Protein 5EUH (pdb70)

Nearest PDB structures (foldseek):
  5euh-assembly2_B  TM=1.006E+00  e=2.395E-35  Pseudomonas fluorescens Pf0-1
  3i5c-assembly1_A  TM=9.091E-01  e=1.355E-20  Saccharomyces cerevisiae
  3bre-assembly1_B  TM=9.239E-01  e=8.629E-20  Pseudomonas aeruginosa PAO1
  3i5b-assembly2_B  TM=9.167E-01  e=1.979E-19  Pseudomonas aeruginosa PAO1
  3i5a-assembly1_A  TM=9.155E-01  e=6.658E-19  Pseudomonas syringae pv. tomato str. DC3000

Solvent-accessible surface area: 30375 Å² total; per-residue (Å²): 142,51,90,26,112,48,24,51,17,9,27,116,154,72,0,30,89,26,1,121,123,24,23,121,27,7,44,124,20,2,48,14,0,0,0,0,4,0,18,3,6,112,20,144,39,13,20,97,184,86,26,144,151,26,0,64,91,2,4,104,42,1,3,115,5,0,54,75,24,13,183,123,54,18,24,41,12,0,42,56,23,53,69,60,0,0,0,3,0,6,64,18,37,32,100,17,0,74,109,32,0,77,110,0,37,33,36,1,63,87,15,26,88,114,43,110,104,27,15,107,15,32,0,0,0,0,0,4,30,2,51,1,12,25,109,61,50,29,140,101,0,40,137,26,0,70,112,1,16,136,77,0,44,117,48,35,96,38,104,41,30,58,28,154,138,48,89,25,111,47,22,53,17,10,26,120,148,56,0,32,75,28,1,123,123,22,21,122,26,5,46,124,17,4,44,19,0,0,0,0,7,0,17,3,7,113,18,156,54,16,26,103,195,76,29,145,158,32,1,58,88,1,4,93,42,1,4,114,5,0,50,70,28,13,184,125,60,20,26,45,14,0,41,48,24,55,70,64,1,0,0,2,0,7,65,18,50,30,97,18,0,72,103,34,0,74,107,0,36,34,38,1,64,96,14,26,89,124,44,104,110,26,19,103,11,38,0,0,0,0,0,3,30,1,52,2,14,26,116,60,51,32,139,102,0,38,134,26,0,74,109,1,14,133,75,0,41,115,40,41,95,37,115,40,28,54,36,143,63,66,25,77,88,25,36,26,8,21,104,121,41,0,13,27,19,0,21,44,40,45,81,109,6,75,189,55,34,92,35,2,0,0,0,1,0,36,16,39,126,160,81,59,94,157,53,40,50,105,58,50,115,76,28,5,81,46,0,68,66,35,22,50,52,68,58,19,33,18,0,43,39,21,45,136,37,11,0,1,6,0,28,119,18,66,29,105,18,0,72,120,24,0,114,94,1,13,77,44,165,10,2,0,1,5,28,9,48,68,127,41,160,46,28,13,49,100,0,8,120,29,0,60,41,2,22,173,103,0,75,96,59,31,76,99,28,51,38,65,34,155,74,47,12,66,89,22,30,29,10,24,95,120,39,0,12,28,20,0,23,49,43,46,80,111,7,73,186,54,34,92,30,2,0,0,0,0,0,28,12,56,94,121,116,48,132,188,101,31,128,167,34,14,50,85,39,46,123,77,21,7,71,44,22,79,90,100,67,31,18,0,56,44,24,44,131,44,12,0,6,6,13,30,122,22,78,32,113,28,0,76,115,60,0,73,113,8,4,68,64,41,96,4,2,0,0,2,26,10,52,68,126,40,161,48,28,9,51,100,0,8,117,29,0,53,122,0,7,146,73,0,132,146,62,34,52,88,18,56,36,62,38,155

Organism: Pseudomonas fluorescens (strain Pf0-1) (NCBI:txid205922)

Secondary structure (DSSP, 8-state):
--B-TTT-SB-HHHHHHHHHHHHHHHHHH---EEEEEEEETTHHHHHHHH-HHHHHHHHHHHHHHHHHH--STTEEEE--SSSEEEEEEET--HHHHHHHHHHHHHHHHTHHHH-SSSPP--EEEEEEEE-TT----HHHHHHHHHHHHHHHHHT-SS-EEE--/--B-TTT-SB-HHHHHHHHHHHHHHHHHH---EEEEEEEETTHHHHHHHH-HHHHHHHHHHHHHHHHTT--STTEEEEEEETTEEEEEEET--HHHHHHHHHHHHHHHHTHHHHSTTSPP--EEEEEEEE-TT----HHHHHHHHHHHHHHHHHS-SS-EEE--/-B-TTTSSB-HHHHHHHHHHHHHHHHHH---EEEEEE-TT----SSTTHHHHHHHHHHHHHHSS-SS--B---SSS-EEEEEET--HHHHHHHHHHHT----EEEEEE-TTT---HHHHHHHHHHHHHTHHHH-SS-EEE--/---TTTSS--HHHHHHHHHHHHHHHHHH---EEEEEE-TT--THHHHHHHHHHHHHHHHHHHHH----B---SSS-EEEEEES--HHHHHHHHHHHHHHH--EEEEEE-TTT---HHHHHHHHHHHHHTTTTT-SS-EE---

Radius of gyration: 27.98 Å; Cα contacts (8 Å, |Δi|>4): 1217; chains: 4; bounding box: 73×70×68 Å

B-factor: mean 65.71, std 35.77, range [3.84, 195.9]

Foldseek 3Di:
DAADPLQGFGAAVNVVVLLVVLQVVCQVVQAKKKKKKKFWPPLVVVCVVPNPVLSSVLQNVLSVLLCVLFPDPSKGWYDNDPGMIMMIDRNDAPVRVQVSVVSSFVCLQCPCVVDVPRDGIGMAMFMFMDGNPDDDDSVVRVVQGVVQSVVCVVVPHSDYGYGD/DAADPLQGFGEAVNVVVLLVVLVVVCQVVQAKKKKKKKFWPPLVVVCVVPHPVLSSVLVNVLSVQLCVLFPDPSKGWYDNDPGMIMMIDRNAAPVRVVVSVLSSFVCSQCVCPVDVVHDGIGMAMFMEMDGNPDPDDSVVRVVLRVVQSVVCVPVPHSDYGYRD/DADPLARFAEQVVVVVVLVVLVVVCLVVQAKKKKKKDLAQQDDDDVPPSVVVHVLLVQCVVQPDDPVWGWGANDDRITMTIDHSADVVRVVVSLLSSLPGNFIFMFMDGNPPPDDSVVRVVQSVVQRVCSCVVPHSDYGYGD/DADPLQGFAEAVVVVVVLVVLVVVCLVVQAKKKKKKDLAPDVCCVVPHPVVVSVLSNVLSVQLVCVWGWYANDDRITMIIDHNDDVVVVLVSLVSSVVVSVQMFMFMDGNPNPDDSVRRVVQSVVQRVVSVVVDRHGHGYGD

Sequence (612 aa):
AATDALTGVANRRMLDQSLRHEWFRAQRSGKPLSLLMIDADHFKAFNDRHGHQAGDQALRELARVITTNVRRPADLVARYGGEEFSVILAETDSVGAQQIAEHIRAAVEQLSSVNEDQSPMTVSIGISTWTATSEISLEQLLFAADKALYQAKEGGRNRVVVAAAATDALTGVANRRMLDQSLRHEWFRAQRSGKPLSLLMIDADHFKAFNDRHGHQAGDQALRELARVITTNVRRPADLVARYGGEEFSVILAETDSVGAQQIAEHIRAAVEQLSSVNEDQSPMTVSIGISTWTATSEISLEQLLFAADKALYQAKEGGRNRVVVAAATDALTGVANRRMLDQSLRHEWFRAQRSGKPLSLLMIDADHRHGHQAGDQALRELARVITTNVRRPADLVARYGGEEFSVILAETDSVGAQQIAEHIRAAVSIGISTWTATSEISLEQLLFAADKALYQAKEGGRNRVVVAAATDALTGVANRRMLDQSLRHEWFRAQRSGKPLSLLMIDADHAFNDRHGHQAGDQALRELARVITTADLVARYGGEEFSVILAETDSVGAQQIAEHIRAAVESIGISTWTATSEISLEQLLFAADKALYQAKEGGRNRVVVAA

CATH classification: 3.30.70.270

InterPro domains:
  IPR000160 GGDEF domain [PF00990] (339-497)
  IPR000160 GGDEF domain [PS50887] (369-501)
  IPR000160 GGDEF domain [SM00267] (328-501)
  IPR000160 GGDEF domain [TIGR00254] (335-500)
  IPR000160 GGDEF domain [cd01949] (341-499)
  IPR029787 Nucleotide cyclase [SSF55073] (344-500)
  IPR043128 Reverse transcriptase/Diguanylate cyclase domain [G3DSA:3.30.70.270] (340-501)
  IPR050469 Diguanylate cyclase Dgc-like, bacteria [PTHR45138] (326-501)
  IPR054327 Histidine kinase-like, sensor domain [PF22588] (197-286)

Structure (mmCIF, N/CA/C/O backbone):
data_5EUH
#
_entry.id   5EUH
#
_cell.length_a   141.913
_cell.length_b   141.913
_cell.length_c   106.169
_cell.angle_alpha   90.00
_cell.angle_beta   90.00
_cell.angle_gamma   120.00
#
_symmetry.space_group_name_H-M   'P 62'
#
loop_
_entity.id
_entity.type
_entity.pdbx_description
1 polymer 'Putative GGDEF domain membrane protein'
2 non-polymer "9,9'-[(2R,3R,3aS,5S,7aR,9R,10R,10aS,12S,14aR)-3,5,10,12-tetrahydroxy-5,12-dioxidooctahydro-2H,7H-difuro[3,2-d:3',2'-j][1,3,7,9,2,8]tetraoxadiphosphacyclododecine-2,9-diyl]bis(2-amino-1,9-dihydro-6H-purin-6-one)"
3 non-polymer 'SULFATE ION'
4 water water
#
loop_
_atom_site.group_PDB
_atom_site.id
_atom_site.type_symbol
_atom_site.label_atom_id
_atom_site.label_alt_id
_atom_site.label_comp_id
_atom_site.label_asym_id
_atom_site.label_entity_id
_atom_site.label_seq_id
_atom_site.pdbx_PDB_ins_code
_atom_site.Cartn_x
_atom_site.Cartn_y
_atom_site.Cartn_z
_atom_site.occupancy
_atom_site.B_iso_or_equiv
_atom_site.auth_seq_id
_atom_site.auth_comp_id
_atom_site.auth_asym_id
_atom_site.auth_atom_id
_atom_site.pdbx_PDB_model_num
ATOM 1 N N . ALA A 1 1 ? 61.679 -39.887 11.761 1.00 56.29 339 ALA A N 1
ATOM 2 C CA . ALA A 1 1 ? 62.593 -40.955 12.143 1.00 57.14 339 ALA A CA 1
ATOM 3 C C . ALA A 1 1 ? 63.953 -40.394 12.522 1.00 60.88 339 ALA A C 1
ATOM 4 O O . ALA A 1 1 ? 64.773 -41.084 13.123 1.00 62.16 339 ALA A O 1
ATOM 6 N N . ALA A 1 2 ? 64.184 -39.130 12.171 1.00 59.19 340 ALA A N 1
ATOM 7 C CA . ALA A 1 2 ? 65.463 -38.485 12.414 1.00 54.56 340 ALA A CA 1
ATOM 8 C C . ALA A 1 2 ? 65.363 -37.180 13.188 1.00 40.52 340 ALA A C 1
ATOM 9 O O . ALA A 1 2 ? 66.391 -36.691 13.668 1.00 33.29 340 ALA A O 1
ATOM 11 N N . THR A 1 3 ? 64.173 -36.602 13.324 1.00 35.11 341 THR A N 1
ATOM 12 C CA . THR A 1 3 ? 63.997 -35.337 14.018 1.00 35.24 341 THR A CA 1
ATOM 13 C C . THR A 1 3 ? 63.054 -35.509 15.201 1.00 36.29 341 THR A C 1
ATOM 14 O O . THR A 1 3 ? 62.286 -36.471 15.280 1.00 37.11 341 THR A O 1
ATOM 18 N N . ASP A 1 4 ? 63.125 -34.555 16.125 1.00 36.36 342 ASP A N 1
ATOM 19 C CA . ASP A 1 4 ? 62.269 -34.540 17.303 1.00 37.46 342 ASP A CA 1
ATOM 20 C C . ASP A 1 4 ? 60.981 -33.798 16.967 1.00 38.70 342 ASP A C 1
ATOM 21 O O . ASP A 1 4 ? 61.021 -32.647 16.520 1.00 38.61 342 ASP A O 1
ATOM 26 N N . ALA A 1 5 ? 59.843 -34.463 17.183 1.00 39.97 343 ALA A N 1
ATOM 27 C CA . ALA A 1 5 ? 58.557 -33.918 16.758 1.00 41.31 343 ALA A CA 1
ATOM 28 C C . ALA A 1 5 ? 58.246 -32.587 17.427 1.00 41.92 343 ALA A C 1
ATOM 29 O O . ALA A 1 5 ? 57.612 -31.719 16.817 1.00 42.59 343 ALA A O 1
ATOM 31 N N . LEU A 1 6 ? 58.673 -32.406 18.674 1.00 41.82 344 LEU A N 1
ATOM 32 C CA . LEU A 1 6 ? 58.349 -31.181 19.392 1.00 42.58 344 LEU A CA 1
ATOM 33 C C . LEU A 1 6 ? 59.258 -30.032 18.975 1.00 41.57 344 LEU A C 1
ATOM 34 O O . LEU A 1 6 ? 58.780 -28.950 18.618 1.00 42.22 344 LEU A O 1
ATOM 39 N N . THR A 1 7 ? 60.570 -30.251 19.011 1.00 40.09 345 THR A N 1
ATOM 40 C CA . THR A 1 7 ? 61.531 -29.176 18.806 1.00 39.63 345 THR A CA 1
ATOM 41 C C . THR A 1 7 ? 61.940 -29.003 17.350 1.00 42.63 345 THR A C 1
ATOM 42 O O . THR A 1 7 ? 62.178 -27.871 16.915 1.00 41.75 345 THR A O 1
ATOM 46 N N . GLY A 1 8 ? 62.032 -30.090 16.589 1.00 39.61 346 GLY A N 1
ATOM 47 C CA . GLY A 1 8 ? 62.427 -30.026 15.199 1.00 37.20 346 GLY A CA 1
ATOM 48 C C . GLY A 1 8 ? 63.894 -30.292 14.940 1.00 35.71 346 GLY A C 1
ATOM 49 O O . GLY A 1 8 ? 64.290 -30.390 13.772 1.00 42.38 346 GLY A O 1
ATOM 50 N N . VAL A 1 9 ? 64.709 -30.406 15.986 1.00 35.15 347 VAL A N 1
ATOM 51 C CA . VAL A 1 9 ? 66.126 -30.715 15.835 1.00 40.33 347 VAL A CA 1
ATOM 52 C C . VAL A 1 9 ? 66.282 -32.222 15.693 1.00 40.04 347 VAL A C 1
ATOM 53 O O . VAL A 1 9 ? 65.291 -32.946 15.558 1.00 34.32 347 VAL A O 1
ATOM 57 N N . ALA A 1 10 ? 67.521 -32.706 15.718 1.00 32.54 348 ALA A N 1
ATOM 58 C CA . ALA A 1 10 ? 67.758 -34.137 15.622 1.00 34.01 348 ALA A CA 1
ATOM 59 C C . ALA A 1 10 ? 67.274 -34.846 16.885 1.00 32.92 348 ALA A C 1
ATOM 60 O O . ALA A 1 10 ? 66.977 -34.224 17.909 1.00 33.38 348 ALA A O 1
ATOM 62 N N . ASN A 1 11 ? 67.185 -36.168 16.799 1.00 39.03 349 ASN A N 1
ATOM 63 C CA . ASN A 1 11 ? 66.771 -36.976 17.930 1.00 39.57 349 ASN A CA 1
ATOM 64 C C . ASN A 1 11 ? 67.985 -37.718 18.484 1.00 39.55 349 ASN A C 1
ATOM 65 O O . ASN A 1 11 ? 69.126 -37.467 18.090 1.00 37.45 349 ASN A O 1
ATOM 70 N N . ARG A 1 12 ? 67.746 -38.639 19.416 1.00 46.10 350 ARG A N 1
ATOM 71 C CA . ARG A 1 12 ? 68.851 -39.233 20.161 1.00 47.86 350 ARG A CA 1
ATOM 72 C C . ARG A 1 12 ? 69.715 -40.117 19.269 1.00 32.32 350 ARG A C 1
ATOM 73 O O . ARG A 1 12 ? 70.928 -39.909 19.157 1.00 31.45 350 ARG A O 1
ATOM 81 N N . ARG A 1 13 ? 69.107 -41.119 18.632 1.00 34.25 351 ARG A N 1
ATOM 82 C CA . ARG A 1 13 ? 69.879 -42.064 17.836 1.00 37.25 351 ARG A CA 1
ATOM 83 C C . ARG A 1 13 ? 70.552 -41.404 16.641 1.00 31.57 351 ARG A C 1
ATOM 84 O O . ARG A 1 13 ? 71.528 -41.951 16.119 1.00 31.06 351 ARG A O 1
ATOM 92 N N . MET A 1 14 ? 70.062 -40.246 16.198 1.00 36.98 352 MET A N 1
ATOM 93 C CA . MET A 1 14 ? 70.786 -39.496 15.178 1.00 36.57 352 MET A CA 1
ATOM 94 C C . MET A 1 14 ? 72.035 -38.847 15.764 1.00 34.66 352 MET A C 1
ATOM 95 O O . MET A 1 14 ? 73.089 -38.824 15.119 1.00 32.52 352 MET A O 1
ATOM 100 N N . LEU A 1 15 ? 71.936 -38.320 16.987 1.00 34.59 353 LEU A N 1
ATOM 101 C CA . LEU A 1 15 ? 73.104 -37.750 17.653 1.00 32.74 353 LEU A CA 1
ATOM 102 C C . LEU A 1 15 ? 74.178 -38.808 17.870 1.00 34.53 353 LEU A C 1
ATOM 103 O O . LEU A 1 15 ? 75.354 -38.587 17.562 1.00 34.39 353 LEU A O 1
ATOM 108 N N . ASP A 1 16 ? 73.788 -39.968 18.408 1.00 36.86 354 ASP A N 1
ATOM 109 C CA . ASP A 1 16 ? 74.759 -41.024 18.677 1.00 29.50 354 ASP A CA 1
ATOM 110 C C . ASP A 1 16 ? 75.419 -41.510 17.395 1.00 29.12 354 ASP A C 1
ATOM 111 O O . ASP A 1 16 ? 76.621 -41.798 17.378 1.00 28.71 354 ASP A O 1
ATOM 116 N N . GLN A 1 17 ? 74.650 -41.605 16.310 1.00 48.22 355 GLN A N 1
ATOM 117 C CA . GLN A 1 17 ? 75.213 -42.068 15.047 1.00 29.13 355 GLN A CA 1
ATOM 118 C C . GLN A 1 17 ? 76.152 -41.032 14.446 1.00 28.39 355 GLN A C 1
ATOM 119 O O . GLN A 1 17 ? 77.251 -41.371 13.996 1.00 28.08 355 GLN A O 1
ATOM 125 N N . SER A 1 18 ? 75.736 -39.763 14.429 1.00 29.82 356 SER A N 1
ATOM 126 C CA . SER A 1 18 ? 76.585 -38.715 13.878 1.00 28.12 356 SER A CA 1
ATOM 127 C C . SER A 1 18 ? 77.853 -38.533 14.699 1.00 27.20 356 SER A C 1
ATOM 128 O O . SER A 1 18 ? 78.914 -38.232 14.142 1.00 42.56 356 SER A O 1
ATOM 131 N N . LEU A 1 19 ? 77.764 -38.704 16.019 1.00 27.36 357 LEU A N 1
ATOM 132 C CA . LEU A 1 19 ? 78.944 -38.545 16.859 1.00 27.06 357 LEU A CA 1
ATOM 133 C C . LEU A 1 19 ? 79.948 -39.667 16.636 1.00 27.00 357 LEU A C 1
ATOM 134 O O . LEU A 1 19 ? 81.158 -39.438 16.727 1.00 26.69 357 LEU A O 1
ATOM 139 N N . ARG A 1 20 ? 79.473 -40.880 16.346 1.00 28.86 358 ARG A N 1
ATOM 140 C CA . ARG A 1 20 ? 80.392 -41.975 16.060 1.00 27.50 358 ARG A CA 1
ATOM 141 C C . ARG A 1 20 ? 81.178 -41.711 14.784 1.00 30.97 358 ARG A C 1
ATOM 142 O O . ARG A 1 20 ? 82.387 -41.958 14.729 1.00 37.24 358 ARG A O 1
ATOM 150 N N . HIS A 1 21 ? 80.507 -41.208 13.746 1.00 33.18 359 HIS A N 1
ATOM 151 C CA . HIS A 1 21 ? 81.196 -40.897 12.499 1.00 26.96 359 HIS A CA 1
ATOM 152 C C . HIS A 1 21 ? 82.091 -39.675 12.654 1.00 26.48 359 HIS A C 1
ATOM 153 O O . HIS A 1 21 ? 83.227 -39.665 12.168 1.00 26.38 359 HIS A O 1
ATOM 160 N N . GLU A 1 22 ? 81.601 -38.637 13.332 1.00 26.55 360 GLU A N 1
ATOM 161 C CA . GLU A 1 22 ? 82.430 -37.467 13.588 1.00 30.64 360 GLU A CA 1
ATOM 162 C C . GLU A 1 22 ? 83.603 -37.793 14.500 1.00 32.54 360 GLU A C 1
ATOM 163 O O . GLU A 1 22 ? 84.596 -37.058 14.503 1.00 30.68 360 GLU A O 1
ATOM 169 N N . TRP A 1 23 ? 83.508 -38.875 15.272 1.00 35.81 361 TRP A N 1
ATOM 170 C CA . TRP A 1 23 ? 84.618 -39.298 16.118 1.00 26.20 361 TRP A CA 1
ATOM 171 C C . TRP A 1 23 ? 85.783 -39.807 15.280 1.00 26.26 361 TRP A C 1
ATOM 172 O O . TRP A 1 23 ? 86.910 -39.313 15.397 1.00 26.17 361 TRP A O 1
ATOM 183 N N . PHE A 1 24 ? 85.528 -40.805 14.428 1.00 26.53 362 PHE A N 1
ATOM 184 C CA . PHE A 1 24 ? 86.588 -41.367 13.598 1.00 26.75 362 PHE A CA 1
ATOM 185 C C . PHE A 1 24 ? 87.154 -40.336 12.636 1.00 26.53 362 PHE A C 1
ATOM 186 O O . PHE A 1 24 ? 88.314 -40.442 12.224 1.00 26.72 362 PHE A O 1
ATOM 194 N N . ARG A 1 25 ? 86.351 -39.343 12.257 1.00 26.24 363 ARG A N 1
ATOM 195 C CA . ARG A 1 25 ? 86.848 -38.290 11.382 1.00 27.61 363 ARG A CA 1
ATOM 196 C C . ARG A 1 25 ? 87.887 -37.441 12.102 1.00 28.98 363 ARG A C 1
ATOM 197 O O . ARG A 1 25 ? 88.970 -37.178 11.568 1.00 29.41 363 ARG A O 1
ATOM 205 N N . ALA A 1 26 ? 87.580 -37.020 13.332 1.00 26.11 364 ALA A N 1
ATOM 206 C CA . ALA A 1 26 ? 88.526 -36.225 14.107 1.00 25.73 364 ALA A CA 1
ATOM 207 C C . ALA A 1 26 ? 89.776 -37.019 14.459 1.00 26.03 364 ALA A C 1
ATOM 208 O O . ALA A 1 26 ? 90.841 -36.431 14.674 1.00 26.14 364 ALA A O 1
ATOM 210 N N . GLN A 1 27 ? 89.668 -38.348 14.534 1.00 26.26 365 GLN A N 1
ATOM 211 C CA . GLN A 1 27 ? 90.848 -39.169 14.781 1.00 26.67 365 GLN A CA 1
ATOM 212 C C . GLN A 1 27 ? 91.866 -39.013 13.660 1.00 33.91 365 GLN A C 1
ATOM 213 O O . GLN A 1 27 ? 93.077 -39.044 13.902 1.00 27.27 365 GLN A O 1
ATOM 219 N N . ARG A 1 28 ? 91.391 -38.849 12.424 1.00 32.46 366 ARG A N 1
ATOM 220 C CA . ARG A 1 28 ? 92.291 -38.658 11.293 1.00 27.20 366 ARG A CA 1
ATOM 221 C C . ARG A 1 28 ? 92.689 -37.196 11.139 1.00 32.40 366 ARG A C 1
ATOM 222 O O . ARG A 1 28 ? 93.872 -36.882 10.976 1.00 41.25 366 ARG A O 1
ATOM 230 N N . SER A 1 29 ? 91.715 -36.286 11.189 1.00 26.57 367 SER A N 1
ATOM 231 C CA . SER A 1 29 ? 92.024 -34.881 10.949 1.00 27.35 367 SER A CA 1
ATOM 232 C C . SER A 1 29 ? 92.814 -34.271 12.097 1.00 30.12 367 SER A C 1
ATOM 233 O O . SER A 1 29 ? 93.577 -33.323 11.886 1.00 33.17 367 SER A O 1
ATOM 236 N N . GLY A 1 30 ? 92.658 -34.799 13.308 1.00 28.28 368 GLY A N 1
ATOM 237 C CA . GLY A 1 30 ? 93.316 -34.207 14.454 1.00 32.28 368 GLY A CA 1
ATOM 238 C C . GLY A 1 30 ? 92.715 -32.899 14.904 1.00 34.08 368 GLY A C 1
ATOM 239 O O . GLY A 1 30 ? 93.364 -32.147 15.635 1.00 35.36 368 GLY A O 1
ATOM 240 N N . LYS A 1 31 ? 91.496 -32.604 14.487 1.00 31.46 369 LYS A N 1
ATOM 241 C CA . LYS A 1 31 ? 90.808 -31.370 14.841 1.00 28.44 369 LYS A CA 1
ATOM 242 C C . LYS A 1 31 ? 89.994 -31.565 16.116 1.00 33.55 369 LYS A C 1
ATOM 243 O O . LYS A 1 31 ? 89.382 -32.620 16.302 1.00 36.64 369 LYS A O 1
ATOM 249 N N . PRO A 1 32 ? 89.965 -30.564 16.994 1.00 39.13 370 PRO A N 1
ATOM 250 C CA . PRO A 1 32 ? 89.257 -30.725 18.269 1.00 39.02 370 PRO A CA 1
ATOM 251 C C . PRO A 1 32 ? 87.769 -30.972 18.066 1.00 39.59 370 PRO A C 1
ATOM 252 O O . PRO A 1 32 ? 87.131 -30.367 17.205 1.00 35.37 370 PRO A O 1
ATOM 256 N N . LEU A 1 33 ? 87.223 -31.875 18.876 1.00 25.86 371 LEU A N 1
ATOM 257 C CA . LEU A 1 33 ? 85.812 -32.236 18.839 1.00 29.11 371 LEU A CA 1
ATOM 258 C C . LEU A 1 33 ? 85.211 -31.959 20.209 1.00 31.65 371 LEU A C 1
ATOM 259 O O . LEU A 1 33 ? 85.605 -32.585 21.199 1.00 26.35 371 LEU A O 1
ATOM 264 N N . SER A 1 34 ? 84.260 -31.029 20.266 1.00 26.32 372 SER A N 1
ATOM 265 C CA . SER A 1 34 ? 83.652 -30.598 21.515 1.00 28.00 372 SER A CA 1
ATOM 266 C C . SER A 1 34 ? 82.212 -31.084 21.611 1.00 32.96 372 SER A C 1
ATOM 267 O O . SER A 1 34 ? 81.523 -31.251 20.602 1.00 36.14 372 SER A O 1
ATOM 270 N N . LEU A 1 35 ? 81.767 -31.306 22.843 1.00 27.46 373 LEU A N 1
ATOM 271 C CA . LEU A 1 35 ? 80.395 -31.682 23.139 1.00 27.87 373 LEU A CA 1
ATOM 272 C C . LEU A 1 35 ? 79.775 -30.671 24.091 1.00 28.54 373 LEU A C 1
ATOM 273 O O . LEU A 1 35 ? 80.463 -30.076 24.923 1.00 28.77 373 LEU A O 1
ATOM 278 N N . LEU A 1 36 ? 78.464 -30.487 23.962 1.00 33.64 374 LEU A N 1
ATOM 279 C CA . LEU A 1 36 ? 77.691 -29.651 24.868 1.00 30.99 374 LEU A CA 1
ATOM 280 C C . LEU A 1 36 ? 76.505 -30.450 25.379 1.00 31.94 374 LEU A C 1
ATOM 281 O O . LEU A 1 36 ? 75.774 -31.053 24.589 1.00 42.22 374 LEU A O 1
ATOM 286 N N . MET A 1 37 ? 76.319 -30.457 26.695 1.00 31.11 375 MET A N 1
ATOM 287 C CA . MET A 1 37 ? 75.142 -31.039 27.325 1.00 31.94 375 MET A CA 1
ATOM 288 C C . MET A 1 37 ? 74.359 -29.912 27.979 1.00 34.17 375 MET A C 1
ATOM 289 O O . MET A 1 37 ? 74.869 -29.244 28.882 1.00 41.68 375 MET A O 1
ATOM 294 N N . ILE A 1 38 ? 73.133 -29.700 27.519 1.00 33.41 376 ILE A N 1
ATOM 295 C CA . ILE A 1 38 ? 72.334 -28.543 27.902 1.00 34.40 376 ILE A CA 1
ATOM 296 C C . ILE A 1 38 ? 71.044 -29.053 28.524 1.00 35.51 376 ILE A C 1
ATOM 297 O O . ILE A 1 38 ? 70.165 -29.566 27.820 1.00 35.60 376 ILE A O 1
ATOM 302 N N . ASP A 1 39 ? 70.927 -28.908 29.838 1.00 36.47 377 ASP A N 1
ATOM 303 C CA . ASP A 1 39 ? 69.752 -29.329 30.580 1.00 42.88 377 ASP A CA 1
ATOM 304 C C . ASP A 1 39 ? 69.014 -28.102 31.097 1.00 39.01 377 ASP A C 1
ATOM 305 O O . ASP A 1 39 ? 69.638 -27.113 31.491 1.00 39.11 377 ASP A O 1
ATOM 310 N N . ALA A 1 40 ? 67.686 -28.165 31.080 1.00 46.40 378 ALA A N 1
ATOM 311 C CA . ALA A 1 40 ? 66.872 -27.082 31.612 1.00 41.64 378 ALA A CA 1
ATOM 312 C C . ALA A 1 40 ? 66.853 -27.134 33.134 1.00 42.71 378 ALA A C 1
ATOM 313 O O . ALA A 1 40 ? 66.794 -28.212 33.732 1.00 42.91 378 ALA A O 1
ATOM 315 N N . ASP A 1 41 ? 66.901 -25.960 33.758 1.00 44.93 379 ASP A N 1
ATOM 316 C CA . ASP A 1 41 ? 66.974 -25.851 35.209 1.00 49.03 379 ASP A CA 1
ATOM 317 C C . ASP A 1 41 ? 65.586 -25.733 35.820 1.00 46.74 379 ASP A C 1
ATOM 318 O O . ASP A 1 41 ? 64.739 -24.984 35.324 1.00 47.44 379 ASP A O 1
ATOM 323 N N . HIS A 1 42 ? 65.370 -26.467 36.915 1.00 52.34 380 HIS A N 1
ATOM 324 C CA . HIS A 1 42 ? 64.124 -26.423 37.682 1.00 55.23 380 HIS A CA 1
ATOM 325 C C . HIS A 1 42 ? 62.912 -26.607 36.773 1.00 57.44 380 HIS A C 1
ATOM 326 O O . HIS A 1 42 ? 61.922 -25.876 36.849 1.00 59.73 380 HIS A O 1
ATOM 333 N N . PHE A 1 43 ? 63.000 -27.611 35.900 1.00 55.82 381 PHE A N 1
ATOM 334 C CA . PHE A 1 43 ? 61.962 -27.799 34.893 1.00 49.69 381 PHE A CA 1
ATOM 335 C C . PHE A 1 43 ? 60.698 -28.392 35.500 1.00 50.72 381 PHE A C 1
ATOM 336 O O . PHE A 1 43 ? 59.586 -28.048 35.083 1.00 51.78 381 PHE A O 1
ATOM 344 N N . LYS A 1 44 ? 60.842 -29.289 36.477 1.00 51.60 382 LYS A N 1
ATOM 345 C CA . LYS A 1 44 ? 59.666 -29.856 37.128 1.00 56.32 382 LYS A CA 1
ATOM 346 C C . LYS A 1 44 ? 58.842 -28.767 37.800 1.00 63.46 382 LYS A C 1
ATOM 347 O O . LYS A 1 44 ? 57.611 -28.742 37.688 1.00 63.75 382 LYS A O 1
ATOM 353 N N . ALA A 1 45 ? 59.511 -27.847 38.500 1.00 70.59 383 ALA A N 1
ATOM 354 C CA . ALA A 1 45 ? 58.810 -26.713 39.086 1.00 69.56 383 ALA A CA 1
ATOM 355 C C . ALA A 1 45 ? 58.209 -25.818 38.012 1.00 83.83 383 ALA A C 1
ATOM 356 O O . ALA A 1 45 ? 57.168 -25.192 38.237 1.00 92.62 383 ALA A O 1
ATOM 358 N N . PHE A 1 46 ? 58.848 -25.745 36.843 1.00 69.67 384 PHE A N 1
ATOM 359 C CA . PHE A 1 46 ? 58.318 -24.932 35.755 1.00 67.97 384 PHE A CA 1
ATOM 360 C C . PHE A 1 46 ? 56.986 -25.482 35.259 1.00 66.59 384 PHE A C 1
ATOM 361 O O . PHE A 1 46 ? 56.040 -24.720 35.034 1.00 71.88 384 PHE A O 1
ATOM 369 N N . ASN A 1 47 ? 56.892 -26.803 35.087 1.00 71.73 385 ASN A N 1
ATOM 370 C CA . ASN A 1 47 ? 55.636 -27.398 34.644 1.00 70.02 385 ASN A CA 1
ATOM 371 C C . ASN A 1 47 ? 54.567 -27.334 35.724 1.00 74.88 385 ASN A C 1
ATOM 372 O O . ASN A 1 47 ? 53.372 -27.340 35.410 1.00 76.23 385 ASN A O 1
ATOM 377 N N . ASP A 1 48 ? 54.968 -27.283 36.996 1.00 76.92 386 ASP A N 1
ATOM 378 C CA . ASP A 1 48 ? 53.984 -27.162 38.065 1.00 79.13 386 ASP A CA 1
ATOM 379 C C . ASP A 1 48 ? 53.342 -25.782 38.065 1.00 74.52 386 ASP A C 1
ATOM 380 O O . ASP A 1 48 ? 52.124 -25.658 38.230 1.00 76.53 386 ASP A O 1
ATOM 385 N N . ARG A 1 49 ? 54.144 -24.734 37.872 1.00 68.94 387 ARG A N 1
ATOM 386 C CA . ARG A 1 49 ? 53.606 -23.379 37.872 1.00 74.03 387 ARG A CA 1
ATOM 387 C C . ARG A 1 49 ? 52.778 -23.112 36.621 1.00 81.90 387 ARG A C 1
ATOM 388 O O . ARG A 1 49 ? 51.604 -22.734 36.706 1.00 88.33 387 ARG A O 1
ATOM 396 N N . HIS A 1 50 ? 53.373 -23.309 35.444 1.00 77.08 388 HIS A N 1
ATOM 397 C CA . HIS A 1 50 ? 52.796 -22.824 34.199 1.00 72.24 388 HIS A CA 1
ATOM 398 C C . HIS A 1 50 ? 52.123 -23.903 33.361 1.00 67.34 388 HIS A C 1
ATOM 399 O O . HIS A 1 50 ? 51.426 -23.566 32.399 1.00 67.32 388 HIS A O 1
ATOM 406 N N . GLY A 1 51 ? 52.307 -25.176 33.686 1.00 72.21 389 GLY A N 1
ATOM 407 C CA . GLY A 1 51 ? 51.633 -26.246 32.981 1.00 79.49 389 GLY A CA 1
ATOM 408 C C . GLY A 1 51 ? 52.529 -26.931 31.963 1.00 85.33 389 GLY A C 1
ATOM 409 O O . GLY A 1 51 ? 53.647 -26.501 31.667 1.00 84.63 389 GLY A O 1
ATOM 410 N N . HIS A 1 52 ? 52.002 -28.028 31.413 1.00 88.16 390 HIS A N 1
ATOM 411 C CA . HIS A 1 52 ? 52.769 -28.843 30.479 1.00 84.67 390 HIS A CA 1
ATOM 412 C C . HIS A 1 52 ? 52.892 -28.205 29.103 1.00 83.85 390 HIS A C 1
ATOM 413 O O . HIS A 1 52 ? 53.815 -28.549 28.358 1.00 83.42 390 HIS A O 1
ATOM 420 N N . GLN A 1 53 ? 51.990 -27.292 28.742 1.00 81.86 391 GLN A N 1
ATOM 421 C CA . GLN A 1 53 ? 52.111 -26.633 27.447 1.00 81.23 391 GLN A CA 1
ATOM 422 C C . GLN A 1 53 ? 53.203 -25.570 27.464 1.00 74.26 391 GLN A C 1
ATOM 423 O O . GLN A 1 53 ? 53.923 -25.403 26.475 1.00 75.79 391 GLN A O 1
ATOM 429 N N . ALA A 1 54 ? 53.348 -24.849 28.578 1.00 70.06 392 ALA A N 1
ATOM 430 C CA . ALA A 1 54 ? 54.387 -23.830 28.660 1.00 72.83 392 ALA A CA 1
ATOM 431 C C . ALA A 1 54 ? 55.773 -24.453 28.726 1.00 69.81 392 ALA A C 1
ATOM 432 O O . ALA A 1 54 ? 56.738 -23.870 28.219 1.00 70.18 392 ALA A O 1
ATOM 434 N N . GLY A 1 55 ? 55.894 -25.627 29.346 1.00 62.52 393 GLY A N 1
ATOM 435 C CA . GLY A 1 55 ? 57.167 -26.325 29.332 1.00 56.73 393 GLY A CA 1
ATOM 436 C C . GLY A 1 55 ? 57.565 -26.768 27.938 1.00 60.47 393 GLY A C 1
ATOM 437 O O . GLY A 1 55 ? 58.734 -26.673 27.556 1.00 65.14 393 GLY A O 1
ATOM 438 N N . ASP A 1 56 ? 56.599 -27.258 27.159 1.00 49.59 394 ASP A N 1
ATOM 439 C CA . ASP A 1 56 ? 56.879 -27.599 25.769 1.00 48.25 394 ASP A CA 1
ATOM 440 C C . ASP A 1 56 ? 57.269 -26.365 24.971 1.00 47.69 394 ASP A C 1
ATOM 441 O O . ASP A 1 56 ? 58.184 -26.415 24.141 1.00 46.08 394 ASP A O 1
ATOM 446 N N . GLN A 1 57 ? 56.585 -25.245 25.209 1.00 49.13 395 GLN A N 1
ATOM 447 C CA . GLN A 1 57 ? 56.950 -24.005 24.537 1.00 48.78 395 GLN A CA 1
ATOM 448 C C . GLN A 1 57 ? 58.309 -23.500 25.001 1.00 47.58 395 GLN A C 1
ATOM 449 O O . GLN A 1 57 ? 59.038 -22.880 24.220 1.00 46.54 395 GLN A O 1
ATOM 455 N N . ALA A 1 58 ? 58.667 -23.752 26.261 1.00 47.79 396 ALA A N 1
ATOM 456 C CA . ALA A 1 58 ? 59.986 -23.360 26.742 1.00 46.71 396 ALA A CA 1
ATOM 457 C C . ALA A 1 58 ? 61.081 -24.238 26.153 1.00 44.70 396 ALA A C 1
ATOM 458 O O . ALA A 1 58 ? 62.221 -23.786 25.999 1.00 43.56 396 ALA A O 1
ATOM 460 N N . LEU A 1 59 ? 60.760 -25.491 25.823 1.00 44.35 397 LEU A N 1
ATOM 461 C CA . LEU A 1 59 ? 61.742 -26.354 25.177 1.00 42.59 397 LEU A CA 1
ATOM 462 C C . LEU A 1 59 ? 61.989 -25.923 23.739 1.00 46.52 397 LEU A C 1
ATOM 463 O O . LEU A 1 59 ? 63.133 -25.927 23.271 1.00 44.74 397 LEU A O 1
ATOM 468 N N . ARG A 1 60 ? 60.926 -25.552 23.023 1.00 43.69 398 ARG A N 1
ATOM 469 C CA . ARG A 1 60 ? 61.080 -25.084 21.651 1.00 41.98 398 ARG A CA 1
ATOM 470 C C . ARG A 1 60 ? 61.880 -23.789 21.597 1.00 52.45 398 ARG A C 1
ATOM 471 O O . ARG A 1 60 ? 62.697 -23.596 20.689 1.00 56.40 398 ARG A O 1
ATOM 479 N N . GLU A 1 61 ? 61.663 -22.891 22.560 1.00 48.91 399 GLU A N 1
ATOM 480 C CA . GLU A 1 61 ? 62.455 -21.668 22.616 1.00 51.10 399 GLU A CA 1
ATOM 481 C C . GLU A 1 61 ? 63.914 -21.975 22.922 1.00 41.01 399 GLU A C 1
ATOM 482 O O . GLU A 1 61 ? 64.820 -21.370 22.338 1.00 40.16 399 GLU A O 1
ATOM 488 N N . LEU A 1 62 ? 64.160 -22.912 23.838 1.00 47.95 400 LEU A N 1
ATOM 489 C CA . LEU A 1 62 ? 65.530 -23.334 24.104 1.00 45.14 400 LEU A CA 1
ATOM 490 C C . LEU A 1 62 ? 66.163 -23.942 22.860 1.00 37.98 400 LEU A C 1
ATOM 491 O O . LEU A 1 62 ? 67.334 -23.684 22.562 1.00 36.95 400 LEU A O 1
ATOM 496 N N . ALA A 1 63 ? 65.398 -24.742 22.113 1.00 38.01 401 ALA A N 1
ATOM 497 C CA . ALA A 1 63 ? 65.916 -25.315 20.876 1.00 36.82 401 ALA A CA 1
ATOM 498 C C . ALA A 1 63 ? 66.234 -24.227 19.859 1.00 36.56 401 ALA A C 1
ATOM 499 O O . ALA A 1 63 ? 67.260 -24.290 19.171 1.00 35.75 401 ALA A O 1
ATOM 501 N N . ARG A 1 64 ? 65.368 -23.218 19.753 1.00 37.70 402 ARG A N 1
ATOM 502 C CA . ARG A 1 64 ? 65.621 -22.123 18.826 1.00 40.27 402 ARG A CA 1
ATOM 503 C C . ARG A 1 64 ? 66.855 -21.323 19.222 1.00 38.92 402 ARG A C 1
ATOM 504 O O . ARG A 1 64 ? 67.573 -20.825 18.348 1.00 37.39 402 ARG A O 1
ATOM 512 N N . VAL A 1 65 ? 67.119 -21.189 20.522 1.00 37.43 403 VAL A N 1
ATOM 513 C CA . VAL A 1 65 ? 68.291 -20.441 20.970 1.00 37.04 403 VAL A CA 1
ATOM 514 C C . VAL A 1 65 ? 69.568 -21.184 20.601 1.00 35.53 403 VAL A C 1
ATOM 515 O O . VAL A 1 65 ? 70.542 -20.584 20.127 1.00 36.45 403 VAL A O 1
ATOM 519 N N . ILE A 1 66 ? 69.587 -22.501 20.814 1.00 34.97 404 ILE A N 1
ATOM 520 C CA . ILE A 1 66 ? 70.781 -23.289 20.519 1.00 33.67 404 ILE A CA 1
ATOM 521 C C . ILE A 1 66 ? 71.076 -23.262 19.025 1.00 32.98 404 ILE A C 1
ATOM 522 O O . ILE A 1 66 ? 72.199 -22.968 18.600 1.00 32.26 404 ILE A O 1
ATOM 527 N N . THR A 1 67 ? 70.067 -23.564 18.206 1.00 33.86 405 THR A N 1
ATOM 528 C CA . THR A 1 67 ? 70.261 -23.568 16.761 1.00 32.79 405 THR A CA 1
ATOM 529 C C . THR A 1 67 ? 70.604 -22.187 16.221 1.00 33.01 405 THR A C 1
ATOM 530 O O . THR A 1 67 ? 71.202 -22.086 15.146 1.00 53.11 405 THR A O 1
ATOM 534 N N . THR A 1 68 ? 70.234 -21.123 16.934 1.00 42.15 406 THR A N 1
ATOM 535 C CA . THR A 1 68 ? 70.649 -19.780 16.545 1.00 39.80 406 THR A CA 1
ATOM 536 C C . THR A 1 68 ? 72.123 -19.537 16.841 1.00 41.35 406 THR A C 1
ATOM 537 O O . THR A 1 68 ? 72.748 -18.689 16.195 1.00 39.82 406 THR A O 1
ATOM 541 N N . ASN A 1 69 ? 72.701 -20.284 17.776 1.00 41.76 407 ASN A N 1
ATOM 542 C CA . ASN A 1 69 ? 74.102 -20.140 18.128 1.00 37.44 407 ASN A CA 1
ATOM 543 C C . ASN A 1 69 ? 74.961 -21.272 17.603 1.00 31.23 407 ASN A C 1
ATOM 544 O O . ASN A 1 69 ? 76.177 -21.248 17.802 1.00 30.72 407 ASN A O 1
ATOM 549 N N . VAL A 1 70 ? 74.367 -22.253 16.933 1.00 30.92 408 VAL A N 1
ATOM 550 C CA . VAL A 1 70 ? 75.079 -23.401 16.384 1.00 33.10 408 VAL A CA 1
ATOM 551 C C . VAL A 1 70 ? 74.666 -23.518 14.924 1.00 36.11 408 VAL A C 1
ATOM 552 O O . VAL A 1 70 ? 73.539 -23.934 14.628 1.00 34.88 408 VAL A O 1
ATOM 556 N N . ARG A 1 71 ? 75.573 -23.163 14.007 1.00 43.11 409 ARG A N 1
ATOM 557 C CA . ARG A 1 71 ? 75.174 -22.890 12.635 1.00 37.05 409 ARG A CA 1
ATOM 558 C C . ARG A 1 71 ? 76.066 -23.492 11.559 1.00 33.84 409 ARG A C 1
ATOM 559 O O . ARG A 1 71 ? 75.741 -23.347 10.379 1.00 37.10 409 ARG A O 1
ATOM 567 N N . ARG A 1 72 ? 77.153 -24.155 11.904 1.00 28.33 410 ARG A N 1
ATOM 568 C CA . ARG A 1 72 ? 78.091 -24.599 10.884 1.00 27.86 410 ARG A CA 1
ATOM 569 C C . ARG A 1 72 ? 77.736 -25.995 10.382 1.00 27.60 410 ARG A C 1
ATOM 570 O O . ARG A 1 72 ? 76.993 -26.732 11.037 1.00 27.65 410 ARG A O 1
ATOM 578 N N . PRO A 1 73 ? 78.241 -26.383 9.202 1.00 27.41 411 PRO A N 1
ATOM 579 C CA . PRO A 1 73 ? 77.826 -27.676 8.623 1.00 27.32 411 PRO A CA 1
ATOM 580 C C . PRO A 1 73 ? 78.159 -28.882 9.482 1.00 29.77 411 PRO A C 1
ATOM 581 O O . PRO A 1 73 ? 77.363 -29.827 9.550 1.00 33.31 411 PRO A O 1
ATOM 585 N N . ALA A 1 74 ? 79.319 -28.888 10.129 1.00 26.56 412 ALA A N 1
ATOM 586 C CA . ALA A 1 74 ? 79.766 -30.026 10.918 1.00 26.41 412 ALA A CA 1
ATOM 587 C C . ALA A 1 74 ? 79.196 -30.026 12.331 1.00 26.37 412 ALA A C 1
ATOM 588 O O . ALA A 1 74 ? 79.662 -30.794 13.177 1.00 26.19 412 ALA A O 1
ATOM 590 N N . ASP A 1 75 ? 78.203 -29.188 12.601 1.00 26.78 413 ASP A N 1
ATOM 591 C CA . ASP A 1 75 ? 77.549 -29.134 13.896 1.00 27.06 413 ASP A CA 1
ATOM 592 C C . ASP A 1 75 ? 76.201 -29.837 13.833 1.00 27.46 413 ASP A C 1
ATOM 593 O O . ASP A 1 75 ? 75.525 -29.833 12.802 1.00 27.69 413 ASP A O 1
ATOM 598 N N . LEU A 1 76 ? 75.813 -30.442 14.951 1.00 27.65 414 LEU A N 1
ATOM 599 C CA . LEU A 1 76 ? 74.514 -31.084 15.065 1.00 28.19 414 LEU A CA 1
ATOM 600 C C . LEU A 1 76 ? 73.900 -30.731 16.410 1.00 29.36 414 LEU A C 1
ATOM 601 O O . LEU A 1 76 ? 74.606 -30.656 17.415 1.00 30.91 414 LEU A O 1
ATOM 606 N N . VAL A 1 77 ? 72.591 -30.501 16.418 1.00 34.31 415 VAL A N 1
ATOM 607 C CA . VAL A 1 77 ? 71.833 -30.218 17.632 1.00 30.19 415 VAL A CA 1
ATOM 608 C C . VAL A 1 77 ? 70.724 -31.253 17.731 1.00 30.85 415 VAL A C 1
ATOM 609 O O . VAL A 1 77 ? 69.935 -31.414 16.792 1.00 34.25 415 VAL A O 1
ATOM 613 N N . ALA A 1 78 ? 70.655 -31.950 18.862 1.00 31.04 416 ALA A N 1
ATOM 614 C CA . ALA A 1 78 ? 69.700 -33.032 19.034 1.00 32.04 416 ALA A CA 1
ATOM 615 C C . ALA A 1 78 ? 69.002 -32.931 20.381 1.00 37.15 416 ALA A C 1
ATOM 616 O O . ALA A 1 78 ? 69.535 -32.367 21.340 1.00 34.71 416 ALA A O 1
ATOM 618 N N . ARG A 1 79 ? 67.793 -33.486 20.432 1.00 39.08 417 ARG A N 1
ATOM 619 C CA . ARG A 1 79 ? 67.043 -33.654 21.675 1.00 36.68 417 ARG A CA 1
ATOM 620 C C . ARG A 1 79 ? 67.495 -34.967 22.298 1.00 39.36 417 ARG A C 1
ATOM 621 O O . ARG A 1 79 ? 67.039 -36.043 21.907 1.00 41.01 417 ARG A O 1
ATOM 629 N N . TYR A 1 80 ? 68.403 -34.880 23.265 1.00 34.03 418 TYR A N 1
ATOM 630 C CA . TYR A 1 80 ? 69.012 -36.061 23.860 1.00 40.52 418 TYR A CA 1
ATOM 631 C C . TYR A 1 80 ? 68.222 -36.616 25.036 1.00 35.02 418 TYR A C 1
ATOM 632 O O . TYR A 1 80 ? 68.562 -37.692 25.538 1.00 47.18 418 TYR A O 1
ATOM 641 N N . GLY A 1 81 ? 67.188 -35.916 25.483 1.00 36.04 419 GLY A N 1
ATOM 642 C CA . GLY A 1 81 ? 66.363 -36.404 26.573 1.00 37.33 419 GLY A CA 1
ATOM 643 C C . GLY A 1 81 ? 65.118 -35.556 26.696 1.00 38.49 419 GLY A C 1
ATOM 644 O O . GLY A 1 81 ? 64.956 -34.547 26.005 1.00 38.28 419 GLY A O 1
ATOM 645 N N . GLY A 1 82 ? 64.238 -35.976 27.601 1.00 39.84 420 GLY A N 1
ATOM 646 C CA . GLY A 1 82 ? 62.987 -35.273 27.810 1.00 41.21 420 GLY A CA 1
ATOM 647 C C . GLY A 1 82 ? 63.175 -33.819 28.178 1.00 41.31 420 GLY A C 1
ATOM 648 O O . GLY A 1 82 ? 62.269 -33.004 27.986 1.00 42.20 420 GLY A O 1
ATOM 649 N N . GLU A 1 83 ? 64.349 -33.485 28.715 1.00 40.51 421 GLU A N 1
ATOM 650 C CA . GLU A 1 83 ? 64.663 -32.115 29.090 1.00 40.60 421 GLU A CA 1
ATOM 651 C C . GLU A 1 83 ? 66.086 -31.707 28.739 1.00 39.11 421 GLU A C 1
ATOM 652 O O . GLU A 1 83 ? 66.482 -30.586 29.073 1.00 39.16 421 GLU A O 1
ATOM 658 N N . GLU A 1 84 ? 66.859 -32.563 28.082 1.00 38.25 422 GLU A N 1
ATOM 659 C CA . GLU A 1 84 ? 68.236 -32.267 27.725 1.00 37.00 422 GLU A CA 1
ATOM 660 C C . GLU A 1 84 ? 68.356 -31.909 26.249 1.00 36.39 422 GLU A C 1
ATOM 661 O O . GLU A 1 84 ? 67.462 -32.170 25.440 1.00 36.81 422 GLU A O 1
ATOM 667 N N . PHE A 1 85 ? 69.492 -31.306 25.911 1.00 35.51 423 PHE A N 1
ATOM 668 C CA . PHE A 1 85 ? 69.894 -31.069 24.533 1.00 35.00 423 PHE A CA 1
ATOM 669 C C . PHE A 1 85 ? 71.387 -31.321 24.427 1.00 35.84 423 PHE A C 1
ATOM 670 O O . PHE A 1 85 ? 72.165 -30.792 25.226 1.00 33.62 423 PHE A O 1
ATOM 678 N N . SER A 1 86 ? 71.782 -32.126 23.449 1.00 33.14 424 SER A N 1
ATOM 679 C CA . SER A 1 86 ? 73.183 -32.386 23.164 1.00 32.26 424 SER A CA 1
ATOM 680 C C . SER A 1 86 ? 73.523 -31.845 21.784 1.00 36.76 424 SER A C 1
ATOM 681 O O . SER A 1 86 ? 72.755 -32.020 20.834 1.00 37.10 424 SER A O 1
ATOM 684 N N . VAL A 1 87 ? 74.665 -31.168 21.677 1.00 31.43 425 VAL A N 1
ATOM 685 C CA . VAL A 1 87 ? 75.117 -30.601 20.414 1.00 31.18 425 VAL A CA 1
ATOM 686 C C . VAL A 1 87 ? 76.539 -31.070 20.141 1.00 30.51 425 VAL A C 1
ATOM 687 O O . VAL A 1 87 ? 77.350 -31.213 21.064 1.00 31.10 425 VAL A O 1
ATOM 691 N N . ILE A 1 88 ? 76.828 -31.348 18.872 1.00 30.30 426 ILE A N 1
ATOM 692 C CA . ILE A 1 88 ? 78.169 -31.696 18.420 1.00 34.45 426 ILE A CA 1
ATOM 693 C C . ILE A 1 88 ? 78.795 -30.453 17.811 1.00 34.70 426 ILE A C 1
ATOM 694 O O . ILE A 1 88 ? 78.168 -29.769 16.993 1.00 30.23 426 ILE A O 1
ATOM 699 N N . LEU A 1 89 ? 80.023 -30.154 18.213 1.00 29.70 427 LEU A N 1
ATOM 700 C CA . LEU A 1 89 ? 80.777 -29.018 17.695 1.00 29.86 427 LEU A CA 1
ATOM 701 C C . LEU A 1 89 ? 82.060 -29.575 17.100 1.00 29.62 427 LEU A C 1
ATOM 702 O O . LEU A 1 89 ? 83.118 -29.538 17.727 1.00 31.27 427 LEU A O 1
ATOM 707 N N . ALA A 1 90 ? 81.958 -30.105 15.887 1.00 30.69 428 ALA A N 1
ATOM 708 C CA . ALA A 1 90 ? 83.132 -30.643 15.219 1.00 29.56 428 ALA A CA 1
ATOM 709 C C . ALA A 1 90 ? 84.081 -29.519 14.836 1.00 29.85 428 ALA A C 1
ATOM 710 O O . ALA A 1 90 ? 83.656 -28.407 14.510 1.00 30.16 428 ALA A O 1
ATOM 712 N N . GLU A 1 91 ? 85.378 -29.819 14.891 1.00 29.91 429 GLU A N 1
ATOM 713 C CA . GLU A 1 91 ? 86.433 -28.871 14.534 1.00 37.23 429 GLU A CA 1
ATOM 714 C C . GLU A 1 91 ? 86.309 -27.577 15.334 1.00 33.10 429 GLU A C 1
ATOM 715 O O . GLU A 1 91 ? 86.547 -26.482 14.823 1.00 32.24 429 GLU A O 1
ATOM 721 N N . THR A 1 92 ? 85.926 -27.711 16.602 1.00 31.81 430 THR A N 1
ATOM 722 C CA . THR A 1 92 ? 85.798 -26.592 17.525 1.00 30.66 430 THR A CA 1
ATOM 723 C C . THR A 1 92 ? 86.569 -26.921 18.793 1.00 30.69 430 THR A C 1
ATOM 724 O O . THR A 1 92 ? 86.360 -27.982 19.387 1.00 32.17 430 THR A O 1
ATOM 728 N N . ASP A 1 93 ? 87.461 -26.022 19.201 1.00 31.24 431 ASP A N 1
ATOM 729 C CA . ASP A 1 93 ? 88.264 -26.252 20.392 1.00 36.91 431 ASP A CA 1
ATOM 730 C C . ASP A 1 93 ? 87.470 -25.876 21.642 1.00 31.61 431 ASP A C 1
ATOM 731 O O . ASP A 1 93 ? 86.337 -25.392 21.570 1.00 31.65 431 ASP A O 1
ATOM 736 N N . SER A 1 94 ? 88.078 -26.101 22.809 1.00 31.95 432 SER A N 1
ATOM 737 C CA . SER A 1 94 ? 87.370 -25.882 24.066 1.00 34.51 432 SER A CA 1
ATOM 738 C C . SER A 1 94 ? 87.048 -24.408 24.275 1.00 32.80 432 SER A C 1
ATOM 739 O O . SER A 1 94 ? 85.980 -24.069 24.796 1.00 32.92 432 SER A O 1
ATOM 742 N N . VAL A 1 95 ? 87.956 -23.519 23.868 1.00 41.78 433 VAL A N 1
ATOM 743 C CA . VAL A 1 95 ? 87.748 -22.087 24.072 1.00 38.26 433 VAL A CA 1
ATOM 744 C C . VAL A 1 95 ? 86.525 -21.611 23.299 1.00 33.94 433 VAL A C 1
ATOM 745 O O . VAL A 1 95 ? 85.666 -20.902 23.836 1.00 34.42 433 VAL A O 1
ATOM 749 N N . GLY A 1 96 ? 86.431 -21.991 22.024 1.00 33.40 434 GLY A N 1
ATOM 750 C CA . GLY A 1 96 ? 85.287 -21.595 21.224 1.00 33.36 434 GLY A CA 1
ATOM 751 C C . GLY A 1 96 ? 83.995 -22.243 21.671 1.00 32.94 434 GLY A C 1
ATOM 752 O O . GLY A 1 96 ? 82.923 -21.643 21.551 1.00 33.30 434 GLY A O 1
ATOM 753 N N . ALA A 1 97 ? 84.074 -23.469 22.196 1.00 32.34 435 ALA A N 1
ATOM 754 C CA . ALA A 1 97 ? 82.878 -24.137 22.693 1.00 32.08 435 ALA A CA 1
ATOM 755 C C . ALA A 1 97 ? 82.300 -23.419 23.904 1.00 32.78 435 ALA A C 1
ATOM 756 O O . ALA A 1 97 ? 81.078 -23.400 24.087 1.00 32.95 435 ALA A O 1
ATOM 758 N N . GLN A 1 98 ? 83.156 -22.825 24.738 1.00 33.34 436 GLN A N 1
ATOM 759 C CA . GLN A 1 98 ? 82.667 -22.082 25.895 1.00 34.19 436 GLN A CA 1
ATOM 760 C C . GLN A 1 98 ? 81.933 -20.819 25.470 1.00 43.47 436 GLN A C 1
ATOM 761 O O . GLN A 1 98 ? 80.917 -20.452 26.073 1.00 43.46 436 GLN A O 1
ATOM 767 N N . GLN A 1 99 ? 82.439 -20.136 24.440 1.00 45.82 437 GLN A N 1
ATOM 768 C CA . GLN A 1 99 ? 81.784 -18.926 23.956 1.00 43.53 437 GLN A CA 1
ATOM 769 C C . GLN A 1 99 ? 80.391 -19.231 23.424 1.00 43.13 437 GLN A C 1
ATOM 770 O O . GLN A 1 99 ? 79.455 -18.452 23.634 1.00 44.67 437 GLN A O 1
ATOM 776 N N . ILE A 1 100 ? 80.239 -20.354 22.720 1.00 34.72 438 ILE A N 1
ATOM 777 C CA . ILE A 1 100 ? 78.917 -20.772 22.263 1.00 34.63 438 ILE A CA 1
ATOM 778 C C . ILE A 1 100 ? 78.008 -21.027 23.453 1.00 34.96 438 ILE A C 1
ATOM 779 O O . ILE A 1 100 ? 76.830 -20.651 23.450 1.00 35.94 438 ILE A O 1
ATOM 784 N N . ALA A 1 101 ? 78.545 -21.675 24.489 1.00 37.58 439 ALA A N 1
ATOM 785 C CA . ALA A 1 101 ? 77.746 -22.010 25.660 1.00 35.01 439 ALA A CA 1
ATOM 786 C C . ALA A 1 101 ? 77.308 -20.759 26.406 1.00 36.29 439 ALA A C 1
ATOM 787 O O . ALA A 1 101 ? 76.155 -20.663 26.840 1.00 36.96 439 ALA A O 1
ATOM 789 N N . GLU A 1 102 ? 78.211 -19.789 26.561 1.00 36.78 440 GLU A N 1
ATOM 790 C CA . GLU A 1 102 ? 77.847 -18.553 27.243 1.00 38.17 440 GLU A CA 1
ATOM 791 C C . GLU A 1 102 ? 76.770 -17.796 26.477 1.00 38.91 440 GLU A C 1
ATOM 792 O O . GLU A 1 102 ? 75.852 -17.233 27.081 1.00 46.45 440 GLU A O 1
ATOM 798 N N . HIS A 1 103 ? 76.865 -17.773 25.145 1.00 39.08 441 HIS A N 1
ATOM 799 C CA . HIS A 1 103 ? 75.823 -17.146 24.338 1.00 40.31 441 HIS A CA 1
ATOM 800 C C . HIS A 1 103 ? 74.481 -17.835 24.549 1.00 41.55 441 HIS A C 1
ATOM 801 O O . HIS A 1 103 ? 73.444 -17.175 24.685 1.00 40.56 441 HIS A O 1
ATOM 808 N N . ILE A 1 104 ? 74.481 -19.170 24.563 1.00 38.16 442 ILE A N 1
ATOM 809 C CA . ILE A 1 104 ? 73.240 -19.918 24.750 1.00 38.30 442 ILE A CA 1
ATOM 810 C C . ILE A 1 104 ? 72.691 -19.687 26.151 1.00 39.26 442 ILE A C 1
ATOM 811 O O . ILE A 1 104 ? 71.493 -19.443 26.337 1.00 44.15 442 ILE A O 1
ATOM 816 N N . ARG A 1 105 ? 73.561 -19.766 27.160 1.00 42.63 443 ARG A N 1
ATOM 817 C CA . ARG A 1 105 ? 73.115 -19.578 28.536 1.00 42.74 443 ARG A CA 1
ATOM 818 C C . ARG A 1 105 ? 72.545 -18.182 28.741 1.00 41.68 443 ARG A C 1
ATOM 819 O O . ARG A 1 105 ? 71.455 -18.019 29.302 1.00 46.63 443 ARG A O 1
ATOM 827 N N . ALA A 1 106 ? 73.270 -17.158 28.287 1.00 41.97 444 ALA A N 1
ATOM 828 C CA . ALA A 1 106 ? 72.818 -15.786 28.485 1.00 43.69 444 ALA A CA 1
ATOM 829 C C . ALA A 1 106 ? 71.508 -15.521 27.755 1.00 44.53 444 ALA A C 1
ATOM 830 O O . ALA A 1 106 ? 70.637 -14.812 28.269 1.00 46.14 444 ALA A O 1
ATOM 832 N N . ALA A 1 107 ? 71.348 -16.088 26.558 1.00 43.60 445 ALA A N 1
ATOM 833 C CA . ALA A 1 107 ? 70.141 -15.836 25.779 1.00 44.51 445 ALA A CA 1
ATOM 834 C C . ALA A 1 107 ? 68.914 -16.456 26.435 1.00 45.09 445 ALA A C 1
ATOM 835 O O . ALA A 1 107 ? 67.831 -15.859 26.426 1.00 47.99 445 ALA A O 1
ATOM 837 N N . VAL A 1 108 ? 69.061 -17.654 27.001 1.00 43.99 446 VAL A N 1
ATOM 838 C CA . VAL A 1 108 ? 67.941 -18.299 27.678 1.00 44.63 446 VAL A CA 1
ATOM 839 C C . VAL A 1 108 ? 67.548 -17.514 28.922 1.00 46.25 446 VAL A C 1
ATOM 840 O O . VAL A 1 108 ? 66.361 -17.372 29.237 1.00 47.67 446 VAL A O 1
ATOM 844 N N . GLU A 1 109 ? 68.539 -16.984 29.642 1.00 46.23 447 GLU A N 1
ATOM 845 C CA . GLU A 1 109 ? 68.256 -16.210 30.844 1.00 47.88 447 GLU A CA 1
ATOM 846 C C . GLU A 1 109 ? 67.464 -14.950 30.518 1.00 49.76 447 GLU A C 1
ATOM 847 O O . GLU A 1 109 ? 66.592 -14.538 31.292 1.00 51.48 447 GLU A O 1
ATOM 853 N N . GLN A 1 110 ? 67.745 -14.331 29.374 1.00 49.62 448 GLN A N 1
ATOM 854 C CA . GLN A 1 110 ? 67.080 -13.100 28.970 1.00 51.51 448 GLN A CA 1
ATOM 855 C C . GLN A 1 110 ? 65.804 -13.340 28.175 1.00 52.16 448 GLN A C 1
ATOM 856 O O . GLN A 1 110 ? 65.189 -12.372 27.717 1.00 55.89 448 GLN A O 1
ATOM 862 N N . LEU A 1 111 ? 65.392 -14.597 27.993 1.00 53.74 449 LEU A N 1
ATOM 863 C CA . LEU A 1 111 ? 64.186 -14.869 27.218 1.00 51.77 449 LEU A CA 1
ATOM 864 C C . LEU A 1 111 ? 62.939 -14.312 27.890 1.00 62.03 449 LEU A C 1
ATOM 865 O O . LEU A 1 111 ? 61.955 -14.006 27.210 1.00 55.45 449 LEU A O 1
ATOM 870 N N . SER A 1 112 ? 62.957 -14.174 29.216 1.00 73.78 450 SER A N 1
ATOM 871 C CA . SER A 1 112 ? 61.797 -13.632 29.914 1.00 83.57 450 SER A CA 1
ATOM 872 C C . SER A 1 112 ? 61.733 -12.115 29.798 1.00 91.90 450 SER A C 1
ATOM 873 O O . SER A 1 112 ? 60.641 -11.540 29.732 1.00 99.58 450 SER A O 1
ATOM 876 N N . SER A 1 113 ? 62.888 -11.452 29.782 1.00 88.64 451 SER A N 1
ATOM 877 C CA . SER A 1 113 ? 62.891 -9.999 29.711 1.00 89.84 451 SER A CA 1
ATOM 878 C C . SER A 1 113 ? 62.476 -9.518 28.327 1.00 94.48 451 SER A C 1
ATOM 879 O O . SER A 1 113 ? 61.698 -8.565 28.206 1.00 100.30 451 SER A O 1
ATOM 882 N N . VAL A 1 114 ? 62.955 -10.187 27.274 1.00 92.96 452 VAL A N 1
ATOM 883 C CA . VAL A 1 114 ? 62.712 -9.709 25.914 1.00 93.25 452 VAL A CA 1
ATOM 884 C C . VAL A 1 114 ? 61.283 -10.002 25.460 1.00 95.73 452 VAL A C 1
ATOM 885 O O . VAL A 1 114 ? 60.720 -9.250 24.658 1.00 99.46 452 VAL A O 1
ATOM 889 N N . ASN A 1 115 ? 60.675 -11.084 25.937 1.00 93.68 453 ASN A N 1
ATOM 890 C CA . ASN A 1 115 ? 59.320 -11.451 25.553 1.00 99.10 453 ASN A CA 1
ATOM 891 C C . ASN A 1 115 ? 58.471 -11.580 26.806 1.00 109.60 453 ASN A C 1
ATOM 892 O O . ASN A 1 115 ? 58.842 -12.303 27.735 1.00 118.42 453 ASN A O 1
ATOM 894 N N . GLU A 1 116 ? 57.336 -10.882 26.832 1.00 110.27 454 GLU A N 1
ATOM 895 C CA . GLU A 1 116 ? 56.534 -10.834 28.050 1.00 109.48 454 GLU A CA 1
ATOM 896 C C . GLU A 1 116 ? 55.972 -12.206 28.399 1.00 111.75 454 GLU A C 1
ATOM 897 O O . GLU A 1 116 ? 55.888 -12.568 29.578 1.00 112.01 454 GLU A O 1
ATOM 899 N N . ASP A 1 117 ? 55.603 -12.990 27.382 1.00 117.39 455 ASP A N 1
ATOM 900 C CA . ASP A 1 117 ? 54.923 -14.260 27.620 1.00 118.71 455 ASP A CA 1
ATOM 901 C C . ASP A 1 117 ? 55.831 -15.285 28.287 1.00 115.35 455 ASP A C 1
ATOM 902 O O . ASP A 1 117 ? 55.358 -16.094 29.094 1.00 115.24 455 ASP A O 1
ATOM 904 N N . GLN A 1 118 ? 57.119 -15.286 27.954 1.00 109.96 456 GLN A N 1
ATOM 905 C CA . GLN A 1 118 ? 58.035 -16.273 28.510 1.00 100.62 456 GLN A CA 1
ATOM 906 C C . GLN A 1 118 ? 58.211 -16.067 30.008 1.00 101.11 456 GLN A C 1
ATOM 907 O O . GLN A 1 118 ? 58.260 -14.935 30.494 1.00 105.24 456 GLN A O 1
ATOM 913 N N . SER A 1 119 ? 58.312 -17.169 30.737 1.00 96.76 457 SER A N 1
ATOM 914 C CA . SER A 1 119 ? 58.608 -17.133 32.158 1.00 91.40 457 SER A CA 1
ATOM 915 C C . SER A 1 119 ? 60.111 -17.261 32.384 1.00 91.32 457 SER A C 1
ATOM 916 O O . SER A 1 119 ? 60.819 -17.836 31.551 1.00 93.62 457 SER A O 1
ATOM 919 N N . PRO A 1 120 ? 60.618 -16.713 33.491 1.00 80.91 458 PRO A N 1
ATOM 920 C CA . PRO A 1 120 ? 62.063 -16.779 33.754 1.00 72.84 458 PRO A CA 1
ATOM 921 C C . PRO A 1 120 ? 62.571 -18.212 33.733 1.00 68.10 458 PRO A C 1
ATOM 922 O O . PRO A 1 120 ? 61.915 -19.131 34.227 1.00 67.60 458 PRO A O 1
ATOM 926 N N . MET A 1 121 ? 63.753 -18.394 33.149 1.00 63.72 459 MET A N 1
ATOM 927 C CA . MET A 1 121 ? 64.279 -19.731 32.925 1.00 59.89 459 MET A CA 1
ATOM 928 C C . MET A 1 121 ? 65.781 -19.653 32.707 1.00 55.06 459 MET A C 1
ATOM 929 O O . MET A 1 121 ? 66.295 -18.658 32.190 1.00 63.03 459 MET A O 1
ATOM 934 N N . THR A 1 122 ? 66.478 -20.712 33.112 1.00 46.79 460 THR A N 1
ATOM 935 C CA . THR A 1 122 ? 67.917 -20.818 32.924 1.00 45.29 460 THR A CA 1
ATOM 936 C C . THR A 1 122 ? 68.255 -22.228 32.464 1.00 43.67 460 THR A C 1
ATOM 937 O O . THR A 1 122 ? 67.415 -23.131 32.483 1.00 43.80 460 THR A O 1
ATOM 941 N N . VAL A 1 123 ? 69.504 -22.410 32.043 1.00 42.28 461 VAL A N 1
ATOM 942 C CA . VAL A 1 123 ? 70.009 -23.706 31.611 1.00 40.81 461 VAL A CA 1
ATOM 943 C C . VAL A 1 123 ? 71.391 -23.918 32.209 1.00 40.10 461 VAL A C 1
ATOM 944 O O . VAL A 1 123 ? 72.122 -22.965 32.494 1.00 40.40 461 VAL A O 1
ATOM 948 N N . SER A 1 124 ? 71.743 -25.184 32.401 1.00 39.32 462 SER A N 1
ATOM 949 C CA . SER A 1 124 ? 73.074 -25.581 32.831 1.00 38.64 462 SER A CA 1
ATOM 950 C C . SER A 1 124 ? 73.750 -26.329 31.691 1.00 37.21 462 SER A C 1
ATOM 951 O O . SER A 1 124 ? 73.105 -27.105 30.981 1.00 36.79 462 SER A O 1
ATOM 954 N N . ILE A 1 125 ? 75.045 -26.087 31.509 1.00 36.60 463 ILE A N 1
ATOM 955 C CA . ILE A 1 125 ? 75.773 -26.571 30.343 1.00 35.41 463 ILE A CA 1
ATOM 956 C C . ILE A 1 125 ? 77.064 -27.233 30.801 1.00 34.97 463 ILE A C 1
ATOM 957 O O . ILE A 1 125 ? 77.808 -26.665 31.607 1.00 35.47 463 ILE A O 1
ATOM 962 N N . GLY A 1 126 ? 77.326 -28.424 30.287 1.00 34.20 464 GLY A N 1
ATOM 963 C CA . GLY A 1 126 ? 78.599 -29.105 30.494 1.00 33.82 464 GLY A CA 1
ATOM 964 C C . GLY A 1 126 ? 79.307 -29.300 29.186 1.00 32.91 464 GLY A C 1
ATOM 965 O O . GLY A 1 126 ? 78.685 -29.623 28.167 1.00 32.44 464 GLY A O 1
ATOM 966 N N . ILE A 1 127 ? 80.629 -29.110 29.189 1.00 33.75 465 ILE A N 1
ATOM 967 C CA . ILE A 1 127 ? 81.445 -29.147 27.986 1.00 33.03 465 ILE A CA 1
ATOM 968 C C . ILE A 1 127 ? 82.567 -30.159 28.167 1.00 42.83 465 ILE A C 1
ATOM 969 O O . ILE A 1 127 ? 83.225 -30.190 29.213 1.00 32.53 465 ILE A O 1
ATOM 974 N N . SER A 1 128 ? 82.785 -30.981 27.144 1.00 35.29 466 SER A N 1
ATOM 975 C CA . SER A 1 128 ? 83.974 -31.811 27.028 1.00 34.98 466 SER A CA 1
ATOM 976 C C . SER A 1 128 ? 84.575 -31.595 25.646 1.00 30.84 466 SER A C 1
ATOM 977 O O . SER A 1 128 ? 83.897 -31.153 24.718 1.00 30.48 466 SER A O 1
ATOM 980 N N . THR A 1 129 ? 85.862 -31.907 25.513 1.00 30.99 467 THR A N 1
ATOM 981 C CA . THR A 1 129 ? 86.582 -31.614 24.279 1.00 30.75 467 THR A CA 1
ATOM 982 C C . THR A 1 129 ? 87.694 -32.627 24.070 1.00 34.18 467 THR A C 1
ATOM 983 O O . THR A 1 129 ? 88.533 -32.823 24.954 1.00 39.09 467 THR A O 1
ATOM 987 N N . TRP A 1 130 ? 87.704 -33.253 22.897 1.00 30.62 468 TRP A N 1
ATOM 988 C CA . TRP A 1 130 ? 88.789 -34.137 22.496 1.00 31.00 468 TRP A CA 1
ATOM 989 C C . TRP A 1 130 ? 89.794 -33.348 21.669 1.00 31.12 468 TRP A C 1
ATOM 990 O O . TRP A 1 130 ? 89.406 -32.565 20.799 1.00 34.10 468 TRP A O 1
ATOM 1001 N N . THR A 1 131 ? 91.079 -33.541 21.946 1.00 32.63 469 THR A N 1
ATOM 1002 C CA . THR A 1 131 ? 92.131 -32.904 21.174 1.00 32.16 469 THR A CA 1
ATOM 1003 C C . THR A 1 131 ? 93.061 -33.970 20.611 1.00 32.67 469 THR A C 1
ATOM 1004 O O . THR A 1 131 ? 93.025 -35.133 21.018 1.00 32.87 469 THR A O 1
ATOM 1008 N N . ALA A 1 132 ? 93.902 -33.554 19.662 1.00 33.03 470 ALA A N 1
ATOM 1009 C CA . ALA A 1 132 ? 94.659 -34.516 18.865 1.00 33.56 470 ALA A CA 1
ATOM 1010 C C . ALA A 1 132 ? 95.627 -35.343 19.703 1.00 34.50 470 ALA A C 1
ATOM 1011 O O . ALA A 1 132 ? 95.957 -36.474 19.329 1.00 34.96 470 ALA A O 1
ATOM 1013 N N . THR A 1 133 ? 96.081 -34.816 20.834 1.00 34.95 471 THR A N 1
ATOM 1014 C CA . THR A 1 133 ? 97.001 -35.532 21.706 1.00 36.03 471 THR A CA 1
ATOM 1015 C C . THR A 1 133 ? 96.298 -36.255 22.848 1.00 35.90 471 THR A C 1
ATOM 1016 O O . THR A 1 133 ? 96.958 -36.964 23.610 1.00 41.84 471 THR A O 1
ATOM 1020 N N . SER A 1 134 ? 94.982 -36.108 22.975 1.00 34.87 472 SER A N 1
ATOM 1021 C CA . SER A 1 134 ? 94.251 -36.796 24.028 1.00 34.84 472 SER A CA 1
ATOM 1022 C C . SER A 1 134 ? 94.156 -38.287 23.730 1.00 35.12 472 SER A C 1
ATOM 1023 O O . SER A 1 134 ? 94.153 -38.716 22.573 1.00 34.92 472 SER A O 1
ATOM 1026 N N . GLU A 1 135 ? 94.081 -39.082 24.795 1.00 41.54 473 GLU A N 1
ATOM 1027 C CA . GLU A 1 135 ? 94.001 -40.530 24.686 1.00 40.63 473 GLU A CA 1
ATOM 1028 C C . GLU A 1 135 ? 92.638 -41.078 25.071 1.00 42.71 473 GLU A C 1
ATOM 1029 O O . GLU A 1 135 ? 92.456 -42.299 25.079 1.00 54.06 473 GLU A O 1
ATOM 1035 N N . ILE A 1 136 ? 91.674 -40.216 25.384 1.00 34.85 474 ILE A N 1
ATOM 1036 C CA . ILE A 1 136 ? 90.364 -40.669 25.834 1.00 34.50 474 ILE A CA 1
ATOM 1037 C C . ILE A 1 136 ? 89.626 -41.321 24.674 1.00 33.99 474 ILE A C 1
ATOM 1038 O O . ILE A 1 136 ? 90.057 -41.234 23.519 1.00 33.77 474 ILE A O 1
ATOM 1043 N N . SER A 1 137 ? 88.516 -41.979 24.975 1.00 33.93 475 SER A N 1
ATOM 1044 C CA . SER A 1 137 ? 87.673 -42.617 23.980 1.00 33.58 475 SER A CA 1
ATOM 1045 C C . SER A 1 137 ? 86.390 -41.813 23.813 1.00 32.69 475 SER A C 1
ATOM 1046 O O . SER A 1 137 ? 86.196 -40.765 24.433 1.00 32.35 475 SER A O 1
ATOM 1049 N N . LEU A 1 138 ? 85.501 -42.318 22.958 1.00 32.46 476 LEU A N 1
ATOM 1050 C CA . LEU A 1 138 ? 84.244 -41.621 22.723 1.00 31.80 476 LEU A CA 1
ATOM 1051 C C . LEU A 1 138 ? 83.329 -41.718 23.935 1.00 32.05 476 LEU A C 1
ATOM 1052 O O . LEU A 1 138 ? 82.622 -40.759 24.265 1.00 31.66 476 LEU A O 1
ATOM 1057 N N . GLU A 1 139 ? 83.332 -42.866 24.614 1.00 32.84 477 GLU A N 1
ATOM 1058 C CA . GLU A 1 139 ? 82.519 -43.011 25.815 1.00 33.27 477 GLU A CA 1
ATOM 1059 C C . GLU A 1 139 ? 83.022 -42.102 26.927 1.00 33.32 477 GLU A C 1
ATOM 1060 O O . GLU A 1 139 ? 82.226 -41.540 27.687 1.00 33.34 477 GLU A O 1
ATOM 1066 N N . GLN A 1 140 ? 84.342 -41.943 27.034 1.00 33.49 478 GLN A N 1
ATOM 1067 C CA . GLN A 1 140 ? 84.898 -41.032 28.024 1.00 33.66 478 GLN A CA 1
ATOM 1068 C C . GLN A 1 140 ? 84.609 -39.579 27.670 1.00 39.80 478 GLN A C 1
ATOM 1069 O O . GLN A 1 140 ? 84.459 -38.743 28.567 1.00 37.67 478 GLN A O 1
ATOM 1075 N N . LEU A 1 141 ? 84.522 -39.264 26.376 1.00 37.11 479 LEU A N 1
ATOM 1076 C CA . LEU A 1 141 ? 84.184 -37.909 25.956 1.00 31.48 479 LEU A CA 1
ATOM 1077 C C . LEU A 1 141 ? 82.748 -37.562 26.330 1.00 31.39 479 LEU A C 1
ATOM 1078 O O . LEU A 1 141 ? 82.474 -36.468 26.836 1.00 31.36 479 LEU A O 1
ATOM 1083 N N . LEU A 1 142 ? 81.816 -38.482 26.077 1.00 31.49 480 LEU A N 1
ATOM 1084 C CA . LEU A 1 142 ? 80.431 -38.263 26.477 1.00 31.62 480 LEU A CA 1
ATOM 1085 C C . LE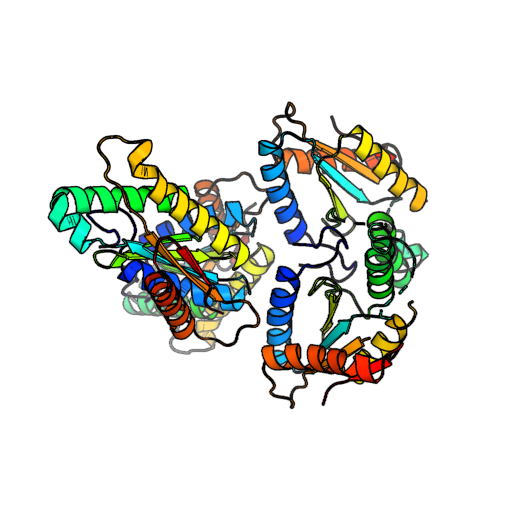U A 1 142 ? 80.292 -38.238 27.992 1.00 37.13 480 LEU A C 1
ATOM 1086 O O . LEU A 1 142 ? 79.478 -37.482 28.535 1.00 39.78 480 LEU A O 1
ATOM 1091 N N . PHE A 1 143 ? 81.079 -39.060 28.689 1.00 40.11 481 PHE A N 1
ATOM 1092 C CA . PHE A 1 143 ? 81.003 -39.103 30.145 1.00 33.68 481 PHE A CA 1
ATOM 1093 C C . PHE A 1 143 ? 81.448 -37.784 30.761 1.00 33.68 481 PHE A C 1
ATOM 1094 O O . PHE A 1 143 ? 80.845 -37.308 31.729 1.00 44.83 481 PHE A O 1
ATOM 1102 N N . ALA A 1 144 ? 82.503 -37.177 30.214 1.00 36.67 482 ALA A N 1
ATOM 1103 C CA . ALA A 1 144 ? 83.012 -35.934 30.780 1.00 39.15 482 ALA A CA 1
ATOM 1104 C C . ALA A 1 144 ? 82.034 -34.781 30.596 1.00 40.00 482 ALA A C 1
ATOM 1105 O O . ALA A 1 144 ? 82.052 -33.827 31.380 1.00 33.53 482 ALA A O 1
ATOM 1107 N N . ALA A 1 145 ? 81.180 -34.845 29.575 1.00 32.50 483 ALA A N 1
ATOM 1108 C CA . ALA A 1 145 ? 80.243 -33.753 29.339 1.00 32.37 483 ALA A CA 1
ATOM 1109 C C . ALA A 1 145 ? 79.030 -33.843 30.255 1.00 33.04 483 ALA A C 1
ATOM 1110 O O . ALA A 1 145 ? 78.556 -32.820 30.758 1.00 33.43 483 ALA A O 1
ATOM 1112 N N . ASP A 1 146 ? 78.518 -35.053 30.486 1.00 33.88 484 ASP A N 1
ATOM 1113 C CA . ASP A 1 146 ? 77.422 -35.219 31.435 1.00 34.48 484 ASP A CA 1
ATOM 1114 C C . ASP A 1 146 ? 77.884 -34.962 32.862 1.00 37.65 484 ASP A C 1
ATOM 1115 O O . ASP A 1 146 ? 77.132 -34.412 33.675 1.00 35.70 484 ASP A O 1
ATOM 1120 N N . LYS A 1 147 ? 79.114 -35.362 33.189 1.00 35.03 485 LYS A N 1
ATOM 1121 C CA . LYS A 1 147 ? 79.641 -35.086 34.521 1.00 35.96 485 LYS A CA 1
ATOM 1122 C C . LYS A 1 147 ? 79.795 -33.589 34.749 1.00 40.77 485 LYS A C 1
ATOM 1123 O O . LYS A 1 147 ? 79.439 -33.077 35.814 1.00 43.77 485 LYS A O 1
ATOM 1129 N N . ALA A 1 148 ? 80.322 -32.869 33.757 1.00 35.24 486 ALA A N 1
ATOM 1130 C CA . ALA A 1 148 ? 80.421 -31.418 33.874 1.00 35.42 486 ALA A CA 1
ATOM 1131 C C . ALA A 1 148 ? 79.042 -30.778 33.941 1.00 35.71 486 ALA A C 1
ATOM 1132 O O . ALA A 1 148 ? 78.856 -29.752 34.605 1.00 36.44 486 ALA A O 1
ATOM 1134 N N . LEU A 1 149 ? 78.060 -31.368 33.256 1.00 43.40 487 LEU A N 1
ATOM 1135 C CA . LEU A 1 149 ? 76.687 -30.894 33.384 1.00 37.23 487 LEU A CA 1
ATOM 1136 C C . LEU A 1 149 ? 76.158 -31.148 34.786 1.00 37.00 487 LEU A C 1
ATOM 1137 O O . LEU A 1 149 ? 75.423 -30.324 35.342 1.00 42.15 487 LEU A O 1
ATOM 1142 N N . TYR A 1 150 ? 76.525 -32.289 35.371 1.00 42.11 488 TYR A N 1
ATOM 1143 C CA . TYR A 1 150 ? 76.163 -32.569 36.756 1.00 38.50 488 TYR A CA 1
ATOM 1144 C C . TYR A 1 150 ? 76.813 -31.574 37.709 1.00 39.26 488 TYR A C 1
ATOM 1145 O O . TYR A 1 150 ? 76.168 -31.082 38.641 1.00 40.40 488 TYR A O 1
ATOM 1154 N N . GLN A 1 151 ? 78.090 -31.259 37.490 1.00 38.80 489 GLN A N 1
ATOM 1155 C CA . GLN A 1 151 ? 78.756 -30.267 38.326 1.00 39.61 489 GLN A CA 1
ATOM 1156 C C . GLN A 1 151 ? 78.155 -28.879 38.151 1.00 39.86 489 GLN A C 1
ATOM 1157 O O . GLN A 1 151 ? 78.258 -28.044 39.055 1.00 40.95 489 GLN A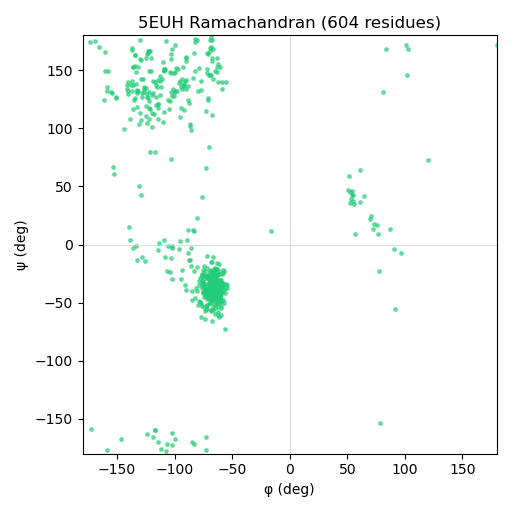 O 1
ATOM 1163 N N . ALA A 1 152 ? 77.531 -28.611 37.004 1.00 39.01 490 ALA A N 1
ATOM 1164 C CA . ALA A 1 152 ? 76.854 -27.333 36.823 1.00 39.44 490 ALA A CA 1
ATOM 1165 C C . ALA A 1 152 ? 75.570 -27.277 37.638 1.00 40.62 490 ALA A C 1
ATOM 1166 O O . ALA A 1 152 ? 75.230 -26.231 38.201 1.00 41.68 490 ALA A O 1
ATOM 1168 N N . LYS A 1 153 ? 74.845 -28.394 37.717 1.00 40.60 491 LYS A N 1
ATOM 1169 C CA . LYS A 1 153 ? 73.648 -28.442 38.549 1.00 41.88 491 LYS A CA 1
ATOM 1170 C C . LYS A 1 153 ? 73.991 -28.387 40.032 1.00 48.29 491 LYS A C 1
ATOM 1171 O O . LYS A 1 153 ? 73.218 -27.841 40.828 1.00 49.04 491 LYS A O 1
ATOM 1177 N N . GLU A 1 154 ? 75.136 -28.948 40.422 1.00 50.70 492 GLU A N 1
ATOM 1178 C CA . GLU A 1 154 ? 75.487 -29.006 41.836 1.00 44.38 492 GLU A CA 1
ATOM 1179 C C . GLU A 1 154 ? 75.882 -27.635 42.366 1.00 45.26 492 GLU A C 1
ATOM 1180 O O . GLU A 1 154 ? 75.301 -27.146 43.340 1.00 52.98 492 GLU A O 1
ATOM 1186 N N . GLY A 1 155 ? 76.860 -26.995 41.734 1.00 44.47 493 GLY A N 1
ATOM 1187 C CA . GLY A 1 155 ? 77.337 -25.711 42.209 1.00 49.92 493 GLY A CA 1
ATOM 1188 C C . GLY A 1 155 ? 76.415 -24.553 41.889 1.00 45.83 493 GLY A C 1
ATOM 1189 O O . GLY A 1 155 ? 76.881 -23.470 41.534 1.00 45.86 493 GLY A O 1
ATOM 1190 N N . GLY A 1 156 ? 75.110 -24.756 42.026 1.00 47.34 494 GLY A N 1
ATOM 1191 C CA . GLY A 1 156 ? 74.155 -23.738 41.642 1.00 53.23 494 GLY A CA 1
ATOM 1192 C C . GLY A 1 156 ? 73.925 -23.758 40.148 1.00 64.56 494 GLY A C 1
ATOM 1193 O O . GLY A 1 156 ? 74.880 -23.771 39.369 1.00 91.70 494 GLY A O 1
ATOM 1194 N N . ARG A 1 157 ? 72.667 -23.765 39.732 1.00 59.70 495 ARG A N 1
ATOM 1195 C CA . ARG A 1 157 ? 72.335 -23.910 38.322 1.00 59.63 495 ARG A CA 1
ATOM 1196 C C . ARG A 1 157 ? 72.679 -22.621 37.573 1.00 63.95 495 ARG A C 1
ATOM 1197 O O . ARG A 1 157 ? 73.237 -21.671 38.129 1.00 70.94 495 ARG A O 1
ATOM 1205 N N . ASN A 1 158 ? 72.355 -22.593 36.279 1.00 43.31 496 ASN A N 1
ATOM 1206 C CA . ASN A 1 158 ? 72.580 -21.437 35.409 1.00 43.25 496 ASN A CA 1
ATOM 1207 C C . ASN A 1 158 ? 74.068 -21.091 35.312 1.00 42.61 496 ASN A C 1
ATOM 1208 O O 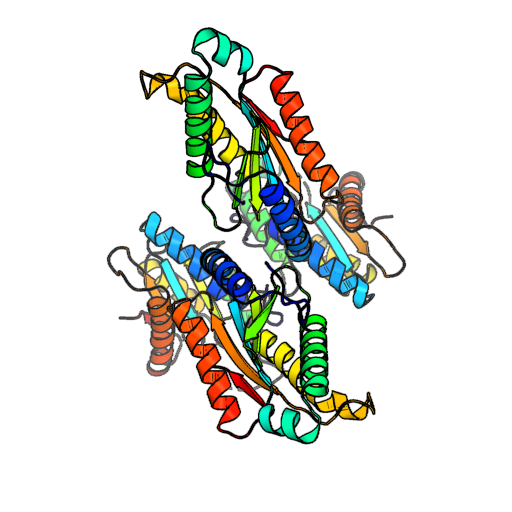. ASN A 1 158 ? 74.513 -20.016 35.717 1.00 43.52 496 ASN A O 1
ATOM 1213 N N . ARG A 1 159 ? 74.836 -22.021 34.752 1.00 41.17 497 ARG A N 1
ATOM 1214 C CA . ARG A 1 159 ? 76.254 -21.784 34.520 1.00 45.98 497 ARG A CA 1
ATOM 1215 C C . ARG A 1 159 ? 76.791 -22.837 33.564 1.00 39.63 497 ARG A C 1
ATOM 1216 O O . ARG A 1 159 ? 76.125 -23.826 33.251 1.00 38.44 497 ARG A O 1
ATOM 1224 N N . VAL A 1 160 ? 78.021 -22.609 33.112 1.00 38.44 498 VAL A N 1
ATOM 1225 C CA . VAL A 1 160 ? 78.714 -23.491 32.183 1.00 37.12 498 VAL A CA 1
ATOM 1226 C C . VAL A 1 160 ? 79.936 -24.055 32.891 1.00 37.06 498 VAL A C 1
ATOM 1227 O O . VAL A 1 160 ? 80.748 -23.297 33.435 1.00 37.75 498 VAL A O 1
ATOM 1231 N N . VAL A 1 161 ? 80.068 -25.377 32.883 1.00 36.40 499 VAL A N 1
ATOM 1232 C CA . VAL A 1 161 ? 81.185 -26.064 33.520 1.00 36.45 499 VAL A CA 1
ATOM 1233 C C . VAL A 1 161 ? 81.934 -26.850 32.455 1.00 35.36 499 VAL A C 1
ATOM 1234 O O . VAL A 1 161 ? 81.325 -27.608 31.691 1.00 39.91 499 VAL A O 1
ATOM 1238 N N . VAL A 1 162 ? 83.248 -26.664 32.404 1.00 35.41 500 VAL A N 1
ATOM 1239 C CA . VAL A 1 162 ? 84.116 -27.363 31.465 1.00 34.62 500 VAL A CA 1
ATOM 1240 C C . VAL A 1 162 ? 84.745 -28.546 32.185 1.00 34.85 500 VAL A C 1
ATOM 1241 O O . VAL A 1 162 ? 85.265 -28.399 33.298 1.00 43.05 500 VAL A O 1
ATOM 1245 N N . ALA A 1 163 ? 84.698 -29.716 31.557 1.00 34.17 501 ALA A N 1
ATOM 1246 C CA . ALA A 1 163 ? 85.296 -30.902 32.142 1.00 34.50 501 ALA A CA 1
ATOM 1247 C C . ALA A 1 163 ? 86.815 -30.761 32.197 1.00 42.65 501 ALA A C 1
ATOM 1248 O O . ALA A 1 163 ? 87.410 -29.865 31.594 1.00 41.53 501 ALA A O 1
ATOM 1250 N N . ALA A 1 164 ? 87.445 -31.668 32.934 1.00 45.07 502 ALA A N 1
ATOM 1251 C CA . ALA A 1 164 ? 88.892 -31.643 33.107 1.00 48.76 502 ALA A CA 1
ATOM 1252 C C . ALA A 1 164 ? 89.519 -32.981 32.732 1.00 58.38 502 ALA A C 1
ATOM 1253 O O . ALA A 1 164 ? 90.742 -33.111 32.675 1.00 59.55 502 ALA A O 1
ATOM 1255 N N . ALA B 1 1 ? 67.107 -49.518 4.157 1.00 65.18 339 ALA B N 1
ATOM 1256 C CA . ALA B 1 1 ? 66.658 -48.224 3.662 1.00 65.89 339 ALA B CA 1
ATOM 1257 C C . ALA B 1 1 ? 67.839 -47.295 3.429 1.00 65.73 339 ALA B C 1
ATOM 1258 O O . ALA B 1 1 ? 67.678 -46.183 2.928 1.00 70.66 339 ALA B O 1
ATOM 1260 N N . ALA B 1 2 ? 69.033 -47.761 3.794 1.00 59.01 340 ALA B N 1
ATOM 1261 C CA . ALA B 1 2 ? 70.244 -46.973 3.640 1.00 57.15 340 ALA B CA 1
ATOM 1262 C C . ALA B 1 2 ? 71.366 -47.700 2.917 1.00 33.90 340 ALA B C 1
ATOM 1263 O O . ALA B 1 2 ? 72.357 -47.054 2.559 1.00 33.03 340 ALA B O 1
ATOM 1265 N N . THR B 1 3 ? 71.251 -49.006 2.691 1.00 34.80 341 THR B N 1
ATOM 1266 C CA . THR B 1 3 ? 72.282 -49.781 2.022 1.00 34.85 341 THR B CA 1
ATOM 1267 C C . THR B 1 3 ? 71.700 -50.505 0.816 1.00 35.90 341 THR B C 1
ATOM 1268 O O . THR B 1 3 ? 70.487 -50.702 0.703 1.00 36.76 341 THR B O 1
ATOM 1272 N N . ASP B 1 4 ? 72.591 -50.906 -0.086 1.00 35.93 342 ASP B N 1
ATOM 1273 C CA . ASP B 1 4 ? 72.218 -51.662 -1.273 1.00 37.03 342 ASP B CA 1
ATOM 1274 C C . ASP B 1 4 ? 72.224 -53.148 -0.933 1.00 38.17 342 ASP B C 1
ATOM 1275 O O . ASP B 1 4 ? 73.253 -53.687 -0.511 1.00 38.00 342 ASP B O 1
ATOM 1280 N N . ALA B 1 5 ? 71.076 -53.804 -1.123 1.00 39.44 343 ALA B N 1
ATOM 1281 C CA . ALA B 1 5 ? 70.919 -55.190 -0.694 1.00 40.68 343 ALA B CA 1
ATOM 1282 C C . ALA B 1 5 ? 71.914 -56.120 -1.373 1.00 41.25 343 ALA B C 1
ATOM 1283 O O . ALA B 1 5 ? 72.363 -57.098 -0.765 1.00 51.76 343 ALA B O 1
ATOM 1285 N N . LEU B 1 6 ? 72.267 -55.841 -2.626 1.00 41.24 344 LEU B N 1
ATOM 1286 C CA . LEU B 1 6 ? 73.154 -56.736 -3.358 1.00 42.00 344 LEU B CA 1
ATOM 1287 C C . LEU B 1 6 ? 74.609 -56.529 -2.957 1.00 40.96 344 LEU B C 1
ATOM 1288 O O . LEU B 1 6 ? 75.324 -57.494 -2.667 1.00 41.57 344 LEU B O 1
ATOM 1293 N N . THR B 1 7 ? 75.060 -55.278 -2.930 1.00 39.49 345 THR B N 1
ATOM 1294 C CA . THR B 1 7 ? 76.472 -54.980 -2.730 1.00 38.58 345 THR B CA 1
ATOM 1295 C C . THR B 1 7 ? 76.827 -54.697 -1.278 1.00 40.53 345 THR B C 1
ATOM 1296 O O . THR B 1 7 ? 77.960 -54.967 -0.864 1.00 45.26 345 THR B O 1
ATOM 1300 N N . GLY B 1 8 ? 75.895 -54.161 -0.496 1.00 39.10 346 GLY B N 1
ATOM 1301 C CA . GLY B 1 8 ? 76.158 -53.839 0.889 1.00 36.54 346 GLY B CA 1
ATOM 1302 C C . GLY B 1 8 ? 76.677 -52.441 1.138 1.00 35.11 346 GLY B C 1
ATOM 1303 O O . GLY B 1 8 ? 76.855 -52.065 2.304 1.00 46.44 346 GLY B O 1
ATOM 1304 N N . VAL B 1 9 ? 76.929 -51.662 0.089 1.00 41.35 347 VAL B N 1
ATOM 1305 C CA . VAL B 1 9 ? 77.377 -50.282 0.235 1.00 39.67 347 VAL B CA 1
ATOM 1306 C C . VAL B 1 9 ? 76.155 -49.391 0.404 1.00 40.73 347 VAL B C 1
ATOM 1307 O O . VAL B 1 9 ? 75.038 -49.886 0.587 1.00 41.16 347 VAL B O 1
ATOM 1311 N N . ALA B 1 10 ? 76.354 -48.078 0.349 1.00 32.22 348 ALA B N 1
ATOM 1312 C CA . ALA B 1 10 ? 75.237 -47.152 0.454 1.00 34.93 348 ALA B CA 1
ATOM 1313 C C . ALA B 1 10 ? 74.375 -47.209 -0.804 1.00 32.74 348 ALA B C 1
ATOM 1314 O O . ALA B 1 10 ? 74.780 -47.731 -1.847 1.00 33.15 348 ALA B O 1
ATOM 1316 N N . ASN B 1 11 ? 73.168 -46.666 -0.697 1.00 32.96 349 ASN B N 1
ATOM 1317 C CA . ASN B 1 11 ? 72.252 -46.620 -1.822 1.00 33.69 349 ASN B CA 1
ATOM 1318 C C . ASN B 1 11 ? 72.248 -45.211 -2.411 1.00 33.08 349 ASN B C 1
ATOM 1319 O O . ASN B 1 11 ? 73.045 -44.351 -2.028 1.00 38.39 349 ASN B O 1
ATOM 1324 N N . ARG B 1 12 ? 71.345 -44.968 -3.360 1.00 33.74 350 ARG B N 1
ATOM 1325 C CA . ARG B 1 12 ? 71.405 -43.732 -4.132 1.00 33.34 350 ARG B CA 1
ATOM 1326 C C . ARG B 1 12 ? 71.059 -42.518 -3.279 1.00 32.75 350 ARG B C 1
ATOM 1327 O O . ARG B 1 12 ? 71.789 -41.520 -3.278 1.00 31.94 350 ARG B O 1
ATOM 1335 N N . ARG B 1 13 ? 69.941 -42.577 -2.553 1.00 46.42 351 ARG B N 1
ATOM 1336 C CA . ARG B 1 13 ? 69.512 -41.423 -1.773 1.00 59.29 351 ARG B CA 1
ATOM 1337 C C . ARG B 1 13 ? 70.430 -41.145 -0.590 1.00 31.99 351 ARG B C 1
ATOM 1338 O O . ARG B 1 13 ? 70.475 -40.006 -0.116 1.00 31.55 351 ARG B O 1
ATOM 1346 N N . MET B 1 14 ? 71.160 -42.150 -0.104 1.00 38.15 352 MET B N 1
ATOM 1347 C CA . MET B 1 14 ? 72.186 -41.892 0.900 1.00 38.68 352 MET B CA 1
ATOM 1348 C C . MET B 1 14 ? 73.334 -41.090 0.300 1.00 36.52 352 MET B C 1
ATOM 1349 O O . MET B 1 14 ? 73.833 -40.143 0.917 1.00 34.10 352 MET B O 1
ATOM 1354 N N . LEU B 1 15 ? 73.759 -41.456 -0.914 1.00 38.00 353 LEU B N 1
ATOM 1355 C CA . LEU B 1 15 ? 74.814 -40.718 -1.602 1.00 34.08 353 LEU B CA 1
ATOM 1356 C C . LEU B 1 15 ? 74.433 -39.258 -1.795 1.00 35.24 353 LEU B C 1
ATOM 1357 O O . LEU B 1 15 ? 75.264 -38.362 -1.611 1.00 37.76 353 LEU B O 1
ATOM 1362 N N . ASP B 1 16 ? 73.178 -39.000 -2.165 1.00 35.57 354 ASP B N 1
ATOM 1363 C CA . ASP B 1 16 ? 72.771 -37.644 -2.515 1.00 30.17 354 ASP B CA 1
ATOM 1364 C C . ASP B 1 16 ? 72.809 -36.719 -1.307 1.00 29.78 354 ASP B C 1
ATOM 1365 O O . ASP B 1 16 ? 73.353 -35.613 -1.383 1.00 31.41 354 ASP B O 1
ATOM 1370 N N . GLN B 1 17 ? 72.245 -37.152 -0.177 1.00 37.55 355 GLN B N 1
ATOM 1371 C CA . GLN B 1 17 ? 72.221 -36.275 0.988 1.00 29.77 355 GLN B CA 1
ATOM 1372 C C . GLN B 1 17 ? 73.567 -36.228 1.697 1.00 29.03 355 GLN B C 1
ATOM 1373 O O . GLN B 1 17 ? 73.894 -35.213 2.319 1.00 39.93 355 GLN B O 1
ATOM 1379 N N . SER B 1 18 ? 74.358 -37.301 1.620 1.00 28.99 356 SER B N 1
ATOM 1380 C CA . SER B 1 18 ? 75.725 -37.226 2.118 1.00 28.21 356 SER B CA 1
ATOM 1381 C C . SER B 1 18 ? 76.546 -36.232 1.313 1.00 27.79 356 SER B C 1
ATOM 1382 O O . SER B 1 18 ? 77.448 -35.585 1.855 1.00 29.21 356 SER B O 1
ATOM 1385 N N . LEU B 1 19 ? 76.251 -36.101 0.020 1.00 27.99 357 LEU B N 1
ATOM 1386 C CA . LEU B 1 19 ? 76.985 -35.162 -0.817 1.00 27.75 357 LEU B CA 1
ATOM 1387 C C . LEU B 1 19 ? 76.539 -33.727 -0.568 1.00 27.85 357 LEU B C 1
ATOM 1388 O O . LEU B 1 19 ? 77.357 -32.804 -0.640 1.00 27.59 357 LEU B O 1
ATOM 1393 N N . ARG B 1 20 ? 75.254 -33.517 -0.273 1.00 28.33 358 ARG B N 1
ATOM 1394 C CA . ARG B 1 20 ? 74.785 -32.177 0.066 1.00 30.80 358 ARG B CA 1
ATOM 1395 C C . ARG B 1 20 ? 75.490 -31.656 1.310 1.00 35.29 358 ARG B C 1
ATOM 1396 O O . ARG B 1 20 ? 75.953 -30.511 1.343 1.00 28.26 358 ARG B O 1
ATOM 1404 N N . HIS B 1 21 ? 75.572 -32.490 2.351 1.00 28.15 359 HIS B N 1
ATOM 1405 C CA . HIS B 1 21 ? 76.241 -32.084 3.581 1.00 27.98 359 HIS B CA 1
ATOM 1406 C C . HIS B 1 21 ? 77.741 -31.936 3.376 1.00 27.46 359 HIS B C 1
ATOM 1407 O O . HIS B 1 21 ? 78.349 -30.981 3.871 1.00 27.46 359 HIS B O 1
ATOM 1414 N N . GLU B 1 22 ? 78.358 -32.871 2.654 1.00 27.15 360 GLU B N 1
ATOM 1415 C CA . GLU B 1 22 ? 79.786 -32.755 2.381 1.00 26.78 360 GLU B CA 1
ATOM 1416 C C . GLU B 1 22 ? 80.087 -31.566 1.482 1.00 26.83 360 GLU B C 1
ATOM 1417 O O . GLU B 1 22 ? 81.203 -31.036 1.507 1.00 26.68 360 GLU B O 1
ATOM 1423 N N . TRP B 1 23 ? 79.107 -31.131 0.690 1.00 34.77 361 TRP B N 1
ATOM 1424 C CA . TRP B 1 23 ? 79.275 -29.934 -0.128 1.00 27.32 361 TRP B CA 1
ATOM 1425 C C . TRP B 1 23 ? 79.395 -28.685 0.739 1.00 27.53 361 TRP B C 1
ATOM 1426 O O . TRP B 1 23 ? 80.372 -27.936 0.636 1.00 27.50 361 TRP B O 1
ATOM 1437 N N . PHE B 1 24 ? 78.404 -28.443 1.601 1.00 27.87 362 PHE B N 1
ATOM 1438 C CA . PHE B 1 24 ? 78.435 -27.253 2.445 1.00 28.25 362 PHE B CA 1
ATOM 1439 C C . PHE B 1 24 ? 79.592 -27.290 3.430 1.00 28.02 362 PHE B C 1
ATOM 1440 O O . PHE B 1 24 ? 80.092 -26.236 3.837 1.00 28.33 362 PHE B O 1
ATOM 1448 N N . ARG B 1 25 ? 80.027 -28.486 3.831 1.00 27.59 363 ARG B N 1
ATOM 1449 C CA . ARG B 1 25 ? 81.193 -28.577 4.698 1.00 33.26 363 ARG B CA 1
ATOM 1450 C C . ARG B 1 25 ? 82.450 -28.134 3.964 1.00 31.80 363 ARG B C 1
ATOM 1451 O O . ARG B 1 25 ? 83.263 -27.390 4.519 1.00 30.77 363 ARG B O 1
ATOM 1459 N N . ALA B 1 26 ? 82.617 -28.565 2.711 1.00 27.43 364 ALA B N 1
ATOM 1460 C CA . ALA B 1 26 ? 83.779 -28.150 1.931 1.00 26.98 364 ALA B CA 1
ATOM 1461 C C . ALA B 1 26 ? 83.747 -26.662 1.604 1.00 27.43 364 ALA B C 1
ATOM 1462 O O . ALA B 1 26 ? 84.804 -26.046 1.429 1.00 27.58 364 ALA B O 1
ATOM 1464 N N . GLN B 1 27 ? 82.554 -26.071 1.508 1.00 39.39 365 GLN B N 1
ATOM 1465 C CA . GLN B 1 27 ? 82.466 -24.640 1.236 1.00 28.32 365 GLN B CA 1
ATOM 1466 C C . GLN B 1 27 ? 83.096 -23.831 2.360 1.00 28.70 365 GLN B C 1
ATOM 1467 O O . GLN B 1 27 ? 83.697 -22.779 2.116 1.00 29.14 365 GLN B O 1
ATOM 1473 N N . ARG B 1 28 ? 82.963 -24.302 3.600 1.00 40.16 366 ARG B N 1
ATOM 1474 C CA . ARG B 1 28 ? 83.583 -23.617 4.726 1.00 29.10 366 ARG B CA 1
ATOM 1475 C C . ARG B 1 28 ? 85.048 -24.004 4.873 1.00 34.38 366 ARG B C 1
ATOM 1476 O O . ARG B 1 28 ? 85.908 -23.138 5.058 1.00 39.15 366 ARG B O 1
ATOM 1484 N N . SER B 1 29 ? 85.353 -25.300 4.790 1.00 28.25 367 SER B N 1
ATOM 1485 C CA . SER B 1 29 ? 86.719 -25.740 5.050 1.00 30.80 367 SER B CA 1
ATOM 1486 C C . SER B 1 29 ? 87.669 -25.342 3.930 1.00 31.16 367 SER B C 1
ATOM 1487 O O . SER B 1 29 ? 88.866 -25.161 4.173 1.00 28.43 367 SER B O 1
ATOM 1490 N N . GLY B 1 30 ? 87.162 -25.191 2.710 1.00 28.05 368 GLY B N 1
ATOM 1491 C CA . GLY B 1 30 ? 88.037 -24.980 1.578 1.00 28.11 368 GLY B CA 1
ATOM 1492 C C . GLY B 1 30 ? 88.816 -26.202 1.160 1.00 27.71 368 GLY B C 1
ATOM 1493 O O . GLY B 1 30 ? 89.769 -26.080 0.387 1.00 27.87 368 GLY B O 1
ATOM 1494 N N . LYS B 1 31 ? 88.446 -27.374 1.655 1.00 27.30 369 LYS B N 1
ATOM 1495 C CA . LYS B 1 31 ? 89.130 -28.609 1.297 1.00 27.03 369 LYS B CA 1
ATOM 1496 C C . LYS B 1 31 ? 88.580 -29.153 -0.021 1.00 26.83 369 LYS B C 1
ATOM 1497 O O . LYS B 1 31 ? 87.385 -29.032 -0.290 1.00 41.23 369 LYS B O 1
ATOM 1503 N N . PRO B 1 32 ? 89.433 -29.742 -0.861 1.00 30.81 370 PRO B N 1
ATOM 1504 C CA . PRO B 1 32 ? 88.949 -30.250 -2.151 1.00 28.88 370 PRO B CA 1
ATOM 1505 C C . PRO B 1 32 ? 87.933 -31.364 -1.968 1.00 31.58 370 PRO B C 1
ATOM 1506 O O . PRO B 1 32 ? 87.987 -32.136 -1.010 1.00 32.17 370 PRO B O 1
ATOM 1510 N N . LEU B 1 33 ? 86.991 -31.435 -2.905 1.00 26.62 371 LEU B N 1
ATOM 1511 C CA . LEU B 1 33 ? 85.921 -32.428 -2.887 1.00 26.52 371 LEU B CA 1
ATOM 1512 C C . LEU B 1 33 ? 85.870 -33.098 -4.253 1.00 26.78 371 LEU B C 1
ATOM 1513 O O . LEU B 1 33 ? 85.525 -32.454 -5.248 1.00 27.02 371 LEU B O 1
ATOM 1518 N N . SER B 1 34 ? 86.207 -34.384 -4.300 1.00 31.66 372 SER B N 1
ATOM 1519 C CA . SER B 1 34 ? 86.271 -35.139 -5.542 1.00 29.00 372 SER B CA 1
ATOM 1520 C C . SER B 1 34 ? 85.138 -36.154 -5.623 1.00 27.38 372 SER B C 1
ATOM 1521 O O . SER B 1 34 ? 84.683 -36.689 -4.610 1.00 30.26 372 SER B O 1
ATOM 1524 N N . LEU B 1 35 ? 84.698 -36.420 -6.848 1.00 28.33 373 LEU B N 1
ATOM 1525 C CA . LEU B 1 35 ? 83.680 -37.419 -7.129 1.00 28.20 373 LEU B CA 1
ATOM 1526 C C . LEU B 1 35 ? 84.240 -38.479 -8.066 1.00 28.79 373 LEU B C 1
ATOM 1527 O O . LEU B 1 35 ? 85.103 -38.198 -8.901 1.00 33.83 373 LEU B O 1
ATOM 1532 N N . LEU B 1 36 ? 83.737 -39.701 -7.918 1.00 38.14 374 LEU B N 1
ATOM 1533 C CA . LEU B 1 36 ? 84.053 -40.799 -8.820 1.00 33.19 374 LEU B CA 1
ATOM 1534 C C . LEU B 1 36 ? 82.757 -41.399 -9.335 1.00 37.04 374 LEU B C 1
ATOM 1535 O O . LEU B 1 36 ? 81.848 -41.686 -8.551 1.00 30.39 374 LEU B O 1
ATOM 1540 N N . MET B 1 37 ? 82.675 -41.586 -10.648 1.00 31.28 375 MET B N 1
ATOM 1541 C CA . MET B 1 37 ? 81.590 -42.329 -11.275 1.00 32.13 375 MET B CA 1
ATOM 1542 C C . MET B 1 37 ? 82.197 -43.556 -11.931 1.00 33.04 375 MET B C 1
ATOM 1543 O O . MET B 1 37 ? 83.069 -43.431 -12.796 1.00 37.28 375 MET B O 1
ATOM 1548 N N . ILE B 1 38 ? 81.753 -44.732 -11.509 1.00 33.52 376 ILE B N 1
ATOM 1549 C CA . ILE B 1 38 ? 82.366 -45.994 -11.900 1.00 34.45 376 ILE B CA 1
ATOM 1550 C C . ILE B 1 38 ? 81.275 -46.867 -12.497 1.00 35.60 376 ILE B C 1
ATOM 1551 O O . ILE B 1 38 ? 80.383 -47.336 -11.779 1.00 36.01 376 ILE B O 1
ATOM 1556 N N . ASP B 1 39 ? 81.344 -47.087 -13.803 1.00 37.13 377 ASP B N 1
ATOM 1557 C CA . ASP B 1 39 ? 80.379 -47.901 -14.521 1.00 39.81 377 ASP B CA 1
ATOM 1558 C C . ASP B 1 39 ? 81.058 -49.165 -15.027 1.00 39.18 377 ASP B C 1
ATOM 1559 O O . ASP B 1 39 ? 82.237 -49.142 -15.393 1.00 39.25 377 ASP B O 1
ATOM 1564 N N . ALA B 1 40 ? 80.316 -50.269 -15.033 1.00 40.27 378 ALA B N 1
ATOM 1565 C CA . ALA B 1 40 ? 80.828 -51.526 -15.563 1.00 41.72 378 ALA B CA 1
ATOM 1566 C C . ALA B 1 40 ? 80.737 -51.525 -17.083 1.00 43.02 378 ALA B C 1
ATOM 1567 O O . ALA B 1 40 ? 79.695 -51.182 -17.650 1.00 47.48 378 ALA B O 1
ATOM 1569 N N . ASP B 1 41 ? 81.828 -51.912 -17.741 1.00 47.45 379 ASP B N 1
ATOM 1570 C CA . ASP B 1 41 ? 81.923 -51.863 -19.193 1.00 51.29 379 ASP B CA 1
ATOM 1571 C C . ASP B 1 41 ? 81.404 -53.146 -19.825 1.00 52.20 379 ASP B C 1
ATOM 1572 O O . ASP B 1 41 ? 81.715 -54.248 -19.364 1.00 48.35 379 ASP B O 1
ATOM 1577 N N . HIS B 1 42 ? 80.625 -52.989 -20.898 1.00 53.40 380 HIS B N 1
ATOM 1578 C CA . HIS B 1 42 ? 80.065 -54.108 -21.658 1.00 58.50 380 HIS B CA 1
ATOM 1579 C C . HIS B 1 42 ? 79.328 -55.077 -20.738 1.00 59.48 380 HIS B C 1
ATOM 1580 O O . HIS B 1 42 ? 79.477 -56.298 -20.823 1.00 52.00 380 HIS B O 1
ATOM 1587 N N . PHE B 1 43 ? 78.517 -54.512 -19.843 1.00 58.06 381 PHE B N 1
ATOM 1588 C CA . PHE B 1 43 ? 77.852 -55.331 -18.838 1.00 54.78 381 PHE B CA 1
ATOM 1589 C C . PHE B 1 43 ? 76.724 -56.154 -19.447 1.00 51.27 381 PHE B C 1
ATOM 1590 O O . PHE B 1 43 ? 76.525 -57.314 -19.070 1.00 52.35 381 PHE B O 1
ATOM 1598 N N . LYS B 1 44 ? 75.969 -55.570 -20.380 1.00 51.83 382 LYS B N 1
ATOM 1599 C CA . LYS B 1 44 ? 74.926 -56.330 -21.062 1.00 53.88 382 LYS B CA 1
ATOM 1600 C C . LYS B 1 44 ? 75.517 -57.546 -21.762 1.00 55.87 382 LYS B C 1
ATOM 1601 O O . LYS B 1 44 ? 75.005 -58.663 -21.634 1.00 57.37 382 LYS B O 1
ATOM 1607 N N . ALA B 1 45 ? 76.611 -57.343 -22.500 1.00 56.01 383 ALA B N 1
ATOM 1608 C CA . ALA B 1 45 ? 77.303 -58.464 -23.126 1.00 57.91 383 ALA B CA 1
ATOM 1609 C C . ALA B 1 45 ? 77.832 -59.434 -22.080 1.00 64.98 383 ALA B C 1
ATOM 1610 O O . ALA B 1 45 ? 77.853 -60.650 -22.303 1.00 70.95 383 ALA B O 1
ATOM 1612 N N . PHE B 1 46 ? 78.266 -58.914 -20.930 1.00 60.45 384 PHE B N 1
ATOM 1613 C CA . PHE B 1 46 ? 78.736 -59.784 -19.857 1.00 55.60 384 PHE B CA 1
ATOM 1614 C C . PHE B 1 46 ? 77.602 -60.643 -19.313 1.00 56.54 384 PHE B C 1
ATOM 1615 O O . PHE B 1 46 ? 77.786 -61.838 -19.056 1.00 57.89 384 PHE B O 1
ATOM 1623 N N . ASN B 1 47 ? 76.419 -60.051 -19.132 1.00 57.08 385 ASN B N 1
ATOM 1624 C CA . ASN B 1 47 ? 75.289 -60.806 -18.603 1.00 60.22 385 ASN B CA 1
ATOM 1625 C C . ASN B 1 47 ? 74.811 -61.861 -19.591 1.00 67.03 385 ASN B C 1
ATOM 1626 O O . ASN B 1 47 ? 74.374 -62.943 -19.185 1.00 66.58 385 ASN B O 1
ATOM 1631 N N . ASP B 1 48 ? 74.878 -61.566 -20.891 1.00 71.17 386 ASP B N 1
ATOM 1632 C CA . ASP B 1 48 ? 74.424 -62.533 -21.886 1.00 76.34 386 ASP B CA 1
ATOM 1633 C C . ASP B 1 48 ? 75.329 -63.757 -21.921 1.00 72.81 386 ASP B C 1
ATOM 1634 O O . ASP B 1 48 ? 74.846 -64.891 -22.012 1.00 76.49 386 ASP B O 1
ATOM 1639 N N . ARG B 1 49 ? 76.644 -63.549 -21.842 1.00 68.15 387 ARG B N 1
ATOM 1640 C CA . ARG B 1 49 ? 77.575 -64.670 -21.907 1.00 70.09 387 ARG B CA 1
ATOM 1641 C C . ARG B 1 49 ? 77.489 -65.538 -20.658 1.00 74.38 387 ARG B C 1
ATOM 1642 O O . ARG B 1 49 ? 77.401 -66.767 -20.750 1.00 79.26 387 ARG B O 1
ATOM 1650 N N . HIS B 1 50 ? 77.505 -64.916 -19.478 1.00 70.94 388 HIS B N 1
ATOM 1651 C CA . HIS B 1 50 ? 77.695 -65.643 -18.233 1.00 69.89 388 HIS B CA 1
ATOM 1652 C C . HIS B 1 50 ? 76.446 -65.750 -17.368 1.00 65.34 388 HIS B C 1
ATOM 1653 O O . HIS B 1 50 ? 76.456 -66.514 -16.397 1.00 70.68 388 HIS B O 1
ATOM 1660 N N . GLY B 1 51 ? 75.382 -65.020 -17.679 1.00 64.57 389 GLY B N 1
ATOM 1661 C CA . GLY B 1 51 ? 74.135 -65.143 -16.954 1.00 70.23 389 GLY B CA 1
ATOM 1662 C C . GLY B 1 51 ? 73.915 -64.005 -15.970 1.00 79.36 389 GLY B C 1
ATOM 1663 O O . GLY B 1 51 ? 74.807 -63.208 -15.667 1.00 83.64 389 GLY B O 1
ATOM 1664 N N . HIS B 1 52 ? 72.682 -63.947 -15.459 1.00 83.92 390 HIS B N 1
ATOM 1665 C CA . HIS B 1 52 ? 72.313 -62.892 -14.520 1.00 86.43 390 HIS B CA 1
ATOM 1666 C C . HIS B 1 52 ? 73.009 -63.057 -13.176 1.00 84.36 390 HIS B C 1
ATOM 1667 O O . HIS B 1 52 ? 73.265 -62.061 -12.489 1.00 86.56 390 HIS B O 1
ATOM 1674 N N . GLN B 1 53 ? 73.314 -64.293 -12.778 1.00 80.41 391 GLN B N 1
ATOM 1675 C CA . GLN B 1 53 ? 73.985 -64.511 -11.501 1.00 78.55 391 GLN B CA 1
ATOM 1676 C C . GLN B 1 53 ? 75.410 -63.976 -11.531 1.00 73.08 391 GLN B C 1
ATOM 1677 O O . GLN B 1 53 ? 75.841 -63.281 -10.604 1.00 74.06 391 GLN B O 1
ATOM 1683 N N . ALA B 1 54 ? 76.158 -64.295 -12.590 1.00 70.92 392 ALA B N 1
ATOM 1684 C CA . ALA B 1 54 ? 77.540 -63.836 -12.682 1.00 74.15 392 ALA B CA 1
ATOM 1685 C C . ALA B 1 54 ? 77.627 -62.317 -12.682 1.00 69.76 392 ALA B C 1
ATOM 1686 O O . ALA B 1 54 ? 78.592 -61.753 -12.155 1.00 68.76 392 ALA B O 1
ATOM 1688 N N . GLY B 1 55 ? 76.634 -61.641 -13.259 1.00 61.03 393 GLY B N 1
ATOM 1689 C CA . GLY B 1 55 ? 76.618 -60.189 -13.206 1.00 54.64 393 GLY B CA 1
ATOM 1690 C C . GLY B 1 55 ? 76.488 -59.660 -11.791 1.00 52.41 393 GLY B C 1
ATOM 1691 O O . GLY B 1 55 ? 77.170 -58.707 -11.410 1.00 50.89 393 GLY B O 1
ATOM 1692 N N . ASP B 1 56 ? 75.609 -60.271 -10.994 1.00 52.17 394 ASP B N 1
ATOM 1693 C CA . ASP B 1 56 ? 75.490 -59.878 -9.594 1.00 57.45 394 ASP B CA 1
ATOM 1694 C C . ASP B 1 56 ? 76.786 -60.141 -8.843 1.00 55.99 394 ASP B C 1
ATOM 1695 O O . ASP B 1 56 ? 77.249 -59.294 -8.071 1.00 60.28 394 ASP B O 1
ATOM 1700 N N . GLN B 1 57 ? 77.387 -61.313 -9.059 1.00 51.16 395 GLN B N 1
ATOM 1701 C CA . GLN B 1 57 ? 78.665 -61.610 -8.428 1.00 58.00 395 GLN B CA 1
ATOM 1702 C C . GLN B 1 57 ? 79.772 -60.712 -8.962 1.00 59.05 395 GLN B C 1
ATOM 1703 O O . GLN B 1 57 ? 80.725 -60.409 -8.238 1.00 65.37 395 GLN B O 1
ATOM 1709 N N . ALA B 1 58 ? 79.667 -60.279 -10.220 1.00 57.01 396 ALA B N 1
ATOM 1710 C CA . ALA B 1 58 ? 80.657 -59.356 -10.762 1.00 48.06 396 ALA B CA 1
ATOM 1711 C C . ALA B 1 58 ? 80.470 -57.949 -10.212 1.00 47.77 396 ALA B C 1
ATOM 1712 O O . ALA B 1 58 ? 81.431 -57.174 -10.160 1.00 54.95 396 ALA B O 1
ATOM 1714 N N . LEU B 1 59 ? 79.249 -57.599 -9.805 1.00 44.17 397 LEU B N 1
ATOM 1715 C CA . LEU B 1 59 ? 79.031 -56.299 -9.181 1.00 42.37 397 LEU B CA 1
ATOM 1716 C C . LEU B 1 59 ? 79.560 -56.279 -7.754 1.00 41.37 397 LEU B C 1
ATOM 1717 O O . LEU B 1 59 ? 80.158 -55.286 -7.322 1.00 39.96 397 LEU B O 1
ATOM 1722 N N . ARG B 1 60 ? 79.347 -57.365 -7.007 1.00 43.03 398 ARG B N 1
ATOM 1723 C CA . ARG B 1 60 ? 79.861 -57.435 -5.644 1.00 41.44 398 ARG B CA 1
ATOM 1724 C C . ARG B 1 60 ? 81.382 -57.378 -5.624 1.00 41.09 398 ARG B C 1
ATOM 1725 O O . ARG B 1 60 ? 81.973 -56.726 -4.755 1.00 56.20 398 ARG B O 1
ATOM 1733 N N . GLU B 1 61 ? 82.035 -58.056 -6.570 1.00 43.61 399 GLU B N 1
ATOM 1734 C CA . GLU B 1 61 ? 83.487 -57.961 -6.668 1.00 46.37 399 GLU B CA 1
ATOM 1735 C C . GLU B 1 61 ? 83.920 -56.534 -6.971 1.00 43.66 399 GLU B C 1
ATOM 1736 O O . GLU B 1 61 ? 84.891 -56.035 -6.391 1.00 39.73 399 GLU B O 1
ATOM 1742 N N . LEU B 1 62 ? 83.210 -55.860 -7.876 1.00 52.37 400 LEU B N 1
ATOM 1743 C CA . LEU B 1 62 ? 83.491 -54.452 -8.129 1.00 50.95 400 LEU B CA 1
ATOM 1744 C C . LEU B 1 62 ? 83.254 -53.619 -6.877 1.00 43.42 400 LEU B C 1
ATOM 1745 O O . LEU B 1 62 ? 84.029 -52.705 -6.575 1.00 38.98 400 LEU B O 1
ATOM 1750 N N . ALA B 1 63 ? 82.191 -53.927 -6.130 1.00 37.66 401 ALA B N 1
ATOM 1751 C CA . ALA B 1 63 ? 81.945 -53.227 -4.874 1.00 36.46 401 ALA B CA 1
ATOM 1752 C C . ALA B 1 63 ? 83.063 -53.487 -3.874 1.00 36.17 401 ALA B C 1
ATOM 1753 O O . ALA B 1 63 ? 83.508 -52.568 -3.177 1.00 35.05 401 ALA B O 1
ATOM 1755 N N . ARG B 1 64 ? 83.536 -54.732 -3.795 1.00 37.28 402 ARG B N 1
ATOM 1756 C CA . ARG B 1 64 ? 84.611 -55.055 -2.864 1.00 37.19 402 ARG B CA 1
ATOM 1757 C C . ARG B 1 64 ? 85.910 -54.359 -3.252 1.00 36.67 402 ARG B C 1
ATOM 1758 O O . ARG B 1 64 ? 86.667 -53.920 -2.380 1.00 35.99 402 ARG B O 1
ATOM 1766 N N . VAL B 1 65 ? 86.186 -54.248 -4.553 1.00 37.09 403 VAL B N 1
ATOM 1767 C CA . VAL B 1 65 ? 87.419 -53.601 -4.996 1.00 36.75 403 VAL B CA 1
ATOM 1768 C C . VAL B 1 65 ? 87.411 -52.123 -4.627 1.00 35.26 403 VAL B C 1
ATOM 1769 O O . VAL B 1 65 ? 88.429 -51.570 -4.193 1.00 34.73 403 VAL B O 1
ATOM 1773 N N . ILE B 1 66 ? 86.265 -51.462 -4.790 1.00 34.69 404 ILE B N 1
ATOM 1774 C CA . ILE B 1 66 ? 86.181 -50.035 -4.492 1.00 34.34 404 ILE B CA 1
ATOM 1775 C C . ILE B 1 66 ? 86.342 -49.792 -2.997 1.00 36.57 404 ILE B C 1
ATOM 1776 O O . ILE B 1 66 ? 87.101 -48.914 -2.571 1.00 33.56 404 ILE B O 1
ATOM 1781 N N . THR B 1 67 ? 85.637 -50.574 -2.178 1.00 33.03 405 THR B N 1
ATOM 1782 C CA . THR B 1 67 ? 85.651 -50.347 -0.739 1.00 32.46 405 THR B CA 1
ATOM 1783 C C . THR B 1 67 ? 86.997 -50.671 -0.104 1.00 32.63 405 THR B C 1
ATOM 1784 O O . THR B 1 67 ? 87.288 -50.160 0.982 1.00 63.07 405 THR B O 1
ATOM 1788 N N . THR B 1 68 ? 87.820 -51.506 -0.736 1.00 33.51 406 THR B N 1
ATOM 1789 C CA . THR B 1 68 ? 89.175 -51.734 -0.249 1.00 40.41 406 THR B CA 1
ATOM 1790 C C . THR B 1 68 ? 90.160 -50.697 -0.765 1.00 40.03 406 THR B C 1
ATOM 1791 O O . THR B 1 68 ? 91.336 -50.736 -0.391 1.00 43.08 406 THR B O 1
ATOM 1795 N N . ASN B 1 69 ? 89.708 -49.779 -1.612 1.00 39.70 407 ASN B N 1
ATOM 1796 C CA . ASN B 1 69 ? 90.518 -48.666 -2.068 1.00 38.18 407 ASN B CA 1
ATOM 1797 C C . ASN B 1 69 ? 89.993 -47.331 -1.588 1.00 39.88 407 ASN B C 1
ATOM 1798 O O . ASN B 1 69 ? 90.632 -46.307 -1.839 1.00 37.48 407 ASN B O 1
ATOM 1803 N N . VAL B 1 70 ? 88.851 -47.320 -0.910 1.00 33.84 408 VAL B N 1
ATOM 1804 C CA . VAL B 1 70 ? 88.222 -46.112 -0.396 1.00 31.57 408 VAL B CA 1
ATOM 1805 C C . VAL B 1 70 ? 87.900 -46.412 1.063 1.00 34.17 408 VAL B C 1
ATOM 1806 O O . VAL B 1 70 ? 86.937 -47.126 1.357 1.00 39.62 408 VAL B O 1
ATOM 1810 N N . ARG B 1 71 ? 88.696 -45.866 1.983 1.00 29.38 409 ARG B N 1
ATOM 1811 C CA . ARG B 1 71 ? 88.720 -46.357 3.352 1.00 37.12 409 ARG B CA 1
ATOM 1812 C C . ARG B 1 71 ? 88.671 -45.284 4.432 1.00 31.45 409 ARG B C 1
ATOM 1813 O O . ARG B 1 71 ? 88.655 -45.635 5.613 1.00 32.95 409 ARG B O 1
ATOM 1821 N N . ARG B 1 72 ? 88.640 -44.013 4.082 1.00 28.38 410 ARG B N 1
ATOM 1822 C CA . ARG B 1 72 ? 88.750 -42.971 5.091 1.00 28.00 410 ARG B CA 1
ATOM 1823 C C . ARG B 1 72 ? 87.377 -42.572 5.621 1.00 29.63 410 ARG B C 1
ATOM 1824 O O . ARG B 1 72 ? 86.352 -42.846 4.991 1.00 27.70 410 ARG B O 1
ATOM 1832 N N . PRO B 1 73 ? 87.325 -41.934 6.800 1.00 28.25 411 PRO B N 1
ATOM 1833 C CA . PRO B 1 73 ? 86.017 -41.645 7.419 1.00 27.50 411 PRO B CA 1
ATOM 1834 C C . PRO B 1 73 ? 85.094 -40.784 6.574 1.00 27.72 411 PRO B C 1
ATOM 1835 O O . PRO B 1 73 ? 83.886 -41.046 6.526 1.00 27.24 411 PRO B O 1
ATOM 1839 N N . ALA B 1 74 ? 85.621 -39.751 5.924 1.00 28.33 412 ALA B N 1
ATOM 1840 C CA . ALA B 1 74 ? 84.809 -38.820 5.154 1.00 26.60 412 ALA B CA 1
ATOM 1841 C C . ALA B 1 74 ? 84.510 -39.320 3.747 1.00 26.64 412 ALA B C 1
ATOM 1842 O O . ALA B 1 74 ? 84.023 -38.548 2.915 1.00 26.50 412 ALA B O 1
ATOM 1844 N N . ASP B 1 75 ? 84.786 -40.587 3.464 1.00 26.94 413 ASP B N 1
ATOM 1845 C CA . ASP B 1 75 ? 84.507 -41.183 2.170 1.00 27.59 413 ASP B CA 1
ATOM 1846 C C . ASP B 1 75 ? 83.205 -41.968 2.220 1.00 29.53 413 ASP B C 1
ATOM 1847 O O . ASP B 1 75 ? 82.802 -42.475 3.269 1.00 27.65 413 ASP B O 1
ATOM 1852 N N . LEU B 1 76 ? 82.548 -42.063 1.069 1.00 27.68 414 LEU B N 1
ATOM 1853 C CA . LEU B 1 76 ? 81.323 -42.836 0.942 1.00 28.73 414 LEU B CA 1
ATOM 1854 C C . LEU B 1 76 ? 81.338 -43.567 -0.389 1.00 29.25 414 LEU B C 1
ATOM 1855 O O . LEU B 1 76 ? 81.775 -43.014 -1.397 1.00 32.51 414 LEU B O 1
ATOM 1860 N N . VAL B 1 77 ? 80.875 -44.813 -0.382 1.00 30.37 415 VAL B N 1
ATOM 1861 C CA . VAL B 1 77 ? 80.737 -45.623 -1.587 1.00 31.46 415 VAL B CA 1
ATOM 1862 C C . VAL B 1 77 ? 79.279 -46.041 -1.687 1.00 32.16 415 VAL B C 1
ATOM 1863 O O . VAL B 1 77 ? 78.741 -46.652 -0.756 1.00 32.81 415 VAL B O 1
ATOM 1867 N N . ALA B 1 78 ? 78.641 -45.721 -2.808 1.00 32.38 416 ALA B N 1
ATOM 1868 C CA . ALA B 1 78 ? 77.220 -45.977 -2.977 1.00 31.50 416 ALA B CA 1
ATOM 1869 C C . ALA B 1 78 ? 76.948 -46.651 -4.312 1.00 32.43 416 ALA B C 1
ATOM 1870 O O . ALA B 1 78 ? 77.700 -46.493 -5.277 1.00 32.45 416 ALA B O 1
ATOM 1872 N N . ARG B 1 79 ? 75.857 -47.413 -4.347 1.00 37.91 417 ARG B N 1
ATOM 1873 C CA . ARG B 1 79 ? 75.336 -48.007 -5.575 1.00 36.56 417 ARG B CA 1
ATOM 1874 C C . ARG B 1 79 ? 74.430 -46.972 -6.226 1.00 38.32 417 ARG B C 1
ATOM 1875 O O . ARG B 1 79 ? 73.288 -46.773 -5.804 1.00 39.70 417 ARG B O 1
ATOM 1883 N N . TYR B 1 80 ? 74.942 -46.303 -7.255 1.00 39.84 418 TYR B N 1
ATOM 1884 C CA . TYR B 1 80 ? 74.256 -45.183 -7.880 1.00 41.48 418 TYR B CA 1
ATOM 1885 C C . TYR B 1 80 ? 73.439 -45.582 -9.100 1.00 44.74 418 TYR B C 1
ATOM 1886 O O . TYR B 1 80 ? 72.856 -44.710 -9.749 1.00 48.52 418 TYR B O 1
ATOM 1895 N N . GLY B 1 81 ? 73.383 -46.865 -9.425 1.00 36.40 419 GLY B N 1
ATOM 1896 C CA . GLY B 1 81 ? 72.611 -47.318 -10.565 1.00 37.76 419 GLY B CA 1
ATOM 1897 C C . GLY B 1 81 ? 72.742 -48.817 -10.694 1.00 38.86 419 GLY B C 1
ATOM 1898 O O . GLY B 1 81 ? 73.542 -49.458 -10.005 1.00 38.52 419 GLY B O 1
ATOM 1899 N N . GLY B 1 82 ? 71.937 -49.371 -11.601 1.00 40.30 420 GLY B N 1
ATOM 1900 C CA . GLY B 1 82 ? 71.930 -50.808 -11.806 1.00 41.63 420 GLY B CA 1
ATOM 1901 C C . GLY B 1 82 ? 73.277 -51.383 -12.182 1.00 41.67 420 GLY B C 1
ATOM 1902 O O . GLY B 1 82 ? 73.508 -52.579 -11.982 1.00 42.51 420 GLY B O 1
ATOM 1903 N N . GLU B 1 83 ? 74.176 -50.556 -12.722 1.00 41.40 421 GLU B N 1
ATOM 1904 C CA . GLU B 1 83 ? 75.495 -51.021 -13.135 1.00 41.25 421 GLU B CA 1
ATOM 1905 C C . GLU B 1 83 ? 76.589 -50.014 -12.792 1.00 41.71 421 GLU B C 1
ATOM 1906 O O . GLU B 1 83 ? 77.703 -50.125 -13.316 1.00 39.56 421 GLU B O 1
ATOM 1912 N N . GLU B 1 84 ? 76.303 -49.043 -11.930 1.00 34.71 422 GLU B N 1
ATOM 1913 C CA . GLU B 1 84 ? 77.213 -47.947 -11.641 1.00 33.89 422 GLU B CA 1
ATOM 1914 C C . GLU B 1 84 ? 77.512 -47.874 -10.149 1.00 33.10 422 GLU B C 1
ATOM 1915 O O . GLU B 1 84 ? 76.809 -48.454 -9.317 1.00 33.03 422 GLU B O 1
ATOM 1921 N N . PHE B 1 85 ? 78.573 -47.140 -9.825 1.00 35.62 423 PHE B N 1
ATOM 1922 C CA . PHE B 1 85 ? 78.939 -46.835 -8.450 1.00 36.60 423 PHE B CA 1
ATOM 1923 C C . PHE B 1 85 ? 79.450 -45.407 -8.391 1.00 36.08 423 PHE B C 1
ATOM 1924 O O . PHE B 1 85 ? 80.263 -45.003 -9.227 1.00 31.52 423 PHE B O 1
ATOM 1932 N N . SER B 1 86 ? 78.974 -44.649 -7.410 1.00 30.39 424 SER B N 1
ATOM 1933 C CA . SER B 1 86 ? 79.463 -43.307 -7.140 1.00 29.81 424 SER B CA 1
ATOM 1934 C C . SER B 1 86 ? 80.102 -43.282 -5.760 1.00 32.70 424 SER B C 1
ATOM 1935 O O . SER B 1 86 ? 79.575 -43.876 -4.815 1.00 31.49 424 SER B O 1
ATOM 1938 N N . VAL B 1 87 ? 81.250 -42.617 -5.647 1.00 29.43 425 VAL B N 1
ATOM 1939 C CA . VAL B 1 87 ? 81.961 -42.506 -4.380 1.00 30.36 425 VAL B CA 1
ATOM 1940 C C . VAL B 1 87 ? 82.288 -41.042 -4.116 1.00 32.13 425 VAL B C 1
ATOM 1941 O O . VAL B 1 87 ? 82.579 -40.279 -5.045 1.00 28.96 425 VAL B O 1
ATOM 1945 N N . ILE B 1 88 ? 82.201 -40.644 -2.850 1.00 34.90 426 ILE B N 1
ATOM 1946 C CA . ILE B 1 88 ? 82.583 -39.309 -2.407 1.00 31.42 426 ILE B CA 1
ATOM 1947 C C . ILE B 1 88 ? 83.964 -39.399 -1.778 1.00 34.81 426 ILE B C 1
ATOM 1948 O O . ILE B 1 88 ? 84.198 -40.230 -0.893 1.00 28.74 426 ILE B O 1
ATOM 1953 N N . LEU B 1 89 ? 84.878 -38.552 -2.235 1.00 30.91 427 LEU B N 1
ATOM 1954 C CA . LEU B 1 89 ? 86.234 -38.482 -1.702 1.00 29.37 427 LEU B CA 1
ATOM 1955 C C . LEU B 1 89 ? 86.403 -37.095 -1.103 1.00 29.23 427 LEU B C 1
ATOM 1956 O O . LEU B 1 89 ? 86.984 -36.202 -1.720 1.00 35.14 427 LEU B O 1
ATOM 1961 N N . ALA B 1 90 ? 85.879 -36.912 0.104 1.00 30.99 428 ALA B N 1
ATOM 1962 C CA . ALA B 1 90 ? 85.998 -35.628 0.772 1.00 28.86 428 ALA B CA 1
ATOM 1963 C C . ALA B 1 90 ? 87.445 -35.364 1.169 1.00 29.56 428 ALA B C 1
ATOM 1964 O O . ALA B 1 90 ? 88.199 -36.281 1.505 1.00 31.15 428 ALA B O 1
ATOM 1966 N N . GLU B 1 91 ? 87.826 -34.089 1.117 1.00 29.83 429 GLU B N 1
ATOM 1967 C CA . GLU B 1 91 ? 89.176 -33.648 1.467 1.00 34.14 429 GLU B CA 1
ATOM 1968 C C . GLU B 1 91 ? 90.232 -34.405 0.666 1.00 32.55 429 GLU B C 1
ATOM 1969 O O . GLU B 1 91 ? 91.264 -34.820 1.195 1.00 31.95 429 GLU B O 1
ATOM 1975 N N . THR B 1 92 ? 89.966 -34.583 -0.626 1.00 31.18 430 THR B N 1
ATOM 1976 C CA . THR B 1 92 ? 90.864 -35.278 -1.541 1.00 31.87 430 THR B CA 1
ATOM 1977 C C . THR B 1 92 ? 90.959 -34.469 -2.823 1.00 32.19 430 THR B C 1
ATOM 1978 O O . THR B 1 92 ? 89.935 -34.172 -3.445 1.00 32.37 430 THR B O 1
ATOM 1982 N N . ASP B 1 93 ? 92.177 -34.114 -3.218 1.00 33.67 431 ASP B N 1
ATOM 1983 C CA . ASP B 1 93 ? 92.355 -33.330 -4.428 1.00 35.03 431 ASP B CA 1
ATOM 1984 C C . ASP B 1 93 ? 92.288 -34.229 -5.660 1.00 35.21 431 ASP B C 1
ATOM 1985 O O . ASP B 1 93 ? 92.177 -35.455 -5.567 1.00 35.00 431 ASP B O 1
ATOM 1990 N N . SER B 1 94 ? 92.358 -33.596 -6.834 1.00 34.48 432 SER B N 1
ATOM 1991 C CA . SER B 1 94 ? 92.190 -34.329 -8.084 1.00 34.79 432 SER B CA 1
ATOM 1992 C C . SER B 1 94 ? 93.282 -35.374 -8.272 1.00 35.66 432 SER B C 1
ATOM 1993 O O . SER B 1 94 ? 93.006 -36.493 -8.717 1.00 35.64 432 SER B O 1
ATOM 1996 N N . VAL B 1 95 ? 94.527 -35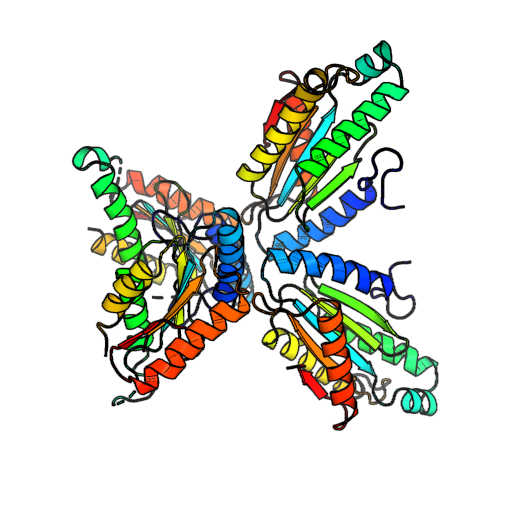.029 -7.936 1.00 39.58 433 VAL B N 1
ATOM 1997 C CA . VAL B 1 95 ? 95.639 -35.960 -8.125 1.00 38.64 433 VAL B CA 1
ATOM 1998 C C . VAL B 1 95 ? 95.417 -37.226 -7.308 1.00 39.84 433 VAL B C 1
ATOM 1999 O O . VAL B 1 95 ? 95.572 -38.346 -7.810 1.00 39.98 433 VAL B O 1
ATOM 2003 N N . GLY B 1 96 ? 95.054 -37.067 -6.035 1.00 36.33 434 GLY B N 1
ATOM 2004 C CA . GLY B 1 96 ? 94.813 -38.226 -5.194 1.00 35.98 434 GLY B CA 1
ATOM 2005 C C . GLY B 1 96 ? 93.626 -39.051 -5.646 1.00 35.22 434 GLY B C 1
ATOM 2006 O O . GLY B 1 96 ? 93.623 -40.275 -5.495 1.00 35.43 434 GLY B O 1
ATOM 2007 N N . ALA B 1 97 ? 92.608 -38.399 -6.211 1.00 34.47 435 ALA B N 1
ATOM 2008 C CA . ALA B 1 97 ? 91.443 -39.127 -6.699 1.00 33.87 435 ALA B CA 1
ATOM 2009 C C . ALA B 1 97 ? 91.799 -40.000 -7.894 1.00 34.77 435 ALA B C 1
ATOM 2010 O O . ALA B 1 97 ? 91.233 -41.085 -8.070 1.00 34.69 435 ALA B O 1
ATOM 2012 N N . GLN B 1 98 ? 92.739 -39.544 -8.726 1.00 35.76 436 GLN B N 1
ATOM 2013 C CA . GLN B 1 98 ? 93.137 -40.325 -9.893 1.00 36.80 436 GLN B CA 1
ATOM 2014 C C . GLN B 1 98 ? 93.854 -41.605 -9.486 1.00 37.55 436 GLN B C 1
ATOM 2015 O O . GLN B 1 98 ? 93.647 -42.660 -10.097 1.00 38.63 436 GLN B O 1
ATOM 2021 N N . GLN B 1 99 ? 94.708 -41.529 -8.463 1.00 37.81 437 GLN B N 1
ATOM 2022 C CA . GLN B 1 99 ? 95.428 -42.713 -8.008 1.00 38.70 437 GLN B CA 1
ATOM 2023 C C . GLN B 1 99 ? 94.475 -43.752 -7.434 1.00 44.88 437 GLN B C 1
ATOM 2024 O O . GLN B 1 99 ? 94.684 -44.957 -7.609 1.00 38.85 437 GLN B O 1
ATOM 2030 N N . ILE B 1 100 ? 93.433 -43.304 -6.732 1.00 36.68 438 ILE B N 1
ATOM 2031 C CA . ILE B 1 100 ? 92.400 -44.225 -6.269 1.00 36.09 438 ILE B CA 1
ATOM 2032 C C . ILE B 1 100 ? 91.723 -44.890 -7.455 1.00 36.29 438 ILE B C 1
ATOM 2033 O O . ILE B 1 100 ? 91.473 -46.101 -7.453 1.00 36.74 438 ILE B O 1
ATOM 2038 N N . ALA B 1 101 ? 91.415 -44.103 -8.487 1.00 41.57 439 ALA B N 1
ATOM 2039 C CA . ALA B 1 101 ? 90.724 -44.634 -9.654 1.00 36.35 439 ALA B CA 1
ATOM 2040 C C . ALA B 1 101 ? 91.597 -45.625 -10.408 1.00 37.86 439 ALA B C 1
ATOM 2041 O O . ALA B 1 101 ? 91.114 -46.673 -10.850 1.00 38.30 439 ALA B O 1
ATOM 2043 N N . GLU B 1 102 ? 92.886 -45.315 -10.562 1.00 38.79 440 GLU B N 1
ATOM 2044 C CA . GLU B 1 102 ? 93.782 -46.246 -11.237 1.00 41.33 440 GLU B CA 1
ATOM 2045 C C . GLU B 1 102 ? 93.918 -47.545 -10.455 1.00 40.90 440 GLU B C 1
ATOM 2046 O O . GLU B 1 102 ? 94.005 -48.625 -11.048 1.00 46.61 440 GLU B O 1
ATOM 2052 N N . HIS B 1 103 ? 93.937 -47.464 -9.123 1.00 40.24 441 HIS B N 1
ATOM 2053 C CA . HIS B 1 103 ? 93.962 -48.679 -8.315 1.00 42.78 441 HIS B CA 1
ATOM 2054 C C . HIS B 1 103 ? 92.705 -49.509 -8.531 1.00 40.37 441 HIS B C 1
ATOM 2055 O O . HIS B 1 103 ? 92.775 -50.738 -8.640 1.00 41.44 441 HIS B O 1
ATOM 2062 N N . ILE B 1 104 ? 91.544 -48.855 -8.592 1.00 38.99 442 ILE B N 1
ATOM 2063 C CA . ILE B 1 104 ? 90.289 -49.575 -8.791 1.00 38.68 442 ILE B CA 1
ATOM 2064 C C . ILE B 1 104 ? 90.226 -50.152 -10.200 1.00 40.83 442 ILE B C 1
ATOM 2065 O O . ILE B 1 104 ? 89.839 -51.309 -10.399 1.00 44.86 442 ILE B O 1
ATOM 2070 N N . ARG B 1 105 ? 90.601 -49.350 -11.197 1.00 44.90 443 ARG B N 1
ATOM 2071 C CA . ARG B 1 105 ? 90.540 -49.809 -12.580 1.00 47.76 443 ARG B CA 1
ATOM 2072 C C . ARG B 1 105 ? 91.466 -50.996 -12.804 1.00 42.66 443 ARG B C 1
ATOM 2073 O O . ARG B 1 105 ? 91.073 -52.003 -13.405 1.00 43.57 443 ARG B O 1
ATOM 2081 N N . ALA B 1 106 ? 92.705 -50.898 -12.318 1.00 43.29 444 ALA B N 1
ATOM 2082 C CA . ALA B 1 106 ? 93.665 -51.975 -12.523 1.00 45.14 444 ALA B CA 1
ATOM 2083 C C . ALA B 1 106 ? 93.260 -53.233 -11.766 1.00 45.52 444 ALA B C 1
ATOM 2084 O O . ALA B 1 106 ? 93.434 -54.348 -12.270 1.00 47.03 444 ALA B O 1
ATOM 2086 N N . ALA B 1 107 ? 92.717 -53.077 -10.557 1.00 44.30 445 ALA B N 1
ATOM 2087 C CA . ALA B 1 107 ? 92.344 -54.243 -9.764 1.00 44.77 445 ALA B CA 1
ATOM 2088 C C . ALA B 1 107 ? 91.178 -54.992 -10.393 1.00 44.90 445 ALA B C 1
ATOM 2089 O O . ALA B 1 107 ? 91.182 -56.228 -10.440 1.00 52.13 445 ALA B O 1
ATOM 2091 N N . VAL B 1 108 ? 90.169 -54.263 -10.873 1.00 43.63 446 VAL B N 1
ATOM 2092 C CA . VAL B 1 108 ? 89.036 -54.902 -11.538 1.00 43.84 446 VAL B CA 1
ATOM 2093 C C . VAL B 1 108 ? 89.498 -55.616 -12.802 1.00 45.58 446 VAL B C 1
ATOM 2094 O O . VAL B 1 108 ? 89.014 -56.705 -13.133 1.00 46.64 446 VAL B O 1
ATOM 2098 N N . GLU B 1 109 ? 90.451 -55.018 -13.518 1.00 46.05 447 GLU B N 1
ATOM 2099 C CA . GLU B 1 109 ? 90.965 -55.635 -14.735 1.00 47.85 447 GLU B CA 1
ATOM 2100 C C . GLU B 1 109 ? 91.646 -56.965 -14.440 1.00 49.65 447 GLU B C 1
ATOM 2101 O O . GLU B 1 109 ? 91.491 -57.932 -15.194 1.00 51.15 447 GLU B O 1
ATOM 2107 N N . GLN B 1 110 ? 92.396 -57.038 -13.343 1.00 59.28 448 GLN B N 1
ATOM 2108 C CA . GLN B 1 110 ? 93.140 -58.237 -12.984 1.00 59.57 448 GLN B CA 1
ATOM 2109 C C . GLN B 1 110 ? 92.326 -59.217 -12.147 1.00 59.97 448 GLN B C 1
ATOM 2110 O O . GLN B 1 110 ? 92.898 -60.159 -11.592 1.00 69.44 448 GLN B O 1
ATOM 2116 N N . LEU B 1 111 ? 91.009 -59.024 -12.044 1.00 51.02 449 LEU B N 1
ATOM 2117 C CA . LEU B 1 111 ? 90.199 -59.915 -11.219 1.00 50.38 449 LEU B CA 1
ATOM 2118 C C . LEU B 1 111 ? 90.037 -61.291 -11.851 1.00 52.44 449 LEU B C 1
ATOM 2119 O O . LEU B 1 111 ? 89.859 -62.281 -11.133 1.00 53.37 449 LEU B O 1
ATOM 2124 N N . SER B 1 112 ? 90.087 -61.376 -13.181 1.00 76.58 450 SER B N 1
ATOM 2125 C CA . SER B 1 112 ? 89.852 -62.653 -13.846 1.00 76.97 450 SER B CA 1
ATOM 2126 C C . SER B 1 112 ? 91.036 -63.598 -13.695 1.00 89.91 450 SER B C 1
ATOM 2127 O O . SER B 1 112 ? 90.853 -64.821 -13.685 1.00 98.80 450 SER B O 1
ATOM 2130 N N . SER B 1 113 ? 92.250 -63.059 -13.580 1.00 87.37 451 SER B N 1
ATOM 2131 C CA . SER B 1 113 ? 93.436 -63.902 -13.486 1.00 86.36 451 SER B CA 1
ATOM 2132 C C . SER B 1 113 ? 93.580 -64.508 -12.096 1.00 86.24 451 SER B C 1
ATOM 2133 O O . SER B 1 113 ? 93.766 -65.721 -11.956 1.00 86.38 451 SER B O 1
ATOM 2136 N N . VAL B 1 114 ? 93.492 -63.675 -11.056 1.00 87.26 452 VAL B N 1
ATOM 2137 C CA . VAL B 1 114 ? 93.763 -64.148 -9.701 1.00 91.16 452 VAL B CA 1
ATOM 2138 C C . VAL B 1 114 ? 92.654 -65.070 -9.207 1.00 103.07 452 VAL B C 1
ATOM 2139 O O . VAL B 1 114 ? 92.900 -65.957 -8.380 1.00 109.90 452 VAL B O 1
ATOM 2143 N N . ASN B 1 115 ? 91.430 -64.888 -9.695 1.00 107.15 453 ASN B N 1
ATOM 2144 C CA . ASN B 1 115 ? 90.297 -65.735 -9.340 1.00 104.30 453 ASN B CA 1
ATOM 2145 C C . ASN B 1 115 ? 89.814 -66.418 -10.611 1.00 109.09 453 ASN B C 1
ATOM 2146 O O . ASN B 1 115 ? 89.293 -65.756 -11.516 1.00 112.07 453 ASN B O 1
ATOM 2148 N N . GLU B 1 116 ? 89.987 -67.740 -10.678 1.00 109.42 454 GLU B N 1
ATOM 2149 C CA . GLU B 1 116 ? 89.691 -68.467 -11.909 1.00 108.94 454 GLU B CA 1
ATOM 2150 C C . GLU B 1 116 ? 88.209 -68.404 -12.258 1.00 107.16 454 GLU B C 1
ATOM 2151 O O . GLU B 1 116 ? 87.846 -68.280 -13.434 1.00 107.72 454 GLU B O 1
ATOM 2153 N N . ASP B 1 117 ? 87.336 -68.483 -11.252 1.00 109.13 455 ASP B N 1
ATOM 2154 C CA . ASP B 1 117 ? 85.900 -68.504 -11.506 1.00 104.63 455 ASP B CA 1
ATOM 2155 C C . ASP B 1 117 ? 85.357 -67.159 -11.972 1.00 103.59 455 ASP B C 1
ATOM 2156 O O . ASP B 1 117 ? 84.200 -67.095 -12.402 1.00 101.46 455 ASP B O 1
ATOM 2158 N N . GLN B 1 118 ? 86.154 -66.095 -11.902 1.00 102.20 456 GLN B N 1
ATOM 2159 C CA . GLN B 1 118 ? 85.737 -64.774 -12.349 1.00 97.77 456 GLN B CA 1
ATOM 2160 C C . GLN B 1 118 ? 86.118 -64.567 -13.809 1.00 96.91 456 GLN B C 1
ATOM 2161 O O . GLN B 1 118 ? 87.218 -64.930 -14.236 1.00 100.69 456 GLN B O 1
ATOM 2167 N N . SER B 1 119 ? 85.205 -63.977 -14.566 1.00 93.23 457 SER B N 1
ATOM 2168 C CA . SER B 1 119 ? 85.379 -63.719 -15.985 1.00 89.19 457 SER B CA 1
ATOM 2169 C C . SER B 1 119 ? 86.016 -62.354 -16.209 1.00 92.02 457 SER B C 1
ATOM 2170 O O . SER B 1 119 ? 85.960 -61.482 -15.337 1.00 98.63 457 SER B O 1
ATOM 2173 N N . PRO B 1 120 ? 86.646 -62.140 -17.368 1.00 73.65 458 PRO B N 1
ATOM 2174 C CA . PRO B 1 120 ? 87.291 -60.844 -17.628 1.00 67.56 458 PRO B CA 1
ATOM 2175 C C . PRO B 1 120 ? 86.301 -59.688 -17.564 1.00 64.69 458 PRO B C 1
ATOM 2176 O O . PRO B 1 120 ? 85.169 -59.789 -18.039 1.00 65.75 458 PRO B O 1
ATOM 2180 N N . MET B 1 121 ? 86.742 -58.575 -16.981 1.00 56.68 459 MET B N 1
ATOM 2181 C CA . MET B 1 121 ? 85.844 -57.448 -16.778 1.00 50.20 459 MET B CA 1
ATOM 2182 C C . MET B 1 121 ? 86.657 -56.170 -16.623 1.00 46.94 459 MET B C 1
ATOM 2183 O O . MET B 1 121 ? 87.784 -56.193 -16.127 1.00 53.26 459 MET B O 1
ATOM 2188 N N . THR B 1 122 ? 86.077 -55.053 -17.053 1.00 45.79 460 THR B N 1
ATOM 2189 C CA . THR B 1 122 ? 86.734 -53.761 -16.924 1.00 44.78 460 THR B CA 1
ATOM 2190 C C . THR B 1 122 ? 85.722 -52.730 -16.452 1.00 42.96 460 THR B C 1
ATOM 2191 O O . THR B 1 122 ? 84.51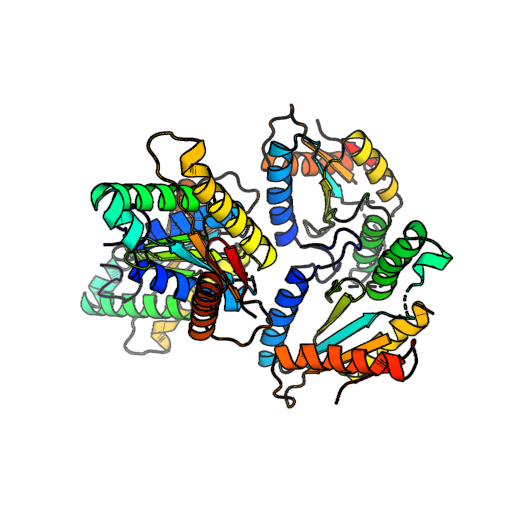2 -52.970 -16.445 1.00 42.61 460 THR B O 1
ATOM 2195 N N . VAL B 1 123 ? 86.239 -51.573 -16.044 1.00 41.93 461 VAL B N 1
ATOM 2196 C CA . VAL B 1 123 ? 85.412 -50.467 -15.586 1.00 40.32 461 VAL B CA 1
ATOM 2197 C C . VAL B 1 123 ? 85.930 -49.174 -16.186 1.00 40.09 461 VAL B C 1
ATOM 2198 O O . VAL B 1 123 ? 87.118 -49.037 -16.504 1.00 43.41 461 VAL B O 1
ATOM 2202 N N . SER B 1 124 ? 85.020 -48.221 -16.338 1.00 39.15 462 SER B N 1
ATOM 2203 C CA . SER B 1 124 ? 85.329 -46.868 -16.764 1.00 38.83 462 SER B CA 1
ATOM 2204 C C . SER B 1 124 ? 85.011 -45.914 -15.622 1.00 37.31 462 SER B C 1
ATOM 2205 O O . SER B 1 124 ? 84.024 -46.100 -14.905 1.00 36.47 462 SER B O 1
ATOM 2208 N N . ILE B 1 125 ? 85.856 -44.901 -15.447 1.00 37.09 463 ILE B N 1
ATOM 2209 C CA . ILE B 1 125 ? 85.795 -44.023 -14.285 1.00 35.86 463 ILE B CA 1
ATOM 2210 C C . ILE B 1 125 ? 85.874 -42.569 -14.763 1.00 35.71 463 ILE B C 1
ATOM 2211 O O . ILE B 1 125 ? 86.711 -42.232 -15.589 1.00 36.63 463 ILE B O 1
ATOM 2216 N N . GLY B 1 126 ? 84.982 -41.744 -14.228 1.00 34.69 464 GLY B N 1
ATOM 2217 C CA . GLY B 1 126 ? 85.029 -40.306 -14.476 1.00 34.55 464 GLY B CA 1
ATOM 2218 C C . GLY B 1 126 ? 85.226 -39.563 -13.161 1.00 33.61 464 GLY B C 1
ATOM 2219 O O . GLY B 1 126 ? 84.650 -39.938 -12.142 1.00 32.79 464 GLY B O 1
ATOM 2220 N N . ILE B 1 127 ? 86.042 -38.514 -13.207 1.00 33.87 465 ILE B N 1
ATOM 2221 C CA . ILE B 1 127 ? 86.446 -37.780 -12.012 1.00 33.24 465 ILE B CA 1
ATOM 2222 C C . ILE B 1 127 ? 86.139 -36.303 -12.208 1.00 38.68 465 ILE B C 1
ATOM 2223 O O . ILE B 1 127 ? 86.450 -35.734 -13.260 1.00 44.97 465 ILE B O 1
ATOM 2228 N N . SER B 1 128 ? 85.533 -35.687 -11.196 1.00 34.67 466 SER B N 1
ATOM 2229 C CA . SER B 1 128 ? 85.447 -34.239 -11.085 1.00 33.53 466 SER B CA 1
ATOM 2230 C C . SER B 1 128 ? 85.901 -33.841 -9.687 1.00 37.26 466 SER B C 1
ATOM 2231 O O . SER B 1 128 ? 85.911 -34.658 -8.765 1.00 31.29 466 SER B O 1
ATOM 2234 N N . THR B 1 129 ? 86.289 -32.577 -9.533 1.00 34.73 467 THR B N 1
ATOM 2235 C CA . THR B 1 129 ? 86.865 -32.121 -8.274 1.00 31.93 467 THR B CA 1
ATOM 2236 C C . THR B 1 129 ? 86.569 -30.646 -8.061 1.00 32.10 467 THR B C 1
ATOM 2237 O O . THR B 1 129 ? 86.883 -29.816 -8.918 1.00 40.43 467 THR B O 1
ATOM 2241 N N . TRP B 1 130 ? 85.988 -30.325 -6.908 1.00 31.44 468 TRP B N 1
ATOM 2242 C CA . TRP B 1 130 ? 85.779 -28.944 -6.500 1.00 31.70 468 TRP B CA 1
ATOM 2243 C C . TRP B 1 130 ? 86.953 -28.490 -5.644 1.00 32.11 468 TRP B C 1
ATOM 2244 O O . TRP B 1 130 ? 87.389 -29.216 -4.747 1.00 41.95 468 TRP B O 1
ATOM 2255 N N . THR B 1 131 ? 87.472 -27.301 -5.929 1.00 33.02 469 THR B N 1
ATOM 2256 C CA . THR B 1 131 ? 88.543 -26.715 -5.141 1.00 33.60 469 THR B CA 1
ATOM 2257 C C . THR B 1 131 ? 88.088 -25.370 -4.591 1.00 33.92 469 THR B C 1
ATOM 2258 O O . THR B 1 131 ? 87.077 -24.807 -5.016 1.00 33.90 469 THR B O 1
ATOM 2262 N N . ALA B 1 132 ? 88.860 -24.857 -3.631 1.00 34.37 470 ALA B N 1
ATOM 2263 C CA . ALA B 1 132 ? 88.428 -23.704 -2.846 1.00 34.67 470 ALA B CA 1
ATOM 2264 C C . ALA B 1 132 ? 88.207 -22.454 -3.687 1.00 35.68 470 ALA B C 1
ATOM 2265 O O . ALA B 1 132 ? 87.472 -21.558 -3.260 1.00 35.88 470 ALA B O 1
ATOM 2267 N N . THR B 1 133 ? 88.822 -22.365 -4.861 1.00 36.46 471 THR B N 1
ATOM 2268 C CA . THR B 1 133 ? 88.665 -21.203 -5.723 1.00 37.62 471 THR B CA 1
ATOM 2269 C C . THR B 1 133 ? 87.705 -21.448 -6.878 1.00 37.40 471 THR B C 1
ATOM 2270 O O . THR B 1 133 ? 87.454 -20.528 -7.661 1.00 41.45 471 THR B O 1
ATOM 2274 N N . SER B 1 134 ? 87.158 -22.653 -6.997 1.00 38.18 472 SER B N 1
ATOM 2275 C CA . SER B 1 134 ? 86.207 -22.943 -8.056 1.00 36.07 472 SER B CA 1
ATOM 2276 C C . SER B 1 134 ? 84.877 -22.250 -7.784 1.00 35.95 472 SER B C 1
ATOM 2277 O O . SER B 1 134 ? 84.470 -22.060 -6.636 1.00 36.13 472 SER B O 1
ATOM 2280 N N . GLU B 1 135 ? 84.202 -21.867 -8.863 1.00 38.18 473 GLU B N 1
ATOM 2281 C CA . GLU B 1 135 ? 82.927 -21.170 -8.792 1.00 37.83 473 GLU B CA 1
ATOM 2282 C C . GLU B 1 135 ? 81.747 -22.086 -9.078 1.00 39.41 473 GLU B C 1
ATOM 2283 O O . GLU B 1 135 ? 80.597 -21.645 -8.991 1.00 45.95 473 GLU B O 1
ATOM 2289 N N . ILE B 1 136 ? 82.001 -23.352 -9.402 1.00 35.09 474 ILE B N 1
ATOM 2290 C CA . ILE B 1 136 ? 80.953 -24.262 -9.848 1.00 34.46 474 ILE B CA 1
ATOM 2291 C C . ILE B 1 136 ? 79.996 -24.564 -8.705 1.00 33.48 474 ILE B C 1
ATOM 2292 O O . ILE B 1 136 ? 80.255 -24.215 -7.548 1.00 36.65 474 ILE B O 1
ATOM 2297 N N . SER B 1 137 ? 78.887 -25.218 -9.027 1.00 33.10 475 SER B N 1
ATOM 2298 C CA . SER B 1 137 ? 77.891 -25.639 -8.057 1.00 32.28 475 SER B CA 1
ATOM 2299 C C . SER B 1 137 ? 77.964 -27.147 -7.866 1.00 31.31 475 SER B C 1
ATOM 2300 O O . SER B 1 137 ? 78.711 -27.851 -8.549 1.00 31.32 475 SER B O 1
ATOM 2303 N N . LEU B 1 138 ? 77.168 -27.641 -6.916 1.00 30.61 476 LEU B N 1
ATOM 2304 C CA . LEU B 1 138 ? 77.144 -29.075 -6.656 1.00 31.22 476 LEU B CA 1
ATOM 2305 C C . LEU B 1 138 ? 76.580 -29.836 -7.846 1.00 30.03 476 LEU B C 1
ATOM 2306 O O . LEU B 1 138 ? 77.056 -30.926 -8.180 1.00 29.78 476 LEU B O 1
ATOM 2311 N N . GLU B 1 139 ? 75.566 -29.272 -8.503 1.00 30.61 477 GLU B N 1
ATOM 2312 C CA . GLU B 1 139 ? 74.991 -29.926 -9.672 1.00 30.99 477 GLU B CA 1
ATOM 2313 C C . GLU B 1 139 ? 75.981 -29.947 -10.828 1.00 31.57 477 GLU B C 1
ATOM 2314 O O . GLU B 1 139 ? 76.045 -30.925 -11.582 1.00 31.65 477 GLU B O 1
ATOM 2320 N N . GLN B 1 140 ? 76.764 -28.877 -10.981 1.00 32.10 478 GLN B N 1
ATOM 2321 C CA . GLN B 1 140 ? 77.805 -28.861 -12.000 1.00 32.76 478 GLN B CA 1
ATOM 2322 C C . GLN B 1 140 ? 78.939 -29.816 -11.656 1.00 33.00 478 GLN B C 1
ATOM 2323 O O . GLN B 1 140 ? 79.589 -30.354 -12.559 1.00 32.65 478 GLN B O 1
ATOM 2329 N N . LEU B 1 141 ? 79.188 -30.039 -10.365 1.00 32.75 479 LEU B N 1
ATOM 2330 C CA . LEU B 1 141 ? 80.202 -31.004 -9.954 1.00 30.93 479 LEU B CA 1
ATOM 2331 C C . LEU B 1 141 ? 79.781 -32.423 -10.314 1.00 30.65 479 LEU B C 1
ATOM 2332 O O . LEU B 1 141 ? 80.588 -33.214 -10.814 1.00 31.68 479 LEU B O 1
ATOM 2337 N N . LEU B 1 142 ? 78.516 -32.765 -10.058 1.00 30.28 480 LEU B N 1
ATOM 2338 C CA . LEU B 1 142 ? 78.007 -34.077 -10.442 1.00 30.20 480 LEU B CA 1
ATOM 2339 C C . LEU B 1 142 ? 77.963 -34.230 -11.956 1.00 33.08 480 LEU B C 1
ATOM 2340 O O . LEU B 1 142 ? 78.283 -35.299 -12.488 1.00 31.28 480 LEU B O 1
ATOM 2345 N N . PHE B 1 143 ? 77.568 -33.169 -12.665 1.00 34.62 481 PHE B N 1
ATOM 2346 C CA . PHE B 1 143 ? 77.498 -33.228 -14.121 1.00 32.70 481 PHE B CA 1
ATOM 2347 C C . PHE B 1 143 ? 78.877 -33.438 -14.733 1.00 33.21 481 PHE B C 1
ATOM 2348 O O . PHE B 1 143 ? 79.021 -34.179 -15.712 1.00 36.05 481 PHE B O 1
ATOM 2356 N N . ALA B 1 144 ? 79.902 -32.794 -14.173 1.00 33.07 482 ALA B N 1
ATOM 2357 C CA . ALA B 1 144 ? 81.246 -32.937 -14.721 1.00 33.69 482 ALA B CA 1
ATOM 2358 C C . ALA B 1 144 ? 81.783 -34.351 -14.547 1.00 37.36 482 ALA B C 1
ATOM 2359 O O . ALA B 1 144 ? 82.636 -34.787 -15.326 1.00 40.79 482 ALA B O 1
ATOM 2361 N N . ALA B 1 145 ? 81.305 -35.080 -13.539 1.00 32.48 483 ALA B N 1
ATOM 2362 C CA . ALA B 1 145 ? 81.776 -36.444 -13.339 1.00 32.36 483 ALA B CA 1
ATOM 2363 C C . ALA B 1 145 ? 81.050 -37.422 -14.253 1.00 32.81 483 ALA B C 1
ATOM 2364 O O . ALA B 1 145 ? 81.658 -38.375 -14.752 1.00 33.36 483 ALA B O 1
ATOM 2366 N N . ASP B 1 146 ? 79.752 -37.204 -14.481 1.00 34.50 484 ASP B N 1
ATOM 2367 C CA . ASP B 1 146 ? 79.017 -38.029 -15.434 1.00 37.44 484 ASP B CA 1
ATOM 2368 C C . ASP B 1 146 ? 79.534 -37.827 -16.851 1.00 38.36 484 ASP B C 1
ATOM 2369 O O . ASP B 1 146 ? 79.658 -38.790 -17.617 1.00 35.28 484 ASP B O 1
ATOM 2374 N N . LYS B 1 147 ? 79.832 -36.579 -17.220 1.00 34.93 485 LYS B N 1
ATOM 2375 C CA . LYS B 1 147 ? 80.348 -36.308 -18.556 1.00 37.78 485 LYS B CA 1
ATOM 2376 C C . LYS B 1 147 ? 81.709 -36.959 -18.761 1.00 36.68 485 LYS B C 1
ATOM 2377 O O . LYS B 1 147 ? 81.978 -37.528 -19.824 1.00 46.79 485 LYS B O 1
ATOM 2383 N N . ALA B 1 148 ? 82.576 -36.895 -17.749 1.00 37.81 486 ALA B N 1
ATOM 2384 C CA . ALA B 1 148 ? 83.883 -37.535 -17.851 1.00 39.20 486 ALA B CA 1
ATOM 2385 C C . ALA B 1 148 ? 83.755 -39.051 -17.923 1.00 37.76 486 ALA B C 1
ATOM 2386 O O . ALA B 1 148 ? 84.561 -39.715 -18.584 1.00 38.65 486 ALA B O 1
ATOM 2388 N N . LEU B 1 149 ? 82.754 -39.617 -17.247 1.00 38.92 487 LEU B N 1
ATOM 2389 C CA . LEU B 1 149 ? 82.504 -41.048 -17.372 1.00 36.04 487 LEU B CA 1
ATOM 2390 C C . LEU B 1 149 ? 82.031 -41.390 -18.775 1.00 38.28 487 LEU B C 1
ATOM 2391 O O . LEU B 1 149 ? 82.388 -42.438 -19.324 1.00 40.36 487 LEU B O 1
ATOM 2396 N N . TYR B 1 150 ? 81.225 -40.511 -19.371 1.00 41.19 488 TYR B N 1
ATOM 2397 C CA . TYR B 1 150 ? 80.816 -40.692 -20.758 1.00 38.67 488 TYR B CA 1
ATOM 2398 C C . TYR B 1 150 ? 82.014 -40.612 -21.697 1.00 39.91 488 TYR B C 1
ATOM 2399 O O . TYR B 1 150 ? 82.157 -41.439 -22.605 1.00 41.07 488 TYR B O 1
ATOM 2408 N N . GLN B 1 151 ? 82.897 -39.635 -21.483 1.00 42.55 489 GLN B N 1
ATOM 2409 C CA . GLN B 1 151 ? 84.104 -39.535 -22.295 1.00 42.63 489 GLN B CA 1
ATOM 2410 C C . GLN B 1 151 ? 85.022 -40.735 -22.119 1.00 43.81 489 GLN B C 1
ATOM 2411 O O . GLN B 1 151 ? 85.859 -40.995 -22.988 1.00 46.96 489 GLN B O 1
ATOM 2417 N N . ALA B 1 152 ? 84.893 -41.468 -21.016 1.00 40.38 490 ALA B N 1
ATOM 2418 C CA . ALA B 1 152 ? 85.674 -42.685 -20.850 1.00 40.87 490 ALA B CA 1
ATOM 2419 C C . ALA B 1 152 ? 85.072 -43.843 -21.628 1.00 41.77 490 ALA B C 1
ATOM 2420 O O . ALA B 1 152 ? 85.807 -44.721 -22.088 1.00 42.92 490 ALA B O 1
ATOM 2422 N N . LYS B 1 153 ? 83.747 -43.861 -21.784 1.00 41.40 491 LYS B N 1
ATOM 2423 C CA . LYS B 1 153 ? 83.089 -44.885 -22.586 1.00 42.40 491 LYS B CA 1
ATOM 2424 C C . LYS B 1 153 ? 83.251 -44.628 -24.078 1.00 47.43 491 LYS B C 1
ATOM 2425 O O . LYS B 1 153 ? 83.186 -45.569 -24.877 1.00 46.60 491 LYS B O 1
ATOM 2431 N N . GLU B 1 154 ? 83.448 -43.371 -24.472 1.00 48.00 492 GLU B N 1
ATOM 2432 C CA . GLU B 1 154 ? 83.563 -43.043 -25.887 1.00 45.73 492 GLU B CA 1
ATOM 2433 C C . GLU B 1 154 ? 84.934 -43.419 -26.433 1.00 52.37 492 GLU B C 1
ATOM 2434 O O . GLU B 1 154 ? 85.048 -44.263 -27.328 1.00 62.40 492 GLU B O 1
ATOM 2440 N N . GLY B 1 155 ? 85.986 -42.805 -25.903 1.00 49.38 493 GLY B N 1
ATOM 2441 C CA . GLY B 1 155 ? 87.331 -43.134 -26.328 1.00 55.40 493 GLY B CA 1
ATOM 2442 C C . GLY B 1 155 ? 87.783 -44.485 -25.818 1.00 53.79 493 GLY B C 1
ATOM 2443 O O . GLY B 1 155 ? 88.714 -44.571 -25.016 1.00 47.69 493 GLY B O 1
ATOM 2444 N N . GLY B 1 156 ? 87.138 -45.550 -26.283 1.00 64.30 494 GLY B N 1
ATOM 2445 C CA . GLY B 1 156 ? 87.417 -46.869 -25.752 1.00 63.38 494 GLY B CA 1
ATOM 2446 C C . GLY B 1 156 ? 86.730 -47.065 -24.417 1.00 64.22 494 GLY B C 1
ATOM 2447 O O . GLY B 1 156 ? 85.705 -46.454 -24.116 1.00 79.68 494 GLY B O 1
ATOM 2448 N N . ARG B 1 157 ? 87.310 -47.940 -23.599 1.00 55.79 495 ARG B N 1
ATOM 2449 C CA . ARG B 1 157 ? 86.842 -48.170 -22.240 1.00 45.33 495 ARG B CA 1
ATOM 2450 C C . ARG B 1 157 ? 88.069 -48.481 -21.392 1.00 55.90 495 ARG B C 1
ATOM 2451 O O . ARG B 1 157 ? 89.204 -48.275 -21.836 1.00 63.15 495 ARG B O 1
ATOM 2459 N N . ASN B 1 158 ? 87.850 -48.978 -20.177 1.00 44.37 496 ASN B N 1
ATOM 2460 C CA . ASN B 1 158 ? 88.934 -49.345 -19.270 1.00 44.44 496 ASN B CA 1
ATOM 2461 C C . ASN B 1 158 ? 89.922 -48.189 -19.121 1.00 44.21 496 ASN B C 1
ATOM 2462 O O . ASN B 1 158 ? 91.108 -48.300 -19.434 1.00 45.40 496 ASN B O 1
ATOM 2467 N N . ARG B 1 159 ? 89.407 -47.056 -18.652 1.00 42.77 497 ARG B N 1
ATOM 2468 C CA . ARG B 1 159 ? 90.236 -45.868 -18.515 1.00 42.58 497 ARG B CA 1
ATOM 2469 C C . ARG B 1 159 ? 89.579 -44.897 -17.546 1.00 44.31 497 ARG B C 1
ATOM 2470 O O . ARG B 1 159 ? 88.399 -45.016 -17.211 1.00 40.35 497 ARG B O 1
ATOM 2478 N N . VAL B 1 160 ? 90.372 -43.921 -17.110 1.00 40.61 498 VAL B N 1
ATOM 2479 C CA . VAL B 1 160 ? 89.953 -42.898 -16.162 1.00 39.19 498 VAL B CA 1
ATOM 2480 C C . VAL B 1 160 ? 90.084 -41.544 -16.845 1.00 39.42 498 VAL B C 1
ATOM 2481 O O . VAL B 1 160 ? 91.130 -41.239 -17.429 1.00 40.55 498 VAL B O 1
ATOM 2485 N N . VAL B 1 161 ? 89.029 -40.736 -16.771 1.00 39.32 499 VAL B N 1
ATOM 2486 C CA . VAL B 1 161 ? 88.991 -39.429 -17.415 1.00 39.31 499 VAL B CA 1
ATOM 2487 C C . VAL B 1 161 ? 88.682 -38.377 -16.359 1.00 37.58 499 VAL B C 1
ATOM 2488 O O . VAL B 1 161 ? 87.726 -38.524 -15.590 1.00 38.48 499 VAL B O 1
ATOM 2492 N N . VAL B 1 162 ? 89.489 -37.323 -16.328 1.00 38.00 500 VAL B N 1
ATOM 2493 C CA . VAL B 1 162 ? 89.296 -36.191 -15.429 1.00 37.16 500 VAL B CA 1
ATOM 2494 C C . VAL B 1 162 ? 88.540 -35.108 -16.183 1.00 37.38 500 VAL B C 1
ATOM 2495 O O . VAL B 1 162 ? 88.791 -34.874 -17.372 1.00 52.00 500 VAL B O 1
ATOM 2499 N N . ALA B 1 163 ? 87.611 -34.447 -15.494 1.00 36.39 501 ALA B N 1
ATOM 2500 C CA . ALA B 1 163 ? 86.699 -33.491 -16.111 1.00 36.58 501 ALA B CA 1
ATOM 2501 C C . ALA B 1 163 ? 87.420 -32.377 -16.859 1.00 54.47 501 ALA B C 1
ATOM 2502 O O . ALA B 1 163 ? 87.412 -32.352 -18.094 1.00 55.77 501 ALA B O 1
ATOM 2504 N N . ALA B 1 164 ? 88.029 -31.451 -16.123 1.00 52.42 502 ALA B N 1
ATOM 2505 C CA . ALA B 1 164 ? 88.680 -30.278 -16.706 1.00 59.03 502 ALA B CA 1
ATOM 2506 C C . ALA B 1 164 ? 87.722 -29.490 -17.595 1.00 51.16 502 ALA B C 1
ATOM 2507 O O . ALA B 1 164 ? 87.290 -28.392 -17.242 1.00 51.80 502 ALA B O 1
ATOM 2509 N N . ALA C 1 2 ? 100.769 -29.960 4.098 1.00 76.94 340 ALA C N 1
ATOM 2510 C CA . ALA C 1 2 ? 100.360 -28.675 4.653 1.00 79.77 340 ALA C CA 1
ATOM 2511 C C . ALA C 1 2 ? 101.339 -27.575 4.262 1.00 84.21 340 ALA C C 1
ATOM 2512 O O . ALA C 1 2 ? 100.981 -26.399 4.214 1.00 81.39 340 ALA C O 1
ATOM 2514 N N . THR C 1 3 ? 102.582 -27.966 3.992 1.00 92.12 341 THR C N 1
ATOM 2515 C CA . THR C 1 3 ? 103.626 -27.049 3.559 1.00 88.61 341 THR C CA 1
ATOM 2516 C C . THR C 1 3 ? 104.299 -27.613 2.315 1.00 91.54 341 THR C C 1
ATOM 2517 O O . THR C 1 3 ? 103.999 -28.723 1.865 1.00 81.15 341 THR C O 1
ATOM 2521 N N . ASP C 1 4 ? 105.217 -26.834 1.754 1.00 90.04 342 ASP C N 1
ATOM 2522 C CA . ASP C 1 4 ? 105.978 -27.241 0.583 1.00 97.17 342 ASP C CA 1
ATOM 2523 C C . ASP C 1 4 ? 107.353 -27.722 1.024 1.00 102.71 342 ASP C C 1
ATOM 2524 O O . ASP C 1 4 ? 108.035 -27.041 1.797 1.00 104.78 342 ASP C O 1
ATOM 2529 N N . ALA C 1 5 ? 107.755 -28.896 0.530 1.00 107.07 343 ALA C N 1
ATOM 2530 C CA . ALA C 1 5 ? 109.005 -29.500 0.979 1.00 111.48 343 ALA C CA 1
ATOM 2531 C C . ALA C 1 5 ? 110.211 -28.661 0.573 1.00 114.72 343 ALA C C 1
ATOM 2532 O O . ALA C 1 5 ? 111.142 -28.477 1.365 1.00 122.97 343 ALA C O 1
ATOM 2534 N N . LEU C 1 6 ? 110.210 -28.141 -0.655 1.00 108.95 344 LEU C N 1
ATOM 2535 C CA . LEU C 1 6 ? 111.375 -27.415 -1.149 1.00 105.07 344 LEU C CA 1
ATOM 2536 C C . LEU C 1 6 ? 111.543 -26.077 -0.440 1.00 99.47 344 LEU C C 1
ATOM 2537 O O . LEU C 1 6 ? 112.671 -25.655 -0.157 1.00 98.08 344 LEU C O 1
ATOM 2542 N N . THR C 1 7 ? 110.436 -25.397 -0.140 1.00 100.31 345 THR C N 1
ATOM 2543 C CA . THR C 1 7 ? 110.489 -24.046 0.397 1.00 101.31 345 THR C CA 1
ATOM 2544 C C . THR C 1 7 ? 110.147 -23.950 1.876 1.00 97.36 345 THR C C 1
ATOM 2545 O O . THR C 1 7 ? 110.554 -22.979 2.521 1.00 97.60 345 THR C O 1
ATOM 2549 N N . GLY C 1 8 ? 109.421 -24.916 2.429 1.00 96.74 346 GLY C N 1
ATOM 2550 C CA . GLY C 1 8 ? 109.035 -24.842 3.822 1.00 99.09 346 GLY C CA 1
ATOM 2551 C C . GLY C 1 8 ? 107.902 -23.891 4.121 1.00 99.23 346 GLY C C 1
ATOM 2552 O O . GLY C 1 8 ? 107.622 -23.637 5.298 1.00 99.60 346 GLY C O 1
ATOM 2553 N N . VAL C 1 9 ? 107.245 -23.350 3.098 1.00 96.23 347 VAL C N 1
ATOM 2554 C CA . VAL C 1 9 ? 106.103 -22.466 3.299 1.00 91.64 347 VAL C CA 1
ATOM 2555 C C . VAL C 1 9 ? 104.851 -23.179 2.806 1.00 95.46 347 VAL C C 1
ATOM 2556 O O . VAL C 1 9 ? 104.911 -24.346 2.402 1.00 94.29 347 VAL C O 1
ATOM 2560 N N . ALA C 1 10 ? 103.716 -22.484 2.834 1.00 78.11 348 ALA C N 1
ATOM 2561 C CA . ALA C 1 10 ? 102.448 -23.107 2.482 1.00 76.51 348 ALA C CA 1
ATOM 2562 C C . ALA C 1 10 ? 102.470 -23.617 1.047 1.00 76.85 348 ALA C C 1
ATOM 2563 O O . ALA C 1 10 ? 103.193 -23.104 0.189 1.00 77.79 348 ALA C O 1
ATOM 2565 N N . ASN C 1 11 ? 101.674 -24.646 0.793 1.00 76.14 349 ASN C N 1
ATOM 2566 C CA . ASN C 1 11 ? 101.577 -25.244 -0.525 1.00 76.41 349 ASN C CA 1
ATOM 2567 C C . ASN C 1 11 ? 100.335 -24.715 -1.235 1.00 85.95 349 ASN C C 1
ATOM 2568 O O . ASN C 1 11 ? 99.714 -23.737 -0.807 1.00 77.48 349 ASN C O 1
ATOM 2573 N N . ARG C 1 12 ? 99.964 -25.366 -2.338 1.00 87.10 350 ARG C N 1
ATOM 2574 C CA . ARG C 1 12 ? 98.782 -24.943 -3.082 1.00 89.77 350 ARG C CA 1
ATOM 2575 C C . ARG C 1 12 ? 97.510 -25.175 -2.278 1.00 88.63 350 ARG C C 1
ATOM 2576 O O . ARG C 1 12 ? 96.607 -24.330 -2.278 1.00 88.24 350 ARG C O 1
ATOM 2584 N N . ARG C 1 13 ? 97.421 -26.314 -1.587 1.00 87.52 351 ARG C N 1
ATOM 2585 C CA . ARG C 1 13 ? 96.222 -26.622 -0.815 1.00 83.11 351 ARG C CA 1
ATOM 2586 C C . ARG C 1 13 ? 96.004 -25.604 0.296 1.00 82.17 351 ARG C C 1
ATOM 2587 O O . ARG C 1 13 ? 94.863 -25.235 0.594 1.00 83.09 351 ARG C O 1
ATOM 2595 N N . MET C 1 14 ? 97.086 -25.136 0.918 1.00 78.39 352 MET C N 1
ATOM 2596 C CA . MET C 1 14 ? 96.959 -24.136 1.969 1.00 69.42 352 MET C CA 1
ATOM 2597 C C . MET C 1 14 ? 96.685 -22.748 1.404 1.00 68.63 352 MET C C 1
ATOM 2598 O O . MET C 1 14 ? 96.056 -21.923 2.075 1.00 67.48 352 MET C O 1
ATOM 2603 N N . LEU C 1 15 ? 97.136 -22.473 0.179 1.00 69.26 353 LEU C N 1
ATOM 2604 C CA . LEU C 1 15 ? 96.931 -21.152 -0.406 1.00 68.64 353 LEU C CA 1
ATOM 2605 C C . LEU C 1 15 ? 95.479 -20.950 -0.816 1.00 66.78 353 LEU C C 1
ATOM 2606 O O . LEU C 1 15 ? 94.823 -20.000 -0.374 1.00 65.62 353 LEU C O 1
ATOM 2611 N N . ASP C 1 16 ? 94.961 -21.833 -1.677 1.00 66.56 354 ASP C N 1
ATOM 2612 C CA . ASP C 1 16 ? 93.570 -21.720 -2.103 1.00 70.05 354 ASP C CA 1
ATOM 2613 C C . ASP C 1 16 ? 92.620 -21.762 -0.916 1.00 63.54 354 ASP C C 1
ATOM 2614 O O . ASP C 1 16 ? 91.571 -21.108 -0.935 1.00 62.10 354 ASP C O 1
ATOM 2619 N N . GLN C 1 17 ? 92.972 -22.516 0.125 1.00 67.03 355 GLN C N 1
ATOM 2620 C CA . GLN C 1 17 ? 92.114 -22.611 1.298 1.00 62.91 355 GLN C CA 1
ATOM 2621 C C . GLN C 1 17 ? 92.130 -21.313 2.096 1.00 62.44 355 GLN C C 1
ATOM 2622 O O . GLN C 1 17 ? 91.074 -20.745 2.395 1.00 61.00 355 GLN C O 1
ATOM 2628 N N . SER C 1 18 ? 93.323 -20.822 2.442 1.00 63.70 356 SER C N 1
ATOM 2629 C CA . SER C 1 18 ? 93.414 -19.593 3.222 1.00 63.42 356 SER C CA 1
ATOM 2630 C C . SER C 1 18 ? 92.891 -18.392 2.447 1.00 62.54 356 SER C C 1
ATOM 2631 O O . SER C 1 18 ? 92.336 -17.466 3.048 1.00 61.62 356 SER C O 1
ATOM 2634 N N . LEU C 1 19 ? 93.056 -18.383 1.123 1.00 70.26 357 LEU C N 1
ATOM 2635 C CA . LEU C 1 19 ? 92.534 -17.275 0.332 1.00 66.60 357 LEU C CA 1
ATOM 2636 C C . LEU C 1 19 ? 91.011 -17.256 0.359 1.00 65.02 357 LEU C C 1
ATOM 2637 O O . LEU C 1 19 ? 90.396 -16.184 0.371 1.00 65.56 357 LEU C O 1
ATOM 2642 N N . ARG C 1 20 ? 90.386 -18.434 0.382 1.00 67.43 358 ARG C N 1
ATOM 2643 C CA . ARG C 1 20 ? 88.934 -18.490 0.499 1.00 58.17 358 ARG C CA 1
ATOM 2644 C C . ARG C 1 20 ? 88.471 -17.972 1.853 1.00 61.49 358 ARG C C 1
ATOM 2645 O O . ARG C 1 20 ? 87.450 -17.280 1.944 1.00 67.96 358 ARG C O 1
ATOM 2653 N N . HIS C 1 21 ? 89.208 -18.292 2.918 1.00 62.96 359 HIS C N 1
ATOM 2654 C CA . HIS C 1 21 ? 88.804 -17.855 4.249 1.00 57.58 359 HIS C CA 1
ATOM 2655 C C . HIS C 1 21 ? 89.012 -16.357 4.427 1.00 57.51 359 HIS C C 1
ATOM 2656 O O . HIS C 1 21 ? 88.153 -15.669 4.990 1.00 56.43 359 HIS C O 1
ATOM 2663 N N . GLU C 1 22 ? 90.146 -15.835 3.956 1.00 58.71 360 GLU C N 1
ATOM 2664 C CA . GLU C 1 22 ? 90.406 -14.406 4.082 1.00 58.78 360 GLU C CA 1
ATOM 2665 C C . GLU C 1 22 ? 89.450 -13.588 3.226 1.00 57.62 360 GLU C C 1
ATOM 2666 O O . GLU C 1 22 ? 89.139 -12.442 3.569 1.00 57.13 360 GLU C O 1
ATOM 2672 N N . TRP C 1 23 ? 88.983 -14.154 2.111 1.00 57.24 361 TRP C N 1
ATOM 2673 C CA . TRP C 1 23 ? 87.986 -13.474 1.294 1.00 56.12 361 TRP C CA 1
ATOM 2674 C C . TRP C 1 23 ? 86.692 -13.273 2.071 1.00 54.65 361 TRP C C 1
ATOM 2675 O O . TRP C 1 23 ? 86.075 -12.204 2.000 1.00 53.90 361 TRP C O 1
ATOM 2686 N N . PHE C 1 24 ? 86.274 -14.288 2.832 1.00 59.71 362 PHE C N 1
ATOM 2687 C CA . PHE C 1 24 ? 85.029 -14.197 3.588 1.00 52.94 362 PHE C CA 1
ATOM 2688 C C . PHE C 1 24 ? 85.137 -13.190 4.724 1.00 52.90 362 PHE C C 1
ATOM 2689 O O . PHE C 1 24 ? 84.171 -12.477 5.021 1.00 51.85 362 PHE C O 1
ATOM 2697 N N . ARG C 1 25 ? 86.295 -13.128 5.383 1.00 54.09 363 ARG C N 1
ATOM 2698 C CA . ARG C 1 25 ? 86.492 -12.117 6.415 1.00 54.22 363 ARG C CA 1
ATOM 2699 C C . ARG C 1 25 ? 86.455 -10.716 5.829 1.00 54.08 363 ARG C C 1
ATOM 2700 O O . ARG C 1 25 ? 86.030 -9.771 6.503 1.00 55.95 363 ARG C O 1
ATOM 2708 N N . ALA C 1 26 ? 86.897 -10.561 4.579 1.00 59.76 364 ALA C N 1
ATOM 2709 C CA . ALA C 1 26 ? 86.934 -9.239 3.964 1.00 54.53 364 ALA C CA 1
ATOM 2710 C C . ALA C 1 26 ? 85.531 -8.727 3.667 1.00 53.06 364 ALA C C 1
ATOM 2711 O O . ALA C 1 26 ? 85.258 -7.532 3.821 1.00 55.75 364 ALA C O 1
ATOM 2713 N N . GLN C 1 27 ? 84.630 -9.614 3.237 1.00 52.18 365 GLN C N 1
ATOM 2714 C CA . GLN C 1 27 ? 83.257 -9.201 2.962 1.00 50.83 365 GLN C CA 1
ATOM 2715 C C . GLN C 1 27 ? 82.594 -8.633 4.210 1.00 64.24 365 GLN C C 1
ATOM 2716 O O . GLN C 1 27 ? 81.817 -7.675 4.129 1.00 66.60 365 GLN C O 1
ATOM 2722 N N . ARG C 1 28 ? 82.888 -9.212 5.373 1.00 62.77 366 ARG C N 1
ATOM 2723 C CA . ARG C 1 28 ? 82.322 -8.708 6.618 1.00 55.00 366 ARG C CA 1
ATOM 2724 C C . ARG C 1 28 ? 83.021 -7.430 7.062 1.00 54.19 366 ARG C C 1
ATOM 2725 O O . ARG C 1 28 ? 82.370 -6.409 7.312 1.00 56.02 366 ARG C O 1
ATOM 2733 N N . SER C 1 29 ? 84.353 -7.467 7.161 1.00 51.93 367 SER C N 1
ATOM 2734 C CA . SER C 1 29 ? 85.091 -6.307 7.649 1.00 52.76 367 SER C CA 1
ATOM 2735 C C . SER C 1 29 ? 85.040 -5.149 6.662 1.00 52.72 367 SER C C 1
ATOM 2736 O O . SER C 1 29 ? 85.022 -3.984 7.075 1.00 57.26 367 SER C O 1
ATOM 2739 N N . GLY C 1 30 ? 85.018 -5.442 5.364 1.00 56.32 368 GLY C N 1
ATOM 2740 C CA . GLY C 1 30 ? 85.051 -4.389 4.370 1.00 52.73 368 GLY C CA 1
ATOM 2741 C C . GLY C 1 30 ? 86.408 -3.758 4.175 1.00 54.17 368 GLY C C 1
ATOM 2742 O O . GLY C 1 30 ? 86.498 -2.662 3.613 1.00 54.39 368 GLY C O 1
ATOM 2743 N N . LYS C 1 31 ? 87.457 -4.405 4.623 1.00 55.22 369 LYS C N 1
ATOM 2744 C CA . LYS C 1 31 ? 88.794 -3.866 4.471 1.00 56.71 369 LYS C CA 1
ATOM 2745 C C . LYS C 1 31 ? 89.479 -4.474 3.252 1.00 57.42 369 LYS C C 1
ATOM 2746 O O . LYS C 1 31 ? 89.183 -5.610 2.870 1.00 57.03 369 LYS C O 1
ATOM 2752 N N . PRO C 1 32 ? 90.395 -3.740 2.618 1.00 58.51 370 PRO C N 1
ATOM 2753 C CA . PRO C 1 32 ? 90.997 -4.229 1.372 1.00 59.21 370 PRO C CA 1
ATOM 2754 C C . PRO C 1 32 ? 91.790 -5.510 1.577 1.00 60.04 370 PRO C C 1
ATOM 2755 O O . PRO C 1 32 ? 92.310 -5.783 2.659 1.00 60.59 370 PRO C O 1
ATOM 2759 N N . LEU C 1 33 ? 91.879 -6.299 0.507 1.00 60.18 371 LEU C N 1
ATOM 2760 C CA . LEU C 1 33 ? 92.568 -7.585 0.528 1.00 60.98 371 LEU C CA 1
ATOM 2761 C C . LEU C 1 33 ? 93.411 -7.705 -0.731 1.00 62.10 371 LEU C C 1
ATOM 2762 O O . LEU C 1 33 ? 92.869 -7.731 -1.839 1.00 61.59 371 LEU C O 1
ATOM 2767 N N . SER C 1 34 ? 94.727 -7.793 -0.562 1.00 63.68 372 SER C N 1
ATOM 2768 C CA . SER C 1 34 ? 95.669 -7.811 -1.670 1.00 64.97 372 SER C CA 1
ATOM 2769 C C . SER C 1 34 ? 96.301 -9.189 -1.824 1.00 65.83 372 SER C C 1
ATOM 2770 O O . SER C 1 34 ? 96.457 -9.935 -0.854 1.00 66.22 372 SER C O 1
ATOM 2773 N N . LEU C 1 35 ? 96.678 -9.513 -3.060 1.00 66.51 373 LEU C N 1
ATOM 2774 C CA . LEU C 1 35 ? 97.297 -10.787 -3.399 1.00 72.16 373 LEU C CA 1
ATOM 2775 C C . LEU C 1 35 ? 98.521 -10.530 -4.266 1.00 79.87 373 LEU C C 1
ATOM 2776 O O . LEU C 1 35 ? 98.450 -9.765 -5.233 1.00 78.99 373 LEU C O 1
ATOM 2781 N N . LEU C 1 36 ? 99.637 -11.169 -3.921 1.00 87.89 374 LEU C N 1
ATOM 2782 C CA . LEU C 1 36 ? 100.911 -10.988 -4.617 1.00 82.50 374 LEU C CA 1
ATOM 2783 C C . LEU C 1 36 ? 101.357 -12.326 -5.195 1.00 73.38 374 LEU C C 1
ATOM 2784 O O . LEU C 1 36 ? 101.894 -13.170 -4.472 1.00 77.13 374 LEU C O 1
ATOM 2789 N N . MET C 1 37 ? 101.147 -12.519 -6.492 1.00 73.42 375 MET C N 1
ATOM 2790 C CA . MET C 1 37 ? 101.723 -13.654 -7.198 1.00 94.46 375 MET C CA 1
ATOM 2791 C C . MET C 1 37 ? 103.081 -13.234 -7.746 1.00 96.47 375 MET C C 1
ATOM 2792 O O . MET C 1 37 ? 103.214 -12.143 -8.308 1.00 102.37 375 MET C O 1
ATOM 2797 N N . ILE C 1 38 ? 104.090 -14.085 -7.566 1.00 100.78 376 ILE C N 1
ATOM 2798 C CA . ILE C 1 38 ? 105.480 -13.688 -7.760 1.00 99.65 376 ILE C CA 1
ATOM 2799 C C . ILE C 1 38 ? 106.208 -14.723 -8.609 1.00 104.47 376 ILE C C 1
ATOM 2800 O O . ILE C 1 38 ? 106.143 -15.925 -8.328 1.00 100.91 376 ILE C O 1
ATOM 2805 N N . ASP C 1 39 ? 106.900 -14.248 -9.643 1.00 116.28 377 ASP C N 1
ATOM 2806 C CA . ASP C 1 39 ? 107.877 -15.000 -10.429 1.00 115.04 377 ASP C CA 1
ATOM 2807 C C . ASP C 1 39 ? 109.157 -14.187 -10.570 1.00 121.04 377 ASP C C 1
ATOM 2808 O O . ASP C 1 39 ? 109.706 -14.023 -11.662 1.00 135.72 377 ASP C O 1
ATOM 2813 N N . ALA C 1 40 ? 109.658 -13.692 -9.439 1.00 112.19 378 ALA C N 1
ATOM 2814 C CA . ALA C 1 40 ? 110.621 -12.596 -9.427 1.00 106.54 378 ALA C CA 1
ATOM 2815 C C . ALA C 1 40 ? 111.889 -12.920 -10.209 1.00 107.47 378 ALA C C 1
ATOM 2816 O O . ALA C 1 40 ? 112.456 -14.010 -10.090 1.00 105.01 378 ALA C O 1
ATOM 2818 N N . ASP C 1 41 ? 112.304 -11.955 -11.036 1.00 112.73 379 ASP C N 1
ATOM 2819 C CA . ASP C 1 41 ? 113.624 -11.912 -11.670 1.00 112.00 379 ASP C CA 1
ATOM 2820 C C . ASP C 1 41 ? 113.860 -13.068 -12.641 1.00 113.32 379 ASP C C 1
ATOM 2821 O O . ASP C 1 41 ? 114.956 -13.630 -12.693 1.00 114.39 379 ASP C O 1
ATOM 2823 N N . HIS C 1 42 ? 112.845 -13.402 -13.434 1.00 112.09 380 HIS C N 1
ATOM 2824 C CA . HIS C 1 42 ? 112.981 -14.387 -14.513 1.00 108.60 380 HIS C CA 1
ATOM 2825 C C . HIS C 1 42 ? 111.705 -14.450 -15.356 1.00 106.66 380 HIS C C 1
ATOM 2826 O O . HIS C 1 42 ? 111.442 -15.446 -16.036 1.00 106.79 380 HIS C O 1
ATOM 2828 N N . ARG C 1 49 ? 124.410 -19.266 -14.700 1.00 161.52 387 ARG C N 1
ATOM 2829 C CA . ARG C 1 49 ? 123.858 -20.257 -15.617 1.00 160.02 387 ARG C CA 1
ATOM 2830 C C . ARG C 1 49 ? 124.158 -21.672 -15.137 1.00 158.76 387 ARG C C 1
ATOM 2831 O O . ARG C 1 49 ? 124.517 -22.544 -15.929 1.00 159.57 387 ARG C O 1
ATOM 2833 N N . HIS C 1 50 ? 124.001 -21.895 -13.835 1.00 157.94 388 HIS C N 1
ATOM 2834 C CA . HIS C 1 50 ? 124.318 -23.184 -13.244 1.00 161.97 388 HIS C CA 1
ATOM 2835 C C . HIS C 1 50 ? 123.322 -24.250 -13.703 1.00 165.77 388 HIS C C 1
ATOM 2836 O O . HIS C 1 50 ? 122.345 -23.975 -14.407 1.00 163.89 388 HIS C O 1
ATOM 2838 N N . GLY C 1 51 ? 123.581 -25.484 -13.284 1.00 171.48 389 GLY C N 1
ATOM 2839 C CA . GLY C 1 51 ? 122.781 -26.615 -13.695 1.00 176.90 389 GLY C CA 1
ATOM 2840 C C . GLY C 1 51 ? 121.415 -26.636 -13.037 1.00 179.93 389 GLY C C 1
ATOM 2841 O O . GLY C 1 51 ? 120.941 -25.662 -12.441 1.00 182.61 389 GLY C O 1
ATOM 2842 N N . HIS C 1 52 ? 120.762 -27.796 -13.146 1.00 178.73 390 HIS C N 1
ATOM 2843 C CA . HIS C 1 52 ? 119.402 -27.939 -12.641 1.00 174.49 390 HIS C CA 1
ATOM 2844 C C . HIS C 1 52 ? 119.376 -28.042 -11.120 1.00 174.68 390 HIS C C 1
ATOM 2845 O O . HIS C 1 52 ? 118.437 -27.559 -10.478 1.00 173.68 390 HIS C O 1
ATOM 2847 N N . GLN C 1 53 ? 120.394 -28.672 -10.528 1.00 175.16 391 GLN C N 1
ATOM 2848 C CA . GLN C 1 53 ? 120.416 -28.838 -9.077 1.00 171.06 391 GLN C CA 1
ATOM 2849 C C . GLN C 1 53 ? 120.501 -27.493 -8.368 1.00 166.86 391 GLN C C 1
ATOM 2850 O O . GLN C 1 53 ? 119.822 -27.271 -7.358 1.00 163.01 391 GLN C O 1
ATOM 2856 N N . ALA C 1 54 ? 121.326 -26.583 -8.879 1.00 167.03 392 ALA C N 1
ATOM 2857 C CA . ALA C 1 54 ? 121.396 -25.243 -8.321 1.00 167.90 392 ALA C CA 1
ATOM 2858 C C . ALA C 1 54 ? 120.091 -24.498 -8.598 1.00 169.08 392 ALA C C 1
ATOM 2859 O O . ALA C 1 54 ? 119.167 -25.012 -9.234 1.00 174.51 392 ALA C O 1
ATOM 2861 N N . GLY C 1 55 ? 120.012 -23.261 -8.114 1.00 164.40 393 GLY C N 1
ATOM 2862 C CA . GLY C 1 55 ? 118.787 -22.499 -8.192 1.00 154.93 393 GLY C CA 1
ATOM 2863 C C . GLY C 1 55 ? 117.738 -22.882 -7.174 1.00 144.28 393 GLY C C 1
ATOM 2864 O O . GLY C 1 55 ? 116.857 -22.067 -6.878 1.00 142.13 393 GLY C O 1
ATOM 2865 N N . ASP C 1 56 ? 117.790 -24.103 -6.636 1.00 136.68 394 ASP C N 1
ATOM 2866 C CA . ASP C 1 56 ? 116.958 -24.434 -5.487 1.00 126.70 394 ASP C CA 1
ATOM 2867 C C . ASP C 1 56 ? 117.310 -23.575 -4.284 1.00 128.39 394 ASP C C 1
ATOM 2868 O O . ASP C 1 56 ? 116.462 -23.372 -3.409 1.00 121.93 394 ASP C O 1
ATOM 2873 N N . GLN C 1 57 ? 118.545 -23.075 -4.220 1.00 141.86 395 GLN C N 1
ATOM 2874 C CA . GLN C 1 57 ? 118.870 -22.035 -3.252 1.00 146.40 395 GLN C CA 1
ATOM 2875 C C . GLN C 1 57 ? 118.020 -20.796 -3.495 1.00 151.31 395 GLN C C 1
ATOM 2876 O O . GLN C 1 57 ? 117.454 -20.225 -2.558 1.00 153.39 395 GLN C O 1
ATOM 2882 N N . ALA C 1 58 ? 117.908 -20.376 -4.759 1.00 151.06 396 ALA C N 1
ATOM 2883 C CA . ALA C 1 58 ? 117.076 -19.224 -5.090 1.00 145.38 396 ALA C CA 1
ATOM 2884 C C . ALA C 1 58 ? 115.632 -19.452 -4.663 1.00 137.32 396 ALA C C 1
ATOM 2885 O O . ALA C 1 58 ? 115.026 -18.596 -4.011 1.00 135.05 396 ALA C O 1
ATOM 2887 N N . LEU C 1 59 ? 115.066 -20.610 -5.014 1.00 135.01 397 LEU C N 1
ATOM 2888 C CA . LEU C 1 59 ? 113.716 -20.937 -4.564 1.00 131.17 397 LEU C CA 1
ATOM 2889 C C . LEU C 1 59 ? 113.615 -20.886 -3.045 1.00 136.54 397 LEU C C 1
ATOM 2890 O O . LEU C 1 59 ? 112.595 -20.452 -2.497 1.00 137.08 397 LEU C O 1
ATOM 2895 N N . ARG C 1 60 ? 114.667 -21.315 -2.347 1.00 140.95 398 ARG C N 1
ATOM 2896 C CA . ARG C 1 60 ? 114.679 -21.203 -0.894 1.00 142.80 398 ARG C CA 1
ATOM 2897 C C . ARG C 1 60 ? 114.998 -19.780 -0.451 1.00 146.97 398 ARG C C 1
ATOM 2898 O O . ARG C 1 60 ? 114.290 -19.211 0.386 1.00 149.92 398 ARG C O 1
ATOM 2906 N N . GLU C 1 61 ? 116.058 -19.188 -1.010 1.00 145.72 399 GLU C N 1
ATOM 2907 C CA . GLU C 1 61 ? 116.505 -17.881 -0.537 1.00 141.92 399 GLU C CA 1
ATOM 2908 C C . GLU C 1 61 ? 115.512 -16.780 -0.884 1.00 139.98 399 GLU C C 1
ATOM 2909 O O . GLU C 1 61 ? 115.366 -15.820 -0.118 1.00 142.23 399 GLU C O 1
ATOM 2915 N N . LEU C 1 62 ? 114.835 -16.884 -2.030 1.00 135.28 400 LEU C N 1
ATOM 2916 C CA . LEU C 1 62 ? 113.831 -15.885 -2.381 1.00 129.60 400 LEU C CA 1
ATOM 2917 C C . LEU C 1 62 ? 112.708 -15.866 -1.352 1.00 125.95 400 LEU C C 1
ATOM 2918 O O . LEU C 1 62 ? 112.354 -14.808 -0.823 1.00 126.92 400 LEU C O 1
ATOM 2923 N N . ALA C 1 63 ? 112.158 -17.042 -1.035 1.00 123.33 401 ALA C N 1
ATOM 2924 C CA . ALA C 1 63 ? 111.081 -17.133 -0.055 1.00 118.78 401 ALA C CA 1
ATOM 2925 C C . ALA C 1 63 ? 111.478 -16.567 1.301 1.00 123.39 401 ALA C C 1
ATOM 2926 O O . ALA C 1 63 ? 110.600 -16.161 2.070 1.00 122.63 401 ALA C O 1
ATOM 2928 N N . ARG C 1 64 ? 112.775 -16.527 1.613 1.00 128.95 402 ARG C N 1
ATOM 2929 C CA . ARG C 1 64 ? 113.207 -15.912 2.863 1.00 134.05 402 ARG C CA 1
ATOM 2930 C C . ARG C 1 64 ? 113.086 -14.396 2.800 1.00 130.66 402 ARG C C 1
ATOM 2931 O O . ARG C 1 64 ? 112.660 -13.763 3.772 1.00 128.48 402 ARG C O 1
ATOM 2939 N N . VAL C 1 65 ? 113.457 -13.799 1.664 1.00 128.62 403 VAL C N 1
ATOM 2940 C CA . VAL C 1 65 ? 113.371 -12.347 1.521 1.00 121.78 403 VAL C CA 1
ATOM 2941 C C . VAL C 1 65 ? 111.931 -11.883 1.687 1.00 116.24 403 VAL C C 1
ATOM 2942 O O . VAL C 1 65 ? 111.664 -10.845 2.306 1.00 114.08 403 VAL C O 1
ATOM 2946 N N . ILE C 1 66 ? 110.978 -12.642 1.142 1.00 112.98 404 ILE C N 1
ATOM 2947 C CA . ILE C 1 66 ? 109.568 -12.332 1.362 1.00 110.52 404 ILE C CA 1
ATOM 2948 C C . ILE C 1 66 ? 109.240 -12.430 2.848 1.00 114.48 404 ILE C C 1
ATOM 2949 O O . ILE C 1 66 ? 108.798 -11.459 3.469 1.00 116.90 404 ILE C O 1
ATOM 2954 N N . THR C 1 67 ? 109.479 -13.605 3.439 1.00 114.56 405 THR C N 1
ATOM 2955 C CA . THR C 1 67 ? 109.193 -13.805 4.857 1.00 114.56 405 THR C CA 1
ATOM 2956 C C . THR C 1 67 ? 109.906 -12.777 5.725 1.00 118.85 405 THR C C 1
ATOM 2957 O O . THR C 1 67 ? 109.366 -12.345 6.751 1.00 125.32 405 THR C O 1
ATOM 2961 N N . THR C 1 68 ? 111.106 -12.353 5.321 1.00 118.86 406 THR C N 1
ATOM 2962 C CA . THR C 1 68 ? 111.814 -11.327 6.077 1.00 117.41 406 THR C CA 1
ATOM 2963 C C . THR C 1 68 ? 111.218 -9.944 5.840 1.00 115.86 406 THR C C 1
ATOM 2964 O O . THR C 1 68 ? 111.220 -9.106 6.749 1.00 116.01 406 THR C O 1
ATOM 2966 N N . ASN C 1 69 ? 110.696 -9.687 4.638 1.00 113.58 407 ASN C N 1
ATOM 2967 C CA . ASN C 1 69 ? 110.183 -8.369 4.289 1.00 109.37 407 ASN C CA 1
ATOM 2968 C C . ASN C 1 69 ? 108.677 -8.311 4.061 1.00 105.34 407 ASN C C 1
ATOM 2969 O O . ASN C 1 69 ? 108.162 -7.232 3.740 1.00 105.39 407 ASN C O 1
ATOM 2971 N N . VAL C 1 70 ? 107.949 -9.423 4.219 1.00 98.35 408 VAL C N 1
ATOM 2972 C CA . VAL C 1 70 ? 106.499 -9.356 4.055 1.00 91.03 408 VAL C CA 1
ATOM 2973 C C . VAL C 1 70 ? 105.926 -8.442 5.132 1.00 93.14 408 VAL C C 1
ATOM 2974 O O . VAL C 1 70 ? 106.543 -8.192 6.171 1.00 93.08 408 VAL C O 1
ATOM 2976 N N . ARG C 1 71 ? 104.712 -7.958 4.883 1.00 101.03 409 ARG C N 1
ATOM 2977 C CA . ARG C 1 71 ? 104.127 -6.924 5.732 1.00 104.47 409 ARG C CA 1
ATOM 2978 C C . ARG C 1 71 ? 103.953 -7.400 7.169 1.00 113.77 409 ARG C C 1
ATOM 2979 O O . ARG C 1 71 ? 104.543 -6.836 8.097 1.00 123.43 409 ARG C O 1
ATOM 2981 N N . ARG C 1 72 ? 103.136 -8.433 7.374 1.00 109.23 410 ARG C N 1
ATOM 2982 C CA . ARG C 1 72 ? 102.817 -8.841 8.733 1.00 101.89 410 ARG C CA 1
ATOM 2983 C C . ARG C 1 72 ? 102.422 -10.307 8.810 1.00 102.71 410 ARG C C 1
ATOM 2984 O O . ARG C 1 72 ? 101.555 -10.754 8.048 1.00 105.16 410 ARG C O 1
ATOM 2986 N N . PRO C 1 73 ? 103.008 -11.083 9.737 1.00 99.38 411 PRO C N 1
ATOM 2987 C CA . PRO C 1 73 ? 102.366 -12.361 10.045 1.00 96.09 411 PRO C CA 1
ATOM 2988 C C . PRO C 1 73 ? 101.155 -12.132 10.942 1.00 100.33 411 PRO C C 1
ATOM 2989 O O . PRO C 1 73 ? 101.269 -11.411 11.931 1.00 106.67 411 PRO C O 1
ATOM 2993 N N . ALA C 1 74 ? 100.022 -12.743 10.610 1.00 96.49 412 ALA C N 1
ATOM 2994 C CA . ALA C 1 74 ? 99.977 -13.760 9.568 1.00 92.96 412 ALA C CA 1
ATOM 2995 C C . ALA C 1 74 ? 99.580 -13.222 8.198 1.00 87.44 412 ALA C C 1
ATOM 2996 O O . ALA C 1 74 ? 98.436 -12.829 7.972 1.00 85.67 412 ALA C O 1
ATOM 2998 N N . ASP C 1 75 ? 100.551 -13.206 7.290 1.00 87.27 413 ASP C N 1
ATOM 2999 C CA . ASP C 1 75 ? 100.310 -13.063 5.858 1.00 82.32 413 ASP C CA 1
ATOM 3000 C C . ASP C 1 75 ? 100.870 -14.314 5.198 1.00 78.00 413 ASP C C 1
ATOM 3001 O O . ASP C 1 75 ? 102.085 -14.538 5.212 1.00 73.76 413 ASP C O 1
ATOM 3006 N N . LEU C 1 76 ? 99.984 -15.136 4.644 1.00 76.44 414 LEU C N 1
ATOM 3007 C CA . LEU C 1 76 ? 100.357 -16.469 4.183 1.00 80.95 414 LEU C CA 1
ATOM 3008 C C . LEU C 1 76 ? 101.293 -16.370 2.987 1.00 83.75 414 LEU C C 1
ATOM 3009 O O . LEU C 1 76 ? 100.884 -15.953 1.900 1.00 85.63 414 LEU C O 1
ATOM 3014 N N . VAL C 1 77 ? 102.550 -16.750 3.184 1.00 85.54 415 VAL C N 1
ATOM 3015 C CA . VAL C 1 77 ? 103.487 -16.928 2.083 1.00 82.70 415 VAL C CA 1
ATOM 3016 C C . VAL C 1 77 ? 103.416 -18.389 1.660 1.00 85.07 415 VAL C C 1
ATOM 3017 O O . VAL C 1 77 ? 103.742 -19.287 2.444 1.00 92.52 415 VAL C O 1
ATOM 3021 N N . ALA C 1 78 ? 102.978 -18.631 0.433 1.00 84.38 416 ALA C N 1
ATOM 3022 C CA . ALA C 1 78 ? 102.738 -19.980 -0.055 1.00 84.32 416 ALA C CA 1
ATOM 3023 C C . ALA C 1 78 ? 103.636 -20.264 -1.257 1.00 83.81 416 ALA C C 1
ATOM 3024 O O . ALA C 1 78 ? 104.603 -19.546 -1.519 1.00 78.90 416 ALA C O 1
ATOM 3026 N N . ARG C 1 79 ? 103.315 -21.338 -1.976 1.00 80.34 417 ARG C N 1
ATOM 3027 C CA . ARG C 1 79 ? 103.922 -21.625 -3.273 1.00 85.12 417 ARG C CA 1
ATOM 3028 C C . ARG C 1 79 ? 102.818 -22.117 -4.196 1.00 91.65 417 ARG C C 1
ATOM 3029 O O . ARG C 1 79 ? 102.328 -23.239 -4.041 1.00 92.88 417 ARG C O 1
ATOM 3037 N N . TYR C 1 80 ? 102.429 -21.273 -5.153 1.00 96.90 418 TYR C N 1
ATOM 3038 C CA . TYR C 1 80 ? 101.305 -21.592 -6.026 1.00 101.31 418 TYR C CA 1
ATOM 3039 C C . TYR C 1 80 ? 101.684 -22.663 -7.042 1.00 102.88 418 TYR C C 1
ATOM 3040 O O . TYR C 1 80 ? 101.132 -23.770 -7.034 1.00 94.76 418 TYR C O 1
ATOM 3049 N N . GLY C 1 81 ? 102.629 -22.353 -7.925 1.00 114.05 419 GLY C N 1
ATOM 3050 C CA . GLY C 1 81 ? 103.035 -23.292 -8.952 1.00 118.13 419 GLY C CA 1
ATOM 3051 C C . GLY C 1 81 ? 104.480 -23.729 -8.837 1.00 120.90 419 GLY C C 1
ATOM 3052 O O . GLY C 1 81 ? 105.085 -23.622 -7.765 1.00 125.00 419 GLY C O 1
ATOM 3053 N N . GLY C 1 82 ? 105.043 -24.226 -9.940 1.00 117.85 420 GLY C N 1
ATOM 3054 C CA . GLY C 1 82 ? 106.424 -24.683 -9.913 1.00 116.07 420 GLY C CA 1
ATOM 3055 C C . GLY C 1 82 ? 107.402 -23.565 -9.614 1.00 113.96 420 GLY C C 1
ATOM 3056 O O . GLY C 1 82 ? 108.256 -23.686 -8.733 1.00 115.30 420 GLY C O 1
ATOM 3057 N N . GLU C 1 83 ? 107.292 -22.456 -10.345 1.00 112.45 421 GLU C N 1
ATOM 3058 C CA . GLU C 1 83 ? 108.145 -21.301 -10.108 1.00 109.82 421 GLU C CA 1
ATOM 3059 C C . GLU C 1 83 ? 107.437 -20.167 -9.381 1.00 101.58 421 GLU C C 1
ATOM 3060 O O . GLU C 1 83 ? 108.109 -19.351 -8.742 1.00 98.00 421 GLU C O 1
ATOM 3066 N N . GLU C 1 84 ? 106.111 -20.097 -9.455 1.00 100.79 422 GLU C N 1
ATOM 3067 C CA . GLU C 1 84 ? 105.369 -18.997 -8.860 1.00 101.18 422 GLU C CA 1
ATOM 3068 C C . GLU C 1 84 ? 104.918 -19.344 -7.449 1.00 105.88 422 GLU C C 1
ATOM 3069 O O . GLU C 1 84 ? 104.463 -20.460 -7.182 1.00 110.80 422 GLU C O 1
ATOM 3075 N N . PHE C 1 85 ? 105.055 -18.376 -6.546 1.00 106.96 423 PHE C N 1
ATOM 3076 C CA . PHE C 1 85 ? 104.607 -18.530 -5.170 1.00 108.04 423 PHE C CA 1
ATOM 3077 C C . PHE C 1 85 ? 103.901 -17.253 -4.743 1.00 105.18 423 PHE C C 1
ATOM 3078 O O . PHE C 1 85 ? 104.411 -16.152 -4.966 1.00 105.48 423 PHE C O 1
ATOM 3086 N N . SER C 1 86 ? 102.725 -17.405 -4.144 1.00 103.02 424 SER C N 1
ATOM 3087 C CA . SER C 1 86 ? 101.849 -16.285 -3.838 1.00 94.47 424 SER C CA 1
ATOM 3088 C C . SER C 1 86 ? 101.920 -15.919 -2.361 1.00 94.54 424 SER C C 1
ATOM 3089 O O . SER C 1 86 ? 102.341 -16.712 -1.517 1.00 92.70 424 SER C O 1
ATOM 3092 N N . VAL C 1 87 ? 101.510 -14.687 -2.062 1.00 73.42 425 VAL C N 1
ATOM 3093 C CA . VAL C 1 87 ? 101.380 -14.208 -0.692 1.00 74.71 425 VAL C CA 1
ATOM 3094 C C . VAL C 1 87 ? 100.032 -13.509 -0.560 1.00 76.94 425 VAL C C 1
ATOM 3095 O O . VAL C 1 87 ? 99.515 -12.928 -1.519 1.00 70.34 425 VAL C O 1
ATOM 3099 N N . ILE C 1 88 ? 99.454 -13.588 0.636 1.00 77.48 426 ILE C N 1
ATOM 3100 C CA . ILE C 1 88 ? 98.139 -13.022 0.923 1.00 71.82 426 ILE C CA 1
ATOM 3101 C C . ILE C 1 88 ? 98.318 -11.888 1.921 1.00 70.14 426 ILE C C 1
ATOM 3102 O O . ILE C 1 88 ? 98.815 -12.102 3.033 1.00 75.60 426 ILE C O 1
ATOM 3107 N N . LEU C 1 89 ? 97.902 -10.687 1.531 1.00 72.49 427 LEU C N 1
ATOM 3108 C CA . LEU C 1 89 ? 97.979 -9.501 2.377 1.00 67.66 427 LEU C CA 1
ATOM 3109 C C . LEU C 1 89 ? 96.565 -9.118 2.794 1.00 65.80 427 LEU C C 1
ATOM 3110 O O . LEU C 1 89 ? 95.746 -8.733 1.954 1.00 64.78 427 LEU C O 1
ATOM 3115 N N . ALA C 1 90 ? 96.281 -9.229 4.086 1.00 65.52 428 ALA C N 1
ATOM 3116 C CA . ALA C 1 90 ? 94.956 -8.957 4.621 1.00 64.67 428 ALA C CA 1
ATOM 3117 C C . ALA C 1 90 ? 94.901 -7.562 5.228 1.00 68.59 428 ALA C C 1
ATOM 3118 O O . ALA C 1 90 ? 95.895 -7.055 5.755 1.00 69.53 428 ALA C O 1
ATOM 3120 N N . GLU C 1 91 ? 93.717 -6.949 5.151 1.00 71.07 429 GLU C N 1
ATOM 3121 C CA . GLU C 1 91 ? 93.500 -5.586 5.638 1.00 76.89 429 GLU C CA 1
ATOM 3122 C C . GLU C 1 91 ? 94.533 -4.628 5.053 1.00 80.20 429 GLU C C 1
ATOM 3123 O O . GLU C 1 91 ? 94.991 -3.691 5.711 1.00 81.58 429 GLU C O 1
ATOM 3129 N N . THR C 1 92 ? 94.903 -4.867 3.798 1.00 83.19 430 THR C N 1
ATOM 3130 C CA . THR C 1 92 ? 96.016 -4.178 3.158 1.00 84.35 430 THR C CA 1
ATOM 3131 C C . THR C 1 92 ? 95.520 -3.467 1.908 1.00 83.24 430 THR C C 1
ATOM 3132 O O . THR C 1 92 ? 95.049 -4.114 0.967 1.00 82.89 430 THR C O 1
ATOM 3136 N N . ASP C 1 93 ? 95.635 -2.143 1.901 1.00 81.97 431 ASP C N 1
ATOM 3137 C CA . ASP C 1 93 ? 95.278 -1.357 0.732 1.00 79.17 431 ASP C CA 1
ATOM 3138 C C . ASP C 1 93 ? 96.253 -1.634 -0.410 1.00 78.30 431 ASP C C 1
ATOM 3139 O O . ASP C 1 93 ? 97.360 -2.142 -0.209 1.00 75.93 431 ASP C O 1
ATOM 3144 N N . SER C 1 94 ? 95.822 -1.302 -1.630 1.00 75.05 432 SER C N 1
ATOM 3145 C CA . SER C 1 94 ? 96.685 -1.492 -2.790 1.00 75.59 432 SER C CA 1
ATOM 3146 C C . SER C 1 94 ? 97.910 -0.591 -2.748 1.00 77.89 432 SER C C 1
ATOM 3147 O O . SER C 1 94 ? 98.915 -0.905 -3.393 1.00 69.66 432 SER C O 1
ATOM 3150 N N . VAL C 1 95 ? 97.849 0.519 -2.010 1.00 78.71 433 VAL C N 1
ATOM 3151 C CA . VAL C 1 95 ? 99.043 1.335 -1.821 1.00 83.60 433 VAL C CA 1
ATOM 3152 C C . VAL C 1 95 ? 100.070 0.581 -0.986 1.00 89.06 433 VAL C C 1
ATOM 3153 O O . VAL C 1 95 ? 101.280 0.748 -1.178 1.00 96.53 433 VAL C O 1
ATOM 3157 N N . GLY C 1 96 ? 99.615 -0.261 -0.062 1.00 80.27 434 GLY C N 1
ATOM 3158 C CA . GLY C 1 96 ? 100.519 -1.081 0.716 1.00 75.40 434 GLY C CA 1
ATOM 3159 C C . GLY C 1 96 ? 101.070 -2.228 -0.102 1.00 77.80 434 GLY C C 1
ATOM 3160 O O . GLY C 1 96 ? 102.275 -2.497 -0.075 1.00 81.53 434 GLY C O 1
ATOM 3161 N N . ALA C 1 97 ? 100.187 -2.900 -0.848 1.00 70.87 435 ALA C N 1
ATOM 3162 C CA . ALA C 1 97 ? 100.599 -4.038 -1.664 1.00 71.42 435 ALA C CA 1
ATOM 3163 C C . ALA C 1 97 ? 101.740 -3.670 -2.602 1.00 77.40 435 ALA C C 1
ATOM 3164 O O . ALA C 1 97 ? 102.645 -4.479 -2.836 1.00 74.35 435 ALA C O 1
ATOM 3166 N N . GLN C 1 98 ? 101.716 -2.454 -3.149 1.00 77.34 436 GLN C N 1
ATOM 3167 C CA . GLN C 1 98 ? 102.797 -2.017 -4.026 1.00 86.15 436 GLN C CA 1
ATOM 3168 C C . GLN C 1 98 ? 104.073 -1.758 -3.236 1.00 89.50 436 GLN C C 1
ATOM 3169 O O . GLN C 1 98 ? 105.143 -2.272 -3.581 1.00 90.55 436 GLN C O 1
ATOM 3175 N N . GLN C 1 99 ? 103.977 -0.954 -2.173 1.00 96.64 437 GLN C N 1
ATOM 3176 C CA . GLN C 1 99 ? 105.152 -0.632 -1.368 1.00 101.22 437 GLN C CA 1
ATOM 3177 C C . GLN C 1 99 ? 105.784 -1.882 -0.773 1.00 96.54 437 GLN C C 1
ATOM 3178 O O . GLN C 1 99 ? 107.008 -1.944 -0.611 1.00 99.72 437 GLN C O 1
ATOM 3184 N N . ILE C 1 100 ? 104.972 -2.884 -0.445 1.00 92.02 438 ILE C N 1
ATOM 3185 C CA . ILE C 1 100 ? 105.521 -4.142 0.045 1.00 90.43 438 ILE C CA 1
ATOM 3186 C C . ILE C 1 100 ? 106.174 -4.913 -1.094 1.00 98.70 438 ILE C C 1
ATOM 3187 O O . ILE C 1 100 ? 107.223 -5.542 -0.916 1.00 111.76 438 ILE C O 1
ATOM 3192 N N . ALA C 1 101 ? 105.579 -4.856 -2.287 1.00 91.07 439 ALA C N 1
ATOM 3193 C CA . ALA C 1 101 ? 106.109 -5.614 -3.413 1.00 88.15 439 ALA C CA 1
ATOM 3194 C C . ALA C 1 101 ? 107.412 -5.026 -3.938 1.00 91.16 439 ALA C C 1
ATOM 3195 O O . ALA C 1 101 ? 108.231 -5.757 -4.506 1.00 89.73 439 ALA C O 1
ATOM 3197 N N . GLU C 1 102 ? 107.632 -3.720 -3.763 1.00 99.05 440 GLU C N 1
ATOM 3198 C CA . GLU C 1 102 ? 108.881 -3.131 -4.237 1.00 112.42 440 GLU C CA 1
ATOM 3199 C C . GLU C 1 102 ? 110.080 -3.681 -3.476 1.00 118.77 440 GLU C C 1
ATOM 3200 O O . GLU C 1 102 ? 111.175 -3.797 -4.038 1.00 130.21 440 GLU C O 1
ATOM 3206 N N . HIS C 1 103 ? 109.893 -4.033 -2.202 1.00 109.22 441 HIS C N 1
ATOM 3207 C CA . HIS C 1 103 ? 110.987 -4.600 -1.422 1.00 100.48 441 HIS C CA 1
ATOM 3208 C C . HIS C 1 103 ? 111.342 -6.001 -1.898 1.00 103.94 441 HIS C C 1
ATOM 3209 O O . HIS C 1 103 ? 112.515 -6.388 -1.870 1.00 110.21 441 HIS C O 1
ATOM 3216 N N . ILE C 1 104 ? 110.344 -6.768 -2.345 1.00 106.06 442 ILE C N 1
ATOM 3217 C CA . ILE C 1 104 ? 110.594 -8.106 -2.865 1.00 108.30 442 ILE C CA 1
ATOM 3218 C C . ILE C 1 104 ? 111.401 -8.057 -4.156 1.00 119.05 442 ILE C C 1
ATOM 3219 O O . ILE C 1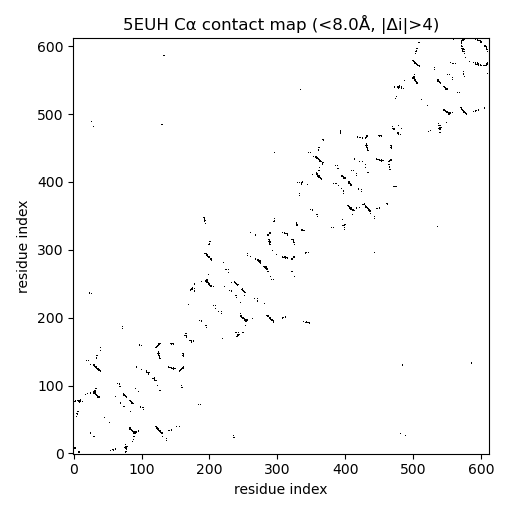 104 ? 112.093 -9.026 -4.493 1.00 126.64 442 ILE C O 1
ATOM 3224 N N . ARG C 1 105 ? 111.360 -6.931 -4.872 1.00 119.09 443 ARG C N 1
ATOM 3225 C CA . ARG C 1 105 ? 112.084 -6.815 -6.132 1.00 119.82 443 ARG C CA 1
ATOM 3226 C C . ARG C 1 105 ? 113.593 -6.928 -5.952 1.00 118.49 443 ARG C C 1
ATOM 3227 O O . ARG C 1 105 ? 114.307 -7.140 -6.938 1.00 118.03 443 ARG C O 1
ATOM 3229 N N . ALA C 1 106 ? 114.095 -6.791 -4.724 1.00 119.10 444 ALA C N 1
ATOM 3230 C CA . ALA C 1 106 ? 115.517 -6.979 -4.438 1.00 119.14 444 ALA C CA 1
ATOM 3231 C C . ALA C 1 106 ? 115.843 -8.461 -4.585 1.00 118.99 444 ALA C C 1
ATOM 3232 O O . ALA C 1 106 ? 115.865 -9.230 -3.621 1.00 109.04 444 ALA C O 1
ATOM 3234 N N . ALA C 1 107 ? 116.093 -8.869 -5.824 1.00 132.67 445 ALA C N 1
ATOM 3235 C CA . ALA C 1 107 ? 116.366 -10.265 -6.133 1.00 134.07 445 ALA C CA 1
ATOM 3236 C C . ALA C 1 107 ? 117.110 -10.329 -7.460 1.00 138.84 445 ALA C C 1
ATOM 3237 O O . ALA C 1 107 ? 117.449 -9.304 -8.059 1.00 138.52 445 ALA C O 1
ATOM 3239 N N . VAL C 1 108 ? 117.365 -11.551 -7.913 1.00 144.84 446 VAL C N 1
ATOM 3240 C CA . VAL C 1 108 ? 118.070 -11.772 -9.167 1.00 144.40 446 VAL C CA 1
ATOM 3241 C C . VAL C 1 108 ? 117.684 -13.120 -9.771 1.00 143.49 446 VAL C C 1
ATOM 3242 O O . VAL C 1 108 ? 117.653 -13.282 -10.991 1.00 144.26 446 VAL C O 1
ATOM 3246 N N . SER C 1 124 ? 109.156 -10.086 -11.203 1.00 111.23 462 SER C N 1
ATOM 3247 C CA . SER C 1 124 ? 107.903 -10.331 -11.909 1.00 107.24 462 SER C CA 1
ATOM 3248 C C . SER C 1 124 ? 106.749 -10.515 -10.929 1.00 103.70 462 SER C C 1
ATOM 3249 O O . SER C 1 124 ? 106.256 -11.626 -10.737 1.00 97.85 462 SER C O 1
ATOM 3252 N N . ILE C 1 125 ? 106.321 -9.416 -10.316 1.00 98.94 463 ILE C N 1
ATOM 3253 C CA . ILE C 1 125 ? 105.277 -9.432 -9.298 1.00 92.28 463 ILE C CA 1
ATOM 3254 C C . ILE C 1 125 ? 103.976 -8.951 -9.923 1.00 90.39 463 ILE C C 1
ATOM 3255 O O . ILE C 1 125 ? 103.935 -7.885 -10.551 1.00 90.95 463 ILE C O 1
ATOM 3260 N N . GLY C 1 126 ? 102.917 -9.739 -9.757 1.00 90.04 464 GLY C N 1
ATOM 3261 C CA . GLY C 1 126 ? 101.602 -9.377 -10.250 1.00 82.86 464 GLY C CA 1
ATOM 3262 C C . GLY C 1 126 ? 100.612 -9.152 -9.126 1.00 73.46 464 GLY C C 1
ATOM 3263 O O . GLY C 1 126 ? 100.177 -10.108 -8.478 1.00 67.74 464 GLY C O 1
ATOM 3264 N N . ILE C 1 127 ? 100.241 -7.898 -8.895 1.00 66.70 465 ILE C N 1
ATOM 3265 C CA . ILE C 1 127 ? 99.447 -7.514 -7.733 1.00 64.44 465 ILE C CA 1
ATOM 3266 C C . ILE C 1 127 ? 97.968 -7.513 -8.093 1.00 63.23 465 ILE C C 1
ATOM 3267 O O . ILE C 1 127 ? 97.580 -7.133 -9.203 1.00 63.73 465 ILE C O 1
ATOM 3272 N N . SER C 1 128 ? 97.141 -7.951 -7.144 1.00 62.33 466 SER C N 1
ATOM 3273 C CA . SER C 1 128 ? 95.694 -7.830 -7.230 1.00 60.47 466 SER C CA 1
ATOM 3274 C C . SER C 1 128 ? 95.181 -7.325 -5.889 1.00 58.47 466 SER C C 1
ATOM 3275 O O . SER C 1 128 ? 95.884 -7.382 -4.878 1.00 59.38 466 SER C O 1
ATOM 3278 N N . THR C 1 129 ? 93.949 -6.819 -5.883 1.00 57.16 467 THR C N 1
ATOM 3279 C CA . THR C 1 129 ? 93.401 -6.230 -4.669 1.00 55.34 467 THR C CA 1
ATOM 3280 C C . THR C 1 129 ? 91.881 -6.216 -4.736 1.00 54.32 467 THR C C 1
ATOM 3281 O O . THR C 1 129 ? 91.301 -5.852 -5.761 1.00 57.25 467 THR C O 1
ATOM 3285 N N . TRP C 1 130 ? 91.249 -6.612 -3.635 1.00 53.23 468 TRP C N 1
ATOM 3286 C CA . TRP C 1 130 ? 89.805 -6.532 -3.473 1.00 52.21 468 TRP C CA 1
ATOM 3287 C C . TRP C 1 130 ? 89.465 -5.328 -2.607 1.00 50.66 468 TRP C C 1
ATOM 3288 O O . TRP C 1 130 ? 90.100 -5.105 -1.571 1.00 51.83 468 TRP C O 1
ATOM 3299 N N . THR C 1 131 ? 88.476 -4.552 -3.037 1.00 50.13 469 THR C N 1
ATOM 3300 C CA . THR C 1 131 ? 87.920 -3.472 -2.240 1.00 48.73 469 THR C CA 1
ATOM 3301 C C . THR C 1 131 ? 86.426 -3.701 -2.067 1.00 48.13 469 THR C C 1
ATOM 3302 O O . THR C 1 131 ? 85.816 -4.511 -2.770 1.00 48.89 469 THR C O 1
ATOM 3306 N N . ALA C 1 132 ? 85.840 -2.980 -1.108 1.00 49.46 470 ALA C N 1
ATOM 3307 C CA . ALA C 1 132 ? 84.416 -3.135 -0.837 1.00 46.38 470 ALA C CA 1
ATOM 3308 C C . ALA C 1 132 ? 83.574 -2.795 -2.059 1.00 50.70 470 ALA C C 1
ATOM 3309 O O . ALA C 1 132 ? 82.493 -3.365 -2.247 1.00 52.06 470 ALA C O 1
ATOM 3311 N N . THR C 1 133 ? 84.053 -1.880 -2.902 1.00 54.42 471 THR C N 1
ATOM 3312 C CA . THR C 1 133 ? 83.347 -1.497 -4.117 1.00 60.05 471 THR C CA 1
ATOM 3313 C C . THR C 1 133 ? 83.672 -2.395 -5.303 1.00 62.62 471 THR C C 1
ATOM 3314 O O . THR C 1 133 ? 82.967 -2.329 -6.316 1.00 62.42 471 THR C O 1
ATOM 3318 N N . SER C 1 134 ? 84.716 -3.222 -5.205 1.00 65.27 472 SER C N 1
ATOM 3319 C CA . SER C 1 134 ? 85.129 -4.038 -6.342 1.00 65.36 472 SER C CA 1
ATOM 3320 C C . SER C 1 134 ? 84.035 -5.021 -6.741 1.00 70.23 472 SER C C 1
ATOM 3321 O O . SER C 1 134 ? 83.682 -5.128 -7.921 1.00 72.36 472 SER C O 1
ATOM 3324 N N . GLU C 1 135 ? 83.482 -5.739 -5.764 1.00 74.54 473 GLU C N 1
ATOM 3325 C CA . GLU C 1 135 ? 82.462 -6.758 -6.012 1.00 81.25 473 GLU C CA 1
ATOM 3326 C C . GLU C 1 135 ? 82.947 -7.773 -7.045 1.00 80.18 473 GLU C C 1
ATOM 3327 O O . GLU C 1 135 ? 82.217 -8.174 -7.953 1.00 84.13 473 GLU C O 1
ATOM 3333 N N . ILE C 1 136 ? 84.204 -8.181 -6.912 1.00 74.04 474 ILE C N 1
ATOM 3334 C CA . ILE C 1 136 ? 84.784 -9.205 -7.770 1.00 67.27 474 ILE C CA 1
ATOM 3335 C C . ILE C 1 136 ? 84.785 -10.521 -7.009 1.00 67.35 474 ILE C C 1
ATOM 3336 O O . ILE C 1 136 ? 84.911 -10.554 -5.779 1.00 73.72 474 ILE C O 1
ATOM 3341 N N . SER C 1 137 ? 84.630 -11.618 -7.743 1.00 62.66 475 SER C N 1
ATOM 3342 C CA . SER C 1 137 ? 84.602 -12.924 -7.110 1.00 57.97 475 SER C CA 1
ATOM 3343 C C . SER C 1 137 ? 85.995 -13.312 -6.624 1.00 58.21 475 SER C C 1
ATOM 3344 O O . SER C 1 137 ? 87.007 -12.720 -7.010 1.00 58.42 475 SER C O 1
ATOM 3347 N N . LEU C 1 138 ? 86.032 -14.322 -5.754 1.00 58.30 476 LEU C N 1
ATOM 3348 C CA . LEU C 1 138 ? 87.308 -14.853 -5.287 1.00 58.84 476 LEU C CA 1
ATOM 3349 C C . LEU C 1 138 ? 88.151 -15.355 -6.451 1.00 60.70 476 LEU C C 1
ATOM 3350 O O . LEU C 1 138 ? 89.377 -15.198 -6.457 1.00 61.15 476 LEU C O 1
ATOM 3355 N N . GLU C 1 139 ? 87.505 -15.950 -7.455 1.00 64.24 477 GLU C N 1
ATOM 3356 C CA . GLU C 1 139 ? 88.238 -16.479 -8.597 1.00 66.40 477 GLU C CA 1
ATOM 3357 C C . GLU C 1 139 ? 88.779 -15.367 -9.485 1.00 68.23 477 GLU C C 1
ATOM 3358 O O . GLU C 1 139 ? 89.860 -15.512 -10.068 1.00 65.24 477 GLU C O 1
ATOM 3364 N N . GLN C 1 140 ? 88.050 -14.254 -9.598 1.00 67.36 478 GLN C N 1
ATOM 3365 C CA . GLN C 1 140 ? 88.506 -13.151 -10.437 1.00 62.90 478 GLN C CA 1
ATOM 3366 C C . GLN C 1 140 ? 89.747 -12.488 -9.856 1.00 62.32 478 GLN C C 1
ATOM 3367 O O . GLN C 1 140 ? 90.649 -12.089 -10.600 1.00 80.59 478 GLN C O 1
ATOM 3373 N N . LEU C 1 141 ? 89.810 -12.354 -8.529 1.00 60.87 479 LEU C N 1
ATOM 3374 C CA . LEU C 1 141 ? 91.004 -11.796 -7.904 1.00 60.48 479 LEU C CA 1
ATOM 3375 C C . LEU C 1 141 ? 92.217 -12.685 -8.136 1.00 62.20 479 LEU C C 1
ATOM 3376 O O . LEU C 1 141 ? 93.347 -12.188 -8.213 1.00 62.67 479 LEU C O 1
ATOM 3381 N N . LEU C 1 142 ? 92.007 -13.997 -8.252 1.00 63.30 480 LEU C N 1
ATOM 3382 C CA . LEU C 1 142 ? 93.121 -14.904 -8.499 1.00 65.14 480 LEU C CA 1
ATOM 3383 C C . LEU C 1 142 ? 93.636 -14.768 -9.926 1.00 66.84 480 LEU C C 1
ATOM 3384 O O . LEU C 1 142 ? 94.851 -14.734 -10.152 1.00 68.01 480 LEU C O 1
ATOM 3389 N N . PHE C 1 143 ? 92.727 -14.692 -10.901 1.00 70.93 481 PHE C N 1
ATOM 3390 C CA . PHE C 1 143 ? 93.145 -14.509 -12.288 1.00 75.94 481 PHE C CA 1
ATOM 3391 C C . PHE C 1 143 ? 93.818 -13.158 -12.487 1.00 68.38 481 PHE C C 1
ATOM 3392 O O . PHE C 1 143 ? 94.772 -13.043 -13.265 1.00 69.94 481 PHE C O 1
ATOM 3400 N N . ALA C 1 144 ? 93.333 -12.127 -11.792 1.00 66.39 482 ALA C N 1
ATOM 3401 C CA . ALA C 1 144 ? 93.881 -10.786 -11.963 1.00 65.97 482 ALA C CA 1
ATOM 3402 C C . ALA C 1 144 ? 95.355 -10.741 -11.581 1.00 66.68 482 ALA C C 1
ATOM 3403 O O . ALA C 1 144 ? 96.181 -10.189 -12.316 1.00 80.14 482 ALA C O 1
ATOM 3405 N N . ALA C 1 145 ? 95.704 -11.319 -10.430 1.00 66.15 483 ALA C N 1
ATOM 3406 C CA . ALA C 1 145 ? 97.106 -11.369 -10.031 1.00 72.43 483 ALA C CA 1
ATOM 3407 C C . ALA C 1 145 ? 97.924 -12.200 -11.009 1.00 79.69 483 ALA C C 1
ATOM 3408 O O . ALA C 1 145 ? 99.088 -11.884 -11.284 1.00 79.50 483 ALA C O 1
ATOM 3410 N N . ASP C 1 146 ? 97.330 -13.266 -11.547 1.00 90.37 484 ASP C N 1
ATOM 3411 C CA . ASP C 1 146 ? 98.020 -14.073 -12.547 1.00 98.40 484 ASP C CA 1
ATOM 3412 C C . ASP C 1 146 ? 98.245 -13.278 -13.827 1.00 104.13 484 ASP C C 1
ATOM 3413 O O . ASP C 1 146 ? 99.349 -13.280 -14.385 1.00 111.59 484 ASP C O 1
ATOM 3418 N N . LYS C 1 147 ? 97.206 -12.589 -14.306 1.00 97.57 485 LYS C N 1
ATOM 3419 C CA . LYS C 1 147 ? 97.354 -11.756 -15.495 1.00 88.76 485 LYS C CA 1
ATOM 3420 C C . LYS C 1 147 ? 98.291 -10.582 -15.235 1.00 88.31 485 LYS C C 1
ATOM 3421 O O . LYS C 1 147 ? 99.125 -10.250 -16.084 1.00 87.66 485 LYS C O 1
ATOM 3423 N N . ALA C 1 148 ? 98.173 -9.942 -14.070 1.00 71.61 486 ALA C N 1
ATOM 3424 C CA . ALA C 1 148 ? 99.089 -8.855 -13.736 1.00 71.41 486 ALA C CA 1
ATOM 3425 C C . ALA C 1 148 ? 100.533 -9.332 -13.671 1.00 73.22 486 ALA C C 1
ATOM 3426 O O . ALA C 1 148 ? 101.456 -8.535 -13.872 1.00 74.01 486 ALA C O 1
ATOM 3428 N N . LEU C 1 149 ? 100.750 -10.621 -13.396 1.00 93.63 487 LEU C N 1
ATOM 3429 C CA . LEU C 1 149 ? 102.090 -11.186 -13.515 1.00 89.15 487 LEU C CA 1
ATOM 3430 C C . LEU C 1 149 ? 102.380 -11.608 -14.949 1.00 96.71 487 LEU C C 1
ATOM 3431 O O . LEU C 1 149 ? 103.496 -11.409 -15.440 1.00 96.07 487 LEU C O 1
ATOM 3436 N N . TYR C 1 150 ? 101.390 -12.195 -15.629 1.00 98.10 488 TYR C N 1
ATOM 3437 C CA . TYR C 1 150 ? 101.560 -12.572 -17.029 1.00 102.62 488 TYR C CA 1
ATOM 3438 C C . TYR C 1 150 ? 101.922 -11.370 -17.891 1.00 102.15 488 TYR C C 1
ATOM 3439 O O . TYR C 1 150 ? 102.672 -11.503 -18.866 1.00 104.14 488 TYR C O 1
ATOM 3448 N N . GLN C 1 151 ? 101.399 -10.192 -17.549 1.00 101.03 489 GLN C N 1
ATOM 3449 C CA . GLN C 1 151 ? 101.794 -8.961 -18.217 1.00 100.87 489 GLN C CA 1
ATOM 3450 C C . GLN C 1 151 ? 103.105 -8.402 -17.683 1.00 105.38 489 GLN C C 1
ATOM 3451 O O . GLN C 1 151 ? 103.741 -7.595 -18.368 1.00 112.92 489 GLN C O 1
ATOM 3457 N N . ALA C 1 152 ? 103.521 -8.804 -16.479 1.00 98.68 490 ALA C N 1
ATOM 3458 C CA . ALA C 1 152 ? 104.796 -8.339 -15.949 1.00 98.99 490 ALA C CA 1
ATOM 3459 C C . ALA C 1 152 ? 105.981 -8.886 -16.734 1.00 103.99 490 ALA C C 1
ATOM 3460 O O . ALA C 1 152 ? 107.092 -8.367 -16.593 1.00 107.63 490 ALA C O 1
ATOM 3462 N N . LYS C 1 153 ? 105.768 -9.919 -17.553 1.00 106.81 491 LYS C N 1
ATOM 3463 C CA . LYS C 1 153 ? 106.818 -10.381 -18.453 1.00 112.23 491 LYS C CA 1
ATOM 3464 C C . LYS C 1 153 ? 107.032 -9.407 -19.603 1.00 115.49 491 LYS C C 1
ATOM 3465 O O . LYS C 1 153 ? 108.133 -9.341 -20.160 1.00 121.26 491 LYS C O 1
ATOM 3467 N N . GLU C 1 154 ? 105.995 -8.653 -19.979 1.00 110.53 492 GLU C N 1
ATOM 3468 C CA . GLU C 1 154 ? 106.171 -7.601 -20.976 1.00 109.06 492 GLU C CA 1
ATOM 3469 C C . GLU C 1 154 ? 107.064 -6.491 -20.434 1.00 108.79 492 GLU C C 1
ATOM 3470 O O . GLU C 1 154 ? 108.064 -6.120 -21.061 1.00 112.34 492 GLU C O 1
ATOM 3472 N N . GLY C 1 155 ? 106.714 -5.946 -19.267 1.00 108.27 493 GLY C N 1
ATOM 3473 C CA . GLY C 1 155 ? 107.651 -5.096 -18.553 1.00 106.24 493 GLY C CA 1
ATOM 3474 C C . GLY C 1 155 ? 108.957 -5.809 -18.261 1.00 106.36 493 GLY C C 1
ATOM 3475 O O . GLY C 1 155 ? 110.033 -5.213 -18.345 1.00 105.11 493 GLY C O 1
ATOM 3476 N N . GLY C 1 156 ? 108.881 -7.084 -17.918 1.00 107.62 494 GLY C N 1
ATOM 3477 C CA . GLY C 1 156 ? 110.045 -7.966 -17.905 1.00 111.49 494 GLY C CA 1
ATOM 3478 C C . GLY C 1 156 ? 110.871 -8.133 -16.647 1.00 112.66 494 GLY C C 1
ATOM 3479 O O . GLY C 1 156 ? 111.072 -9.254 -16.183 1.00 105.99 494 GLY C O 1
ATOM 3480 N N . ARG C 1 157 ? 111.371 -7.033 -16.090 1.00 121.33 495 ARG C N 1
ATOM 3481 C CA . ARG C 1 157 ? 112.373 -7.107 -15.037 1.00 126.88 495 ARG C CA 1
ATOM 3482 C C . ARG C 1 157 ? 112.021 -6.185 -13.880 1.00 125.75 495 ARG C C 1
ATOM 3483 O O . ARG C 1 157 ? 111.586 -5.050 -14.091 1.00 128.56 495 ARG C O 1
ATOM 3485 N N . ASN C 1 158 ? 112.210 -6.683 -12.657 1.00 123.49 496 ASN C N 1
ATOM 3486 C CA . ASN C 1 158 ? 112.140 -5.902 -11.424 1.00 119.23 496 ASN C CA 1
ATOM 3487 C C . ASN C 1 158 ? 110.807 -5.185 -11.242 1.00 121.43 496 ASN C C 1
ATOM 3488 O O . ASN C 1 158 ? 110.668 -4.379 -10.316 1.00 124.26 496 ASN C O 1
ATOM 3493 N N . ARG C 1 159 ? 109.819 -5.469 -12.083 1.00 117.67 497 ARG C N 1
ATOM 3494 C CA . ARG C 1 159 ? 108.642 -4.625 -12.224 1.00 108.07 497 ARG C CA 1
ATOM 3495 C C . ARG C 1 159 ? 107.484 -5.134 -11.379 1.00 101.48 497 ARG C C 1
ATOM 3496 O O . ARG C 1 159 ? 107.235 -6.340 -11.301 1.00 95.97 497 ARG C O 1
ATOM 3498 N N . VAL C 1 160 ? 106.779 -4.198 -10.753 1.00 101.90 498 VAL C N 1
ATOM 3499 C CA . VAL C 1 160 ? 105.530 -4.469 -10.053 1.00 94.36 498 VAL C CA 1
ATOM 3500 C C . VAL C 1 160 ? 104.394 -3.953 -10.928 1.00 87.22 498 VAL C C 1
ATOM 3501 O O . VAL C 1 160 ? 104.377 -2.777 -11.313 1.00 78.43 498 VAL C O 1
ATOM 3505 N N . VAL C 1 161 ? 103.459 -4.833 -11.265 1.00 89.77 499 VAL C N 1
ATOM 3506 C CA . VAL C 1 161 ? 102.391 -4.526 -12.209 1.00 81.67 499 VAL C CA 1
ATOM 3507 C C . VAL C 1 161 ? 101.074 -4.803 -11.498 1.00 77.77 499 VAL C C 1
ATOM 3508 O O . VAL C 1 161 ? 100.684 -5.963 -11.323 1.00 72.62 499 VAL C O 1
ATOM 3512 N N . VAL C 1 162 ? 100.384 -3.744 -11.087 1.00 66.90 500 VAL C N 1
ATOM 3513 C CA . VAL C 1 162 ? 99.073 -3.893 -10.470 1.00 64.87 500 VAL C CA 1
ATOM 3514 C C . VAL C 1 162 ? 98.028 -4.046 -11.568 1.00 65.11 500 VAL C C 1
ATOM 3515 O O . VAL C 1 162 ? 98.176 -3.523 -12.679 1.00 70.13 500 VAL C O 1
ATOM 3519 N N . ALA C 1 163 ? 96.970 -4.789 -11.263 1.00 64.10 501 ALA C N 1
ATOM 3520 C CA . ALA C 1 163 ? 96.002 -5.176 -12.275 1.00 64.60 501 ALA C CA 1
ATOM 3521 C C . ALA C 1 163 ? 94.997 -4.055 -12.531 1.00 68.51 501 ALA C C 1
ATOM 3522 O O . ALA C 1 163 ? 94.980 -3.022 -11.855 1.00 65.52 501 ALA C O 1
ATOM 3524 N N . ALA C 1 164 ? 94.148 -4.278 -13.530 1.00 64.23 502 ALA C N 1
ATOM 3525 C CA . ALA C 1 164 ? 93.115 -3.324 -13.912 1.00 63.58 502 ALA C CA 1
ATOM 3526 C C . ALA C 1 164 ? 92.067 -3.167 -12.816 1.00 63.70 502 ALA C C 1
ATOM 3527 O O . ALA C 1 164 ? 90.952 -2.710 -13.070 1.00 63.15 502 ALA C O 1
ATOM 3529 N N . ALA D 1 2 ? 95.463 -20.842 12.046 1.00 82.55 340 ALA D N 1
ATOM 3530 C CA . ALA D 1 2 ? 96.461 -21.831 11.658 1.00 86.74 340 ALA D CA 1
ATOM 3531 C C . ALA D 1 2 ? 97.871 -21.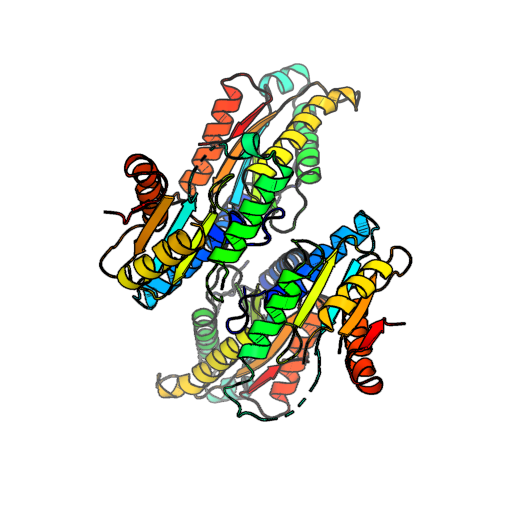275 11.809 1.00 97.70 340 ALA D C 1
ATOM 3532 O O . ALA D 1 2 ? 98.853 -21.972 11.556 1.00 96.57 340 ALA D O 1
ATOM 3534 N N . THR D 1 3 ? 97.964 -20.014 12.224 1.00 103.85 341 THR D N 1
ATOM 3535 C CA . THR D 1 3 ? 99.244 -19.336 12.359 1.00 99.26 341 THR D CA 1
ATOM 3536 C C . THR D 1 3 ? 99.220 -18.454 13.597 1.00 95.38 341 THR D C 1
ATOM 3537 O O . THR D 1 3 ? 98.221 -17.784 13.874 1.00 90.25 341 THR D O 1
ATOM 3541 N N . ASP D 1 4 ? 100.317 -18.474 14.348 1.00 98.31 342 ASP D N 1
ATOM 3542 C CA . ASP D 1 4 ? 100.468 -17.556 15.466 1.00 102.26 342 ASP D CA 1
ATOM 3543 C C . ASP D 1 4 ? 100.676 -16.140 14.944 1.00 106.24 342 ASP D C 1
ATOM 3544 O O . ASP D 1 4 ? 101.577 -15.890 14.138 1.00 112.63 342 ASP D O 1
ATOM 3549 N N . ALA D 1 5 ? 99.837 -15.213 15.409 1.00 108.34 343 ALA D N 1
ATOM 3550 C CA . ALA D 1 5 ? 99.905 -13.842 14.915 1.00 110.36 343 ALA D CA 1
ATOM 3551 C C . ALA D 1 5 ? 101.201 -13.160 15.335 1.00 113.99 343 ALA D C 1
ATOM 3552 O O . ALA D 1 5 ? 101.764 -12.364 14.575 1.00 121.85 343 ALA D O 1
ATOM 3554 N N . LEU D 1 6 ? 101.694 -13.463 16.537 1.00 109.69 344 LEU D N 1
ATOM 3555 C CA . LEU D 1 6 ? 102.863 -12.755 17.051 1.00 108.60 344 LEU D CA 1
ATOM 3556 C C . LEU D 1 6 ? 104.144 -13.216 16.366 1.00 107.94 344 LEU D C 1
ATOM 3557 O O . LEU D 1 6 ? 105.006 -12.394 16.037 1.00 107.75 344 LEU D O 1
ATOM 3562 N N . THR D 1 7 ? 104.286 -14.519 16.138 1.00 110.30 345 THR D N 1
ATOM 3563 C CA . THR D 1 7 ? 105.523 -15.076 15.607 1.00 114.84 345 THR D CA 1
ATOM 3564 C C . THR D 1 7 ? 105.450 -15.417 14.127 1.00 112.88 345 THR D C 1
ATOM 3565 O O . THR D 1 7 ? 106.473 -15.362 13.440 1.00 115.90 345 THR D O 1
ATOM 3569 N N . GLY D 1 8 ? 104.278 -15.773 13.618 1.00 106.41 346 GLY D N 1
ATOM 3570 C CA . GLY D 1 8 ? 104.146 -16.127 12.223 1.00 104.44 346 GLY D CA 1
ATOM 3571 C C . GLY D 1 8 ? 104.417 -17.573 11.893 1.00 99.73 346 GLY D C 1
ATOM 3572 O O . GLY D 1 8 ? 104.580 -17.901 10.712 1.00 99.33 346 GLY D O 1
ATOM 3573 N N . VAL D 1 9 ? 104.476 -18.445 12.894 1.00 94.31 347 VAL D N 1
ATOM 3574 C CA . VAL D 1 9 ? 104.656 -19.871 12.659 1.00 88.68 347 VAL D CA 1
ATOM 3575 C C . VAL D 1 9 ? 103.397 -20.589 13.124 1.00 91.18 347 VAL D C 1
ATOM 3576 O O . VAL D 1 9 ? 102.386 -19.948 13.429 1.00 96.04 347 VAL D O 1
ATOM 3580 N N . ALA D 1 10 ? 103.448 -21.917 13.177 1.00 78.25 348 ALA D N 1
ATOM 3581 C CA . ALA D 1 10 ? 102.269 -22.690 13.543 1.00 75.70 348 ALA D CA 1
ATOM 3582 C C . ALA D 1 10 ? 101.820 -22.353 14.960 1.00 75.79 348 ALA D C 1
ATOM 3583 O O . ALA D 1 10 ? 102.604 -21.895 15.795 1.00 77.38 348 ALA D O 1
ATOM 3585 N N . ASN D 1 11 ? 100.540 -22.574 15.223 1.00 74.13 349 ASN D N 1
ATOM 3586 C CA . ASN D 1 11 ? 99.968 -22.324 16.532 1.00 74.13 349 ASN D CA 1
ATOM 3587 C C . ASN D 1 11 ? 99.809 -23.651 17.276 1.00 85.88 349 ASN D C 1
ATOM 3588 O O . ASN D 1 11 ? 100.426 -24.660 16.913 1.00 78.05 349 ASN D O 1
ATOM 3593 N N . ARG D 1 12 ? 98.978 -23.662 18.318 1.00 86.91 350 ARG D N 1
ATOM 3594 C CA . ARG D 1 12 ? 98.808 -24.872 19.115 1.00 86.29 350 ARG D CA 1
ATOM 3595 C C . ARG D 1 12 ? 98.073 -25.951 18.330 1.00 80.77 350 ARG D C 1
ATOM 3596 O O . ARG D 1 12 ? 98.522 -27.101 18.267 1.00 76.92 350 ARG D O 1
ATOM 3604 N N . ARG D 1 13 ? 96.935 -25.597 17.725 1.00 79.84 351 ARG D N 1
ATOM 3605 C CA . ARG D 1 13 ? 96.145 -26.583 16.995 1.00 76.58 351 ARG D CA 1
ATOM 3606 C C . ARG D 1 13 ? 96.910 -27.158 15.813 1.00 77.15 351 ARG D C 1
ATOM 3607 O O . ARG D 1 13 ? 96.757 -28.342 15.494 1.00 75.73 351 ARG D O 1
ATOM 3615 N N . MET D 1 14 ? 97.732 -26.345 15.149 1.00 74.46 352 MET D N 1
ATOM 3616 C CA . MET D 1 14 ? 98.544 -26.871 14.058 1.00 66.57 352 MET D CA 1
ATOM 3617 C C . MET D 1 14 ? 99.634 -27.800 14.576 1.00 66.11 352 MET D C 1
ATOM 3618 O O . MET D 1 14 ? 100.051 -28.723 13.867 1.00 64.98 352 MET D O 1
ATOM 3623 N N . LEU D 1 15 ? 100.100 -27.582 15.807 1.00 67.01 353 LEU D N 1
ATOM 3624 C CA . LEU D 1 15 ? 101.111 -28.462 16.382 1.00 66.65 353 LEU D CA 1
ATOM 3625 C C . LEU D 1 15 ? 100.520 -29.819 16.742 1.00 64.79 353 LEU D C 1
ATOM 3626 O O . LEU D 1 15 ? 101.097 -30.863 16.419 1.00 63.76 353 LEU D O 1
ATOM 3631 N N . ASP D 1 16 ? 99.367 -29.823 17.417 1.00 76.41 354 ASP D N 1
ATOM 3632 C CA . ASP D 1 16 ? 98.758 -31.084 17.828 1.00 77.06 354 ASP D CA 1
ATOM 3633 C C . ASP D 1 16 ? 98.377 -31.934 16.625 1.00 73.19 354 ASP D C 1
ATOM 3634 O O . ASP D 1 16 ? 98.495 -33.164 16.663 1.00 77.08 354 ASP D O 1
ATOM 3639 N N . GLN D 1 17 ? 97.917 -31.298 15.547 1.00 71.95 355 GLN D N 1
ATOM 3640 C CA . GLN D 1 17 ? 97.596 -32.038 14.332 1.00 59.84 355 GLN D CA 1
ATOM 3641 C C . GLN D 1 17 ? 98.847 -32.657 13.724 1.00 59.61 355 GLN D C 1
ATOM 3642 O O . GLN D 1 17 ? 98.939 -33.879 13.568 1.00 58.24 355 GLN D O 1
ATOM 3648 N N . SER D 1 18 ? 99.827 -31.817 13.375 1.00 61.03 356 SER D N 1
ATOM 3649 C CA . SER D 1 18 ? 101.019 -32.303 12.689 1.00 60.99 356 SER D CA 1
ATOM 3650 C C . SER D 1 18 ? 101.768 -33.336 13.518 1.00 60.49 356 SER D C 1
ATOM 3651 O O . SER D 1 18 ? 102.382 -34.251 12.960 1.00 59.73 356 SER D O 1
ATOM 3654 N N . LEU D 1 19 ? 101.733 -33.210 14.846 1.00 65.69 357 LEU D N 1
ATOM 3655 C CA . LEU D 1 19 ? 102.371 -34.217 15.685 1.00 63.07 357 LEU D CA 1
ATOM 3656 C C . LEU D 1 19 ? 101.587 -35.521 15.663 1.00 61.85 357 LEU D C 1
ATOM 3657 O O . LEU D 1 19 ? 102.178 -36.607 15.657 1.00 59.19 357 LEU D O 1
ATOM 3662 N N . ARG D 1 20 ? 100.255 -35.436 15.646 1.00 65.78 358 ARG D N 1
ATOM 3663 C CA . ARG D 1 20 ? 99.446 -36.645 15.543 1.00 56.25 358 ARG D CA 1
ATOM 3664 C C . ARG D 1 20 ? 99.634 -37.319 14.192 1.00 58.73 358 ARG D C 1
ATOM 3665 O O . ARG D 1 20 ? 99.665 -38.551 14.105 1.00 62.89 358 ARG D O 1
ATOM 3673 N N . HIS D 1 21 ? 99.766 -36.528 13.126 1.00 58.66 359 HIS D N 1
ATOM 3674 C CA . HIS D 1 21 ? 99.920 -37.106 11.796 1.00 54.91 359 HIS D CA 1
ATOM 3675 C C . HIS D 1 21 ? 101.309 -37.703 11.614 1.00 55.12 359 HIS D C 1
ATOM 3676 O O . HIS D 1 21 ? 101.455 -38.811 11.085 1.00 54.00 359 HIS D O 1
ATOM 3683 N N . GLU D 1 22 ? 102.345 -36.979 12.044 1.00 56.62 360 GLU D N 1
ATOM 3684 C CA . GLU D 1 22 ? 103.704 -37.492 11.923 1.00 56.98 360 GLU D CA 1
ATOM 3685 C C . GLU D 1 22 ? 103.909 -38.732 12.780 1.00 56.09 360 GLU D C 1
ATOM 3686 O O . GLU D 1 22 ? 104.715 -39.602 12.432 1.00 55.75 360 GLU D O 1
ATOM 3692 N N . TRP D 1 23 ? 103.200 -38.824 13.908 1.00 55.79 361 TRP D N 1
ATOM 3693 C CA . TRP D 1 23 ? 103.272 -40.025 14.731 1.00 54.92 361 TRP D CA 1
ATOM 3694 C C . TRP D 1 23 ? 102.770 -41.241 13.965 1.00 53.24 361 TRP D C 1
ATOM 3695 O O . TRP D 1 23 ? 103.350 -42.328 14.062 1.00 52.69 361 TRP D O 1
ATOM 3706 N N . PHE D 1 24 ? 101.700 -41.071 13.185 1.00 55.78 362 PHE D N 1
ATOM 3707 C CA . PHE D 1 24 ? 101.144 -42.184 12.422 1.00 50.93 362 PHE D CA 1
ATOM 3708 C C . PHE D 1 24 ? 102.048 -42.573 11.262 1.00 50.92 362 PHE D C 1
ATOM 3709 O O . PHE D 1 24 ? 102.185 -43.760 10.946 1.00 49.91 362 PHE D O 1
ATOM 3717 N N . ARG D 1 25 ? 102.662 -41.587 10.603 1.00 52.09 363 ARG D N 1
ATOM 3718 C CA . ARG D 1 25 ? 103.625 -41.900 9.554 1.00 52.31 363 ARG D CA 1
ATOM 3719 C C . ARG D 1 25 ? 104.842 -42.613 10.119 1.00 52.66 363 ARG D C 1
ATOM 3720 O O . ARG D 1 25 ? 105.474 -43.413 9.420 1.00 55.87 363 ARG D O 1
ATOM 3728 N N . ALA D 1 26 ? 105.187 -42.333 11.377 1.00 67.38 364 ALA D N 1
ATOM 3729 C CA . ALA D 1 26 ? 106.363 -42.953 11.977 1.00 59.86 364 ALA D CA 1
ATOM 3730 C C . ALA D 1 26 ? 106.120 -44.425 12.281 1.00 57.09 364 ALA D C 1
ATOM 3731 O O . ALA D 1 26 ? 107.037 -45.245 12.160 1.00 59.05 364 ALA D O 1
ATOM 3733 N N . GLN D 1 27 ? 104.895 -44.780 12.676 1.00 51.37 365 GLN D N 1
ATOM 3734 C CA . GLN D 1 27 ? 104.591 -46.176 12.976 1.00 50.09 365 GLN D CA 1
ATOM 3735 C C . GLN D 1 27 ? 104.801 -47.061 11.756 1.00 49.30 365 GLN D C 1
ATOM 3736 O O . GLN D 1 27 ? 105.284 -48.193 11.876 1.00 55.22 365 GLN D O 1
ATOM 3742 N N . ARG D 1 28 ? 104.439 -46.566 10.571 1.00 49.51 366 ARG D N 1
ATOM 3743 C CA . ARG D 1 28 ? 104.632 -47.347 9.355 1.00 48.52 366 ARG D CA 1
ATOM 3744 C C . ARG D 1 28 ? 106.100 -47.379 8.951 1.00 49.60 366 ARG D C 1
ATOM 3745 O O . ARG D 1 28 ? 106.676 -48.454 8.752 1.00 54.78 366 ARG D O 1
ATOM 3753 N N . SER D 1 29 ? 106.722 -46.205 8.822 1.00 50.98 367 SER D N 1
ATOM 3754 C CA . SER D 1 29 ? 108.108 -46.150 8.373 1.00 52.12 367 SER D CA 1
ATOM 3755 C C . SER D 1 29 ? 109.056 -46.765 9.392 1.00 52.58 367 SER D C 1
ATOM 3756 O O . SER D 1 29 ? 110.082 -47.341 9.012 1.00 55.58 367 SER D O 1
ATOM 3759 N N . GLY D 1 30 ? 108.732 -46.667 10.678 1.00 54.41 368 GLY D N 1
ATOM 3760 C CA . GLY D 1 30 ? 109.646 -47.137 11.698 1.00 53.16 368 GLY D CA 1
ATOM 3761 C C . GLY D 1 30 ? 110.886 -46.290 11.852 1.00 54.90 368 GLY D C 1
ATOM 3762 O O . GLY D 1 30 ? 111.916 -46.789 12.313 1.00 55.53 368 GLY D O 1
ATOM 3763 N N . LYS D 1 31 ? 110.818 -45.027 11.475 1.00 55.75 369 LYS D N 1
ATOM 3764 C CA . LYS D 1 31 ? 111.950 -44.126 11.570 1.00 57.49 369 LYS D CA 1
ATOM 3765 C C . LYS D 1 31 ? 111.782 -43.187 12.758 1.00 58.30 369 LYS D C 1
ATOM 3766 O O . LYS D 1 31 ? 110.657 -42.840 13.128 1.00 57.68 369 LYS D O 1
ATOM 3772 N N . PRO D 1 32 ? 112.885 -42.770 13.380 1.00 59.75 370 PRO D N 1
ATOM 3773 C CA . PRO D 1 32 ? 112.782 -42.007 14.629 1.00 60.55 370 PRO D CA 1
ATOM 3774 C C . PRO D 1 32 ? 112.108 -40.658 14.430 1.00 61.08 370 PRO D C 1
ATOM 3775 O O . PRO D 1 32 ? 112.203 -40.036 13.370 1.00 61.50 370 PRO D O 1
ATOM 3779 N N . LEU D 1 33 ? 111.424 -40.207 15.480 1.00 61.13 371 LEU D N 1
ATOM 3780 C CA . LEU D 1 33 ? 110.669 -38.960 15.465 1.00 61.64 371 LEU D CA 1
ATOM 3781 C C . LEU D 1 33 ? 111.003 -38.172 16.722 1.00 62.98 371 LEU D C 1
ATOM 3782 O O . LEU D 1 33 ? 110.746 -38.641 17.835 1.00 64.10 371 LEU D O 1
ATOM 3787 N N . SER D 1 34 ? 111.563 -36.979 16.544 1.00 64.70 372 SER D N 1
ATOM 3788 C CA . SER D 1 34 ? 112.040 -36.158 17.646 1.00 66.53 372 SER D CA 1
ATOM 3789 C C . SER D 1 34 ? 111.151 -34.935 17.837 1.00 67.11 372 SER D C 1
ATOM 3790 O O . SER D 1 34 ? 110.567 -34.412 16.884 1.00 67.02 372 SER D O 1
ATOM 3793 N N . LEU D 1 35 ? 111.068 -34.474 19.083 1.00 67.81 373 LEU D N 1
ATOM 3794 C CA . LEU D 1 35 ? 110.232 -33.342 19.455 1.00 82.53 373 LEU D CA 1
ATOM 3795 C C . LEU D 1 35 ? 111.010 -32.422 20.383 1.00 89.07 373 LEU D C 1
ATOM 3796 O O . LEU D 1 35 ? 111.698 -32.888 21.296 1.00 97.01 373 LEU D O 1
ATOM 3801 N N . LEU D 1 36 ? 110.897 -31.116 20.148 1.00 87.79 374 LEU D N 1
ATOM 3802 C CA . LEU D 1 36 ? 111.600 -30.104 20.926 1.00 84.23 374 LEU D CA 1
ATOM 3803 C C . LEU D 1 36 ? 110.602 -29.133 21.538 1.00 75.42 374 LEU D C 1
ATOM 3804 O O . LEU D 1 36 ? 109.717 -28.627 20.842 1.00 79.08 374 LEU D O 1
ATOM 3809 N N . MET D 1 37 ? 110.746 -28.877 22.835 1.00 76.23 375 MET D N 1
ATOM 3810 C CA . MET D 1 37 ? 110.058 -27.788 23.515 1.00 77.17 375 MET D CA 1
ATOM 3811 C C . MET D 1 37 ? 111.104 -26.766 23.935 1.00 93.91 375 MET D C 1
ATOM 3812 O O . MET D 1 37 ? 112.100 -27.124 24.571 1.00 92.26 375 MET D O 1
ATOM 3817 N N . ILE D 1 38 ? 110.881 -25.502 23.582 1.00 90.28 376 ILE D N 1
ATOM 3818 C CA . ILE D 1 38 ? 111.909 -24.473 23.673 1.00 96.59 376 ILE D CA 1
ATOM 3819 C C . ILE D 1 38 ? 111.385 -23.292 24.482 1.00 97.19 376 ILE D C 1
ATOM 3820 O O . ILE D 1 38 ? 110.251 -22.847 24.295 1.00 92.44 376 ILE D O 1
ATOM 3825 N N . ASP D 1 39 ? 112.230 -22.800 25.384 1.00 111.73 377 ASP D N 1
ATOM 3826 C CA . ASP D 1 39 ? 112.042 -21.562 26.123 1.00 122.06 377 ASP D CA 1
ATOM 3827 C C . ASP D 1 39 ? 113.433 -21.050 26.473 1.00 128.81 377 ASP D C 1
ATOM 3828 O O . ASP D 1 39 ? 113.809 -20.898 27.634 1.00 151.94 377 ASP D O 1
ATOM 3833 N N . ALA D 1 40 ? 114.218 -20.776 25.433 1.00 122.42 378 ALA D N 1
ATOM 3834 C CA . ALA D 1 40 ? 115.659 -20.648 25.590 1.00 116.34 378 ALA D CA 1
ATOM 3835 C C . ALA D 1 40 ? 116.033 -19.392 26.364 1.00 117.17 378 ALA D C 1
ATOM 3836 O O . ALA D 1 40 ? 115.370 -18.354 26.266 1.00 114.16 378 ALA D O 1
ATOM 3838 N N . ASP D 1 41 ? 117.103 -19.508 27.150 1.00 121.72 379 ASP D N 1
ATOM 3839 C CA . ASP D 1 41 ? 117.786 -18.367 27.759 1.00 121.85 379 ASP D CA 1
ATOM 3840 C C . ASP D 1 41 ? 116.877 -17.570 28.691 1.00 125.72 379 ASP D C 1
ATOM 3841 O O . ASP D 1 41 ? 116.973 -16.344 28.774 1.00 127.95 379 ASP D O 1
ATOM 3843 N N . HIS D 1 42 ? 115.999 -18.269 29.407 1.00 121.62 380 HIS D N 1
ATOM 3844 C CA . HIS D 1 42 ? 115.150 -17.652 30.430 1.00 116.99 380 HIS D CA 1
ATOM 3845 C C . HIS D 1 42 ? 114.384 -18.716 31.217 1.00 112.51 380 HIS D C 1
ATOM 3846 O O . HIS D 1 42 ? 113.370 -18.428 31.856 1.00 111.87 380 HIS D O 1
ATOM 3848 N N . ALA D 1 45 ? 111.035 -13.289 32.073 1.00 152.63 383 ALA D N 1
ATOM 3849 C CA . ALA D 1 45 ? 110.848 -11.981 32.689 1.00 155.11 383 ALA D CA 1
ATOM 3850 C C . ALA D 1 45 ? 111.870 -10.976 32.167 1.00 157.56 383 ALA D C 1
ATOM 3851 O O . ALA D 1 45 ? 112.152 -9.968 32.814 1.00 159.17 383 ALA D O 1
ATOM 3853 N N . PHE D 1 46 ? 112.423 -11.263 30.987 1.00 158.40 384 PHE D N 1
ATOM 3854 C CA . PHE D 1 46 ? 113.347 -10.351 30.325 1.00 161.21 384 PHE D CA 1
ATOM 3855 C C . PHE D 1 46 ? 112.675 -9.057 29.882 1.00 164.62 384 PHE D C 1
ATOM 3856 O O . PHE D 1 46 ? 113.374 -8.110 29.507 1.00 166.47 384 PHE D O 1
ATOM 3864 N N . ASN D 1 47 ? 111.343 -8.990 29.942 1.00 167.46 385 ASN D N 1
ATOM 3865 C CA . ASN D 1 47 ? 110.620 -7.832 29.428 1.00 174.28 385 ASN D CA 1
ATOM 3866 C C . ASN D 1 47 ? 111.002 -6.556 30.170 1.00 182.82 385 ASN D C 1
ATOM 3867 O O . ASN D 1 47 ? 111.268 -5.522 29.547 1.00 189.89 385 ASN D O 1
ATOM 3872 N N . ASP D 1 48 ? 111.051 -6.613 31.505 1.00 181.63 386 ASP D N 1
ATOM 3873 C CA . ASP D 1 48 ? 111.238 -5.398 32.295 1.00 180.48 386 ASP D CA 1
ATOM 3874 C C . ASP D 1 48 ? 112.536 -4.678 31.950 1.00 182.02 386 ASP D C 1
ATOM 3875 O O . ASP D 1 48 ? 112.639 -3.461 32.146 1.00 183.75 386 ASP D O 1
ATOM 3880 N N . ARG D 1 49 ? 113.533 -5.400 31.434 1.00 180.65 387 ARG D N 1
ATOM 3881 C CA . ARG D 1 49 ? 114.767 -4.745 31.015 1.00 184.18 387 ARG D CA 1
ATOM 3882 C C . ARG D 1 49 ? 114.566 -3.933 29.740 1.00 186.81 387 ARG D C 1
ATOM 3883 O O . ARG D 1 49 ? 115.285 -2.955 29.510 1.00 191.18 387 ARG D O 1
ATOM 3891 N N . HIS D 1 50 ? 113.593 -4.314 28.908 1.00 183.85 388 HIS D N 1
ATOM 3892 C CA . HIS D 1 50 ? 113.370 -3.656 27.628 1.00 184.57 388 HIS D CA 1
ATOM 3893 C C . HIS D 1 50 ? 111.917 -3.306 27.343 1.00 185.11 388 HIS D C 1
ATOM 3894 O O . HIS D 1 50 ? 111.666 -2.526 26.418 1.00 186.97 388 HIS D O 1
ATOM 3901 N N . GLY D 1 51 ? 110.960 -3.843 28.094 1.00 184.03 389 GLY D N 1
ATOM 3902 C CA . GLY D 1 51 ? 109.560 -3.6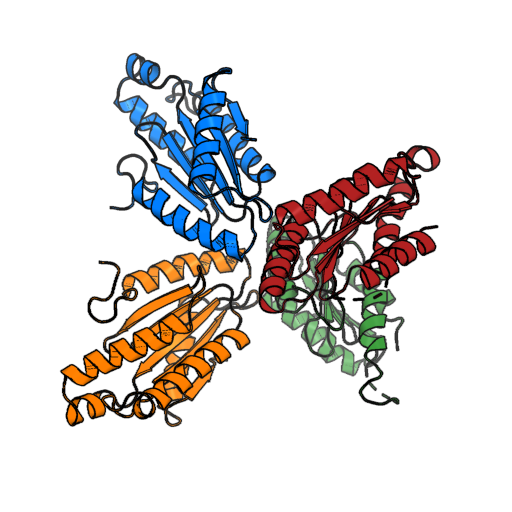99 27.760 1.00 185.70 389 GLY D CA 1
ATOM 3903 C C . GLY D 1 51 ? 109.120 -4.733 26.739 1.00 186.09 389 GLY D C 1
ATOM 3904 O O . GLY D 1 51 ? 109.923 -5.434 26.121 1.00 189.32 389 GLY D O 1
ATOM 3905 N N . HIS D 1 52 ? 107.800 -4.828 26.563 1.00 181.76 390 HIS D N 1
ATOM 3906 C CA . HIS D 1 52 ? 107.251 -5.759 25.583 1.00 175.41 390 HIS D CA 1
ATOM 3907 C C . HIS D 1 52 ? 107.652 -5.400 24.160 1.00 175.49 390 HIS D C 1
ATOM 3908 O O . HIS D 1 52 ? 107.611 -6.266 23.279 1.00 173.70 390 HIS D O 1
ATOM 3915 N N . GLN D 1 53 ? 108.040 -4.145 23.919 1.00 178.26 391 GLN D N 1
ATOM 3916 C CA . GLN D 1 53 ? 108.380 -3.711 22.568 1.00 179.58 391 GLN D CA 1
ATOM 3917 C C . GLN D 1 53 ? 109.580 -4.479 22.027 1.00 180.58 391 GLN D C 1
ATOM 3918 O O . GLN D 1 53 ? 109.519 -5.063 20.939 1.00 181.97 391 GLN D O 1
ATOM 3924 N N . ALA D 1 54 ? 110.683 -4.491 22.775 1.00 179.44 392 ALA D N 1
ATOM 3925 C CA . ALA D 1 54 ? 111.861 -5.245 22.369 1.00 175.97 392 ALA D CA 1
ATOM 3926 C C . ALA D 1 54 ? 111.809 -6.703 22.802 1.00 169.79 392 ALA D C 1
ATOM 3927 O O . ALA D 1 54 ? 112.550 -7.524 22.249 1.00 170.46 392 ALA D O 1
ATOM 3929 N N . GLY D 1 55 ? 110.957 -7.042 23.771 1.00 164.62 393 GLY D N 1
ATOM 3930 C CA . GLY D 1 55 ? 110.838 -8.430 24.184 1.00 157.56 393 GLY D CA 1
ATOM 3931 C C . GLY D 1 55 ? 110.100 -9.280 23.167 1.00 150.17 393 GLY D C 1
ATOM 3932 O O . GLY D 1 55 ? 110.468 -10.433 22.925 1.00 146.79 393 GLY D O 1
ATOM 3933 N N . ASP D 1 56 ? 109.048 -8.727 22.561 1.00 147.17 394 ASP D N 1
ATOM 3934 C CA . ASP D 1 56 ? 108.335 -9.447 21.513 1.00 142.88 394 ASP D CA 1
ATOM 3935 C C . ASP D 1 56 ? 109.173 -9.602 20.252 1.00 149.60 394 ASP D C 1
ATOM 3936 O O . ASP D 1 56 ? 108.897 -10.496 19.446 1.00 149.41 394 ASP D O 1
ATOM 3941 N N . GLN D 1 57 ? 110.181 -8.748 20.060 1.00 158.08 395 GLN D N 1
ATOM 3942 C CA . GLN D 1 57 ? 111.125 -8.959 18.968 1.00 161.28 395 GLN D CA 1
ATOM 3943 C C . GLN D 1 57 ? 111.925 -10.238 19.180 1.00 165.48 395 GLN D C 1
ATOM 3944 O O . GLN D 1 57 ? 112.219 -10.959 18.219 1.00 172.39 395 GLN D O 1
ATOM 3950 N N . ALA D 1 58 ? 112.277 -10.538 20.432 1.00 162.34 396 ALA D N 1
ATOM 3951 C CA . ALA D 1 58 ? 113.010 -11.764 20.727 1.00 154.62 396 ALA D CA 1
ATOM 3952 C C . ALA D 1 58 ? 112.206 -12.991 20.319 1.00 141.84 396 ALA D C 1
ATOM 3953 O O . ALA D 1 58 ? 112.721 -13.885 19.639 1.00 139.41 396 ALA D O 1
ATOM 3955 N N . LEU D 1 59 ? 110.934 -13.049 20.725 1.00 134.94 397 LEU D N 1
ATOM 3956 C CA . LEU D 1 59 ? 110.075 -14.154 20.313 1.00 128.18 397 LEU D CA 1
ATOM 3957 C C . LEU D 1 59 ? 109.965 -14.227 18.795 1.00 131.40 397 LEU D C 1
ATOM 3958 O O . LEU D 1 59 ? 109.892 -15.320 18.222 1.00 128.94 397 LEU D O 1
ATOM 3963 N N . ARG D 1 60 ? 109.958 -13.071 18.127 1.00 137.91 398 ARG D N 1
ATOM 3964 C CA . ARG D 1 60 ? 109.967 -13.068 16.669 1.00 142.40 398 ARG D CA 1
ATOM 3965 C C . ARG D 1 60 ? 111.340 -13.429 16.118 1.00 150.67 398 ARG D C 1
ATOM 3966 O O . ARG D 1 60 ? 111.434 -14.069 15.065 1.00 153.67 398 ARG D O 1
ATOM 3974 N N . GLU D 1 61 ? 112.411 -13.033 16.809 1.00 153.01 399 GLU D N 1
ATOM 3975 C CA . GLU D 1 61 ? 113.750 -13.428 16.392 1.00 153.15 399 GLU D CA 1
ATOM 3976 C C . GLU D 1 61 ? 114.131 -14.813 16.895 1.00 151.02 399 GLU D C 1
ATOM 3977 O O . GLU D 1 61 ? 115.019 -15.445 16.311 1.00 153.94 399 GLU D O 1
ATOM 3983 N N . LEU D 1 62 ? 113.492 -15.294 17.963 1.00 145.85 400 LEU D N 1
ATOM 3984 C CA . LEU D 1 62 ? 113.620 -16.700 18.328 1.00 140.13 400 LEU D CA 1
ATOM 3985 C C . LEU D 1 62 ? 113.138 -17.588 17.190 1.00 139.10 400 LEU D C 1
ATOM 3986 O O . LEU D 1 62 ? 113.875 -18.451 16.701 1.00 140.37 400 LEU D O 1
ATOM 3991 N N . ALA D 1 63 ? 111.899 -17.367 16.740 1.00 136.51 401 ALA D N 1
ATOM 3992 C CA . ALA D 1 63 ? 111.360 -18.127 15.619 1.00 133.33 401 ALA D CA 1
ATOM 3993 C C . ALA D 1 63 ? 112.274 -18.049 14.404 1.00 136.32 401 ALA D C 1
ATOM 3994 O O . ALA D 1 63 ? 112.399 -19.019 13.649 1.00 135.15 401 ALA D O 1
ATOM 3996 N N . ARG D 1 64 ? 112.930 -16.903 14.206 1.00 140.57 402 ARG D N 1
ATOM 3997 C CA . ARG D 1 64 ? 113.886 -16.773 13.110 1.00 143.48 402 ARG D CA 1
ATOM 3998 C C . ARG D 1 64 ? 115.010 -17.792 13.239 1.00 138.34 402 ARG D C 1
ATOM 3999 O O . ARG D 1 64 ? 115.292 -18.544 12.300 1.00 136.16 402 ARG D O 1
ATOM 4007 N N . VAL D 1 65 ? 115.664 -17.830 14.402 1.00 135.68 403 VAL D N 1
ATOM 4008 C CA . VAL D 1 65 ? 116.790 -18.739 14.600 1.00 129.01 403 VAL D CA 1
ATOM 4009 C C . VAL D 1 65 ? 116.346 -20.189 14.435 1.00 123.61 403 VAL D C 1
ATOM 4010 O O . VAL D 1 65 ? 117.025 -20.990 13.782 1.00 119.83 403 VAL D O 1
ATOM 4014 N N . ILE D 1 66 ? 115.200 -20.544 15.016 1.00 121.39 404 ILE D N 1
ATOM 4015 C CA . ILE D 1 66 ? 114.721 -21.920 14.918 1.00 120.93 404 ILE D CA 1
ATOM 4016 C C . ILE D 1 66 ? 114.378 -22.262 13.473 1.00 123.01 404 ILE D C 1
ATOM 4017 O O . ILE D 1 66 ? 114.776 -23.315 12.957 1.00 119.97 404 ILE D O 1
ATOM 4022 N N . THR D 1 67 ? 113.648 -21.375 12.788 1.00 127.28 405 THR D N 1
ATOM 4023 C CA . THR D 1 67 ? 113.311 -21.637 11.392 1.00 129.20 405 THR D CA 1
ATOM 4024 C C . THR D 1 67 ? 114.521 -21.499 10.475 1.00 132.77 405 THR D C 1
ATOM 4025 O O . THR D 1 67 ? 114.505 -22.037 9.362 1.00 137.60 405 THR D O 1
ATOM 4029 N N . THR D 1 68 ? 115.564 -20.798 10.910 1.00 129.80 406 THR D N 1
ATOM 4030 C CA . THR D 1 68 ? 116.796 -20.714 10.140 1.00 126.43 406 THR D CA 1
ATOM 4031 C C . THR D 1 68 ? 117.859 -21.627 10.733 1.00 124.06 406 THR D C 1
ATOM 4032 O O . THR D 1 68 ? 118.366 -22.519 10.056 1.00 120.27 406 THR D O 1
ATOM 4034 N N . ALA D 1 74 ? 111.294 -27.895 6.109 1.00 87.55 412 ALA D N 1
ATOM 4035 C CA . ALA D 1 74 ? 110.188 -28.831 5.944 1.00 87.71 412 ALA D CA 1
ATOM 4036 C C . ALA D 1 74 ? 109.770 -29.437 7.280 1.00 90.87 412 ALA D C 1
ATOM 4037 O O . ALA D 1 74 ? 109.011 -30.405 7.322 1.00 90.36 412 ALA D O 1
ATOM 4039 N N . ASP D 1 75 ? 110.275 -28.867 8.369 1.00 92.89 413 ASP D N 1
ATOM 4040 C CA . ASP D 1 75 ? 109.925 -29.298 9.713 1.00 90.45 413 ASP D CA 1
ATOM 4041 C C . ASP D 1 75 ? 109.108 -28.213 10.395 1.00 86.09 413 ASP D C 1
ATOM 4042 O O . ASP D 1 75 ? 109.445 -27.028 10.321 1.00 86.53 413 ASP D O 1
ATOM 4047 N N . LEU D 1 76 ? 108.035 -28.629 11.059 1.00 79.70 414 LEU D N 1
ATOM 4048 C CA . LEU D 1 76 ? 107.076 -27.689 11.620 1.00 80.44 414 LEU D CA 1
ATOM 4049 C C . LEU D 1 76 ? 107.667 -26.962 12.821 1.00 81.89 414 LEU D C 1
ATOM 4050 O O . LEU D 1 76 ? 108.111 -27.594 13.785 1.00 80.45 414 LEU D O 1
ATOM 4055 N N . VAL D 1 77 ? 107.656 -25.635 12.764 1.00 86.50 415 VAL D N 1
ATOM 4056 C CA . VAL D 1 77 ? 107.956 -24.782 13.907 1.00 78.45 415 VAL D CA 1
ATOM 4057 C C . VAL D 1 77 ? 106.640 -24.190 14.389 1.00 86.61 415 VAL D C 1
ATOM 4058 O O . VAL D 1 77 ? 105.909 -23.570 13.605 1.00 88.22 415 VAL D O 1
ATOM 4062 N N . ALA D 1 78 ? 106.327 -24.391 15.668 1.00 77.24 416 ALA D N 1
ATOM 4063 C CA . ALA D 1 78 ? 105.033 -23.949 16.176 1.00 76.54 416 ALA D CA 1
ATOM 4064 C C . ALA D 1 78 ? 105.161 -23.014 17.372 1.00 78.29 416 ALA D C 1
ATOM 4065 O O . ALA D 1 78 ? 106.234 -22.451 17.616 1.00 80.44 416 ALA D O 1
ATOM 4067 N N . ARG D 1 79 ? 104.063 -22.846 18.119 1.00 86.89 417 ARG D N 1
ATOM 4068 C CA . ARG D 1 79 ? 104.049 -22.097 19.378 1.00 90.84 417 ARG D CA 1
ATOM 4069 C C . ARG D 1 79 ? 103.082 -22.818 20.312 1.00 101.99 417 ARG D C 1
ATOM 4070 O O . ARG D 1 79 ? 101.864 -22.651 20.202 1.00 109.86 417 ARG D O 1
ATOM 4078 N N . TYR D 1 80 ? 103.633 -23.632 21.214 1.00 104.05 418 TYR D N 1
ATOM 4079 C CA . TYR D 1 80 ? 102.808 -24.439 22.109 1.00 103.23 418 TYR D CA 1
ATOM 4080 C C . TYR D 1 80 ? 102.055 -23.567 23.108 1.00 103.70 418 TYR D C 1
ATOM 4081 O O . TYR D 1 80 ? 100.820 -23.500 23.090 1.00 92.52 418 TYR D O 1
ATOM 4090 N N . GLY D 1 81 ? 102.782 -22.895 23.996 1.00 116.93 419 GLY D N 1
ATOM 4091 C CA . GLY D 1 81 ? 102.160 -22.044 24.992 1.00 125.51 419 GLY D CA 1
ATOM 4092 C C . GLY D 1 81 ? 102.538 -20.585 24.850 1.00 131.22 419 GLY D C 1
ATOM 4093 O O . GLY D 1 81 ? 102.978 -20.155 23.779 1.00 136.93 419 GLY D O 1
ATOM 4094 N N . GLY D 1 82 ? 102.369 -19.815 25.922 1.00 128.67 420 GLY D N 1
ATOM 4095 C CA . GLY D 1 82 ? 102.713 -18.406 25.911 1.00 126.11 420 GLY D CA 1
ATOM 4096 C C . GLY D 1 82 ? 104.178 -18.165 25.615 1.00 124.82 420 GLY D C 1
ATOM 4097 O O . GLY D 1 82 ? 104.521 -17.514 24.624 1.00 124.25 420 GLY D O 1
ATOM 4098 N N . GLU D 1 83 ? 105.055 -18.688 26.469 1.00 124.52 421 GLU D N 1
ATOM 4099 C CA . GLU D 1 83 ? 106.489 -18.578 26.244 1.00 125.89 421 GLU D CA 1
ATOM 4100 C C . GLU D 1 83 ? 107.065 -19.784 25.516 1.00 117.75 421 GLU D C 1
ATOM 4101 O O . GLU D 1 83 ? 108.134 -19.669 24.907 1.00 118.18 421 GLU D O 1
ATOM 4107 N N . GLU D 1 84 ? 106.386 -20.926 25.560 1.00 110.71 422 GLU D N 1
ATOM 4108 C CA . GLU D 1 84 ? 106.863 -22.117 24.876 1.00 107.15 422 GLU D CA 1
ATOM 4109 C C . GLU D 1 84 ? 106.565 -22.043 23.385 1.00 108.62 422 GLU D C 1
ATOM 4110 O O . GLU D 1 84 ? 105.602 -21.404 22.951 1.00 114.53 422 GLU D O 1
ATOM 4116 N N . PHE D 1 85 ? 107.409 -22.708 22.599 1.00 107.89 423 PHE D N 1
ATOM 4117 C CA . PHE D 1 85 ? 107.117 -22.940 21.190 1.00 109.27 423 PHE D CA 1
ATOM 4118 C C . PHE D 1 85 ? 107.889 -24.171 20.740 1.00 111.61 423 PHE D C 1
ATOM 4119 O O . PHE D 1 85 ? 109.087 -24.289 21.014 1.00 110.73 423 PHE D O 1
ATOM 4127 N N . SER D 1 86 ? 107.197 -25.083 20.065 1.00 110.44 424 SER D N 1
ATOM 4128 C CA . SER D 1 86 ? 107.699 -26.425 19.812 1.00 103.53 424 SER D CA 1
ATOM 4129 C C . SER D 1 86 ? 108.207 -26.570 18.383 1.00 109.93 424 SER D C 1
ATOM 4130 O O . SER D 1 86 ? 107.981 -25.720 17.518 1.00 110.33 424 SER D O 1
ATOM 4133 N N . VAL D 1 87 ? 108.907 -27.679 18.148 1.00 75.12 425 VAL D N 1
ATOM 4134 C CA . VAL D 1 87 ? 109.457 -28.030 16.843 1.00 75.14 425 VAL D CA 1
ATOM 4135 C C . VAL D 1 87 ? 109.285 -29.524 16.631 1.00 72.61 425 VAL D C 1
ATOM 4136 O O . VAL D 1 87 ? 109.622 -30.324 17.516 1.00 71.88 425 VAL D O 1
ATOM 4140 N N . ILE D 1 88 ? 108.779 -29.915 15.468 1.00 73.27 426 ILE D N 1
ATOM 4141 C CA . ILE D 1 88 ? 108.615 -31.319 15.109 1.00 69.03 426 ILE D CA 1
ATOM 4142 C C . ILE D 1 88 ? 109.697 -31.687 14.105 1.00 69.76 426 ILE D C 1
ATOM 4143 O O . ILE D 1 88 ? 109.737 -31.143 12.994 1.00 70.61 426 ILE D O 1
ATOM 4148 N N . LEU D 1 89 ? 110.572 -32.607 14.491 1.00 72.11 427 LEU D N 1
ATOM 4149 C CA . LEU D 1 89 ? 111.637 -33.102 13.630 1.00 73.95 427 LEU D CA 1
ATOM 4150 C C . LEU D 1 89 ? 111.374 -34.571 13.332 1.00 74.63 427 LEU D C 1
ATOM 4151 O O . LEU D 1 89 ? 111.296 -35.389 14.254 1.00 74.53 427 LEU D O 1
ATOM 4156 N N . ALA D 1 90 ? 111.238 -34.900 12.053 1.00 67.02 428 ALA D N 1
ATOM 4157 C CA . ALA D 1 90 ? 110.872 -36.237 11.618 1.00 67.38 428 ALA D CA 1
ATOM 4158 C C . ALA D 1 90 ? 112.051 -36.930 10.948 1.00 73.89 428 ALA D C 1
ATOM 4159 O O . ALA D 1 90 ? 112.975 -36.286 10.441 1.00 79.12 428 ALA D O 1
ATOM 4161 N N . GLU D 1 91 ? 111.997 -38.264 10.950 1.00 77.79 429 GLU D N 1
ATOM 4162 C CA . GLU D 1 91 ? 113.021 -39.109 10.331 1.00 79.77 429 GLU D CA 1
ATOM 4163 C C . GLU D 1 91 ? 114.416 -38.756 10.836 1.00 79.07 429 GLU D C 1
ATOM 4164 O O . GLU D 1 91 ? 115.391 -38.754 10.082 1.00 81.07 429 GLU D O 1
ATOM 4170 N N . THR D 1 92 ? 114.516 -38.461 12.128 1.00 76.66 430 THR D N 1
ATOM 4171 C CA . THR D 1 92 ? 115.770 -38.016 12.714 1.00 80.93 430 THR D CA 1
ATOM 4172 C C . THR D 1 92 ? 115.981 -38.684 14.063 1.00 79.17 430 THR D C 1
ATOM 4173 O O . THR D 1 92 ? 115.052 -38.786 14.868 1.00 76.71 430 THR D O 1
ATOM 4177 N N . ASP D 1 93 ? 117.211 -39.132 14.302 1.00 78.84 431 ASP D N 1
ATOM 4178 C CA . ASP D 1 93 ? 117.563 -39.771 15.560 1.00 77.18 431 ASP D CA 1
ATOM 4179 C C . ASP D 1 93 ? 117.509 -38.760 16.702 1.00 77.04 431 ASP D C 1
ATOM 4180 O O . ASP D 1 93 ? 117.275 -37.563 16.509 1.00 71.48 431 ASP D O 1
ATOM 4185 N N . SER D 1 94 ? 117.736 -39.257 17.917 1.00 72.43 432 SER D N 1
ATOM 4186 C CA . SER D 1 94 ? 118.051 -38.366 19.023 1.00 74.44 432 SER D CA 1
ATOM 4187 C C . SER D 1 94 ? 119.472 -37.837 18.927 1.00 78.80 432 SER D C 1
ATOM 4188 O O . SER D 1 94 ? 119.792 -36.828 19.562 1.00 76.47 432 SER D O 1
ATOM 4191 N N . VAL D 1 95 ? 120.327 -38.502 18.148 1.00 82.30 433 VAL D N 1
ATOM 4192 C CA . VAL D 1 95 ? 121.661 -37.978 17.878 1.00 85.88 433 VAL D CA 1
ATOM 4193 C C . VAL D 1 95 ? 121.560 -36.682 17.081 1.00 92.11 433 VAL D C 1
ATOM 4194 O O . VAL D 1 95 ? 122.097 -35.643 17.480 1.00 98.94 433 VAL D O 1
ATOM 4198 N N . GLY D 1 96 ? 120.859 -36.728 15.946 1.00 89.94 434 GLY D N 1
ATOM 4199 C CA . GLY D 1 96 ? 120.682 -35.530 15.145 1.00 89.00 434 GLY D CA 1
ATOM 4200 C C . GLY D 1 96 ? 119.829 -34.480 15.821 1.00 88.44 434 GLY D C 1
ATOM 4201 O O . GLY D 1 96 ? 120.049 -33.282 15.625 1.00 92.55 434 GLY D O 1
ATOM 4202 N N . ALA D 1 97 ? 118.849 -34.904 16.623 1.00 78.45 435 ALA D N 1
ATOM 4203 C CA . ALA D 1 97 ? 118.022 -33.943 17.343 1.00 77.55 435 ALA D CA 1
ATOM 4204 C C . ALA D 1 97 ? 118.843 -33.172 18.365 1.00 79.93 435 ALA D C 1
ATOM 4205 O O . ALA D 1 97 ? 118.616 -31.975 18.579 1.00 81.36 435 ALA D O 1
ATOM 4207 N N . GLN D 1 98 ? 119.800 -33.842 19.012 1.00 82.48 436 GLN D N 1
ATOM 4208 C CA . GLN D 1 98 ? 120.691 -33.152 19.938 1.00 87.55 436 GLN D CA 1
ATOM 4209 C C . GLN D 1 98 ? 121.541 -32.119 19.215 1.00 89.49 436 GLN D C 1
ATOM 4210 O O . GLN D 1 98 ? 121.812 -31.040 19.753 1.00 92.24 436 GLN D O 1
ATOM 4216 N N . GLN D 1 99 ? 121.974 -32.435 17.993 1.00 94.31 437 GLN D N 1
ATOM 4217 C CA . GLN D 1 99 ? 122.772 -31.491 17.218 1.00 101.16 437 GLN D CA 1
ATOM 4218 C C . GLN D 1 99 ? 121.992 -30.213 16.942 1.00 101.27 437 GLN D C 1
ATOM 4219 O O . GLN D 1 99 ? 122.517 -29.104 17.089 1.00 107.48 437 GLN D O 1
ATOM 4225 N N . ILE D 1 100 ? 120.726 -30.354 16.546 1.00 93.04 438 ILE D N 1
ATOM 4226 C CA . ILE D 1 100 ? 119.894 -29.194 16.243 1.00 94.84 438 ILE D CA 1
ATOM 4227 C C . ILE D 1 100 ? 119.637 -28.365 17.495 1.00 98.87 438 ILE D C 1
ATOM 4228 O O . ILE D 1 100 ? 119.511 -27.136 17.422 1.00 106.48 438 ILE D O 1
ATOM 4233 N N . ALA D 1 101 ? 119.586 -29.012 18.661 1.00 97.78 439 ALA D N 1
ATOM 4234 C CA . ALA D 1 101 ? 119.231 -28.315 19.894 1.00 98.35 439 ALA D CA 1
ATOM 4235 C C . ALA D 1 101 ? 120.244 -27.226 20.230 1.00 99.50 439 ALA D C 1
ATOM 4236 O O . ALA D 1 101 ? 119.896 -26.044 20.323 1.00 102.69 439 ALA D O 1
ATOM 4238 N N . GLU D 1 102 ? 121.508 -27.608 20.424 1.00 104.83 440 GLU D N 1
ATOM 4239 C CA . GLU D 1 102 ? 122.523 -26.620 20.771 1.00 113.95 440 GLU D CA 1
ATOM 4240 C C . GLU D 1 102 ? 122.773 -25.631 19.639 1.00 119.72 440 GLU D C 1
ATOM 4241 O O . GLU D 1 102 ? 123.162 -24.491 19.910 1.00 128.25 440 GLU D O 1
ATOM 4247 N N . HIS D 1 103 ? 122.551 -26.035 18.384 1.00 108.92 441 HIS D N 1
ATOM 4248 C CA . HIS D 1 103 ? 122.587 -25.072 17.288 1.00 106.56 441 HIS D CA 1
ATOM 4249 C C . HIS D 1 103 ? 121.614 -23.929 17.538 1.00 97.65 441 HIS D C 1
ATOM 4250 O O . HIS D 1 103 ? 121.937 -22.762 17.293 1.00 99.97 441 HIS D O 1
ATOM 4257 N N . ILE D 1 104 ? 120.415 -24.250 18.026 1.00 95.67 442 ILE D N 1
ATOM 4258 C CA . ILE D 1 104 ? 119.488 -23.211 18.465 1.00 100.99 442 ILE D CA 1
ATOM 4259 C C . ILE D 1 104 ? 120.063 -22.473 19.668 1.00 113.82 442 ILE D C 1
ATOM 4260 O O . ILE D 1 104 ? 120.030 -21.239 19.738 1.00 114.02 442 ILE D O 1
ATOM 4265 N N . ARG D 1 105 ? 120.620 -23.220 20.624 1.00 123.33 443 ARG D N 1
ATOM 4266 C CA . ARG D 1 105 ? 121.139 -22.604 21.840 1.00 127.36 443 ARG D CA 1
ATOM 4267 C C . ARG D 1 105 ? 122.391 -21.780 21.560 1.00 129.22 443 ARG D C 1
ATOM 4268 O O . ARG D 1 105 ? 122.576 -20.708 22.147 1.00 131.63 443 ARG D O 1
ATOM 4270 N N . ALA D 1 106 ? 123.266 -22.263 20.674 1.00 128.39 444 ALA D N 1
ATOM 4271 C CA . ALA D 1 106 ? 124.471 -21.504 20.353 1.00 132.84 444 ALA D CA 1
ATOM 4272 C C . ALA D 1 106 ? 124.132 -20.228 19.593 1.00 140.12 444 ALA D C 1
ATOM 4273 O O . ALA D 1 106 ? 124.734 -19.175 19.836 1.00 149.06 444 ALA D O 1
ATOM 4275 N N . ALA D 1 107 ? 123.169 -20.300 18.673 1.00 135.64 445 ALA D N 1
ATOM 4276 C CA . ALA D 1 107 ? 122.780 -19.115 17.917 1.00 134.33 445 ALA D CA 1
ATOM 4277 C C . ALA D 1 107 ? 122.019 -18.126 18.794 1.00 132.66 445 ALA D C 1
ATOM 4278 O O . ALA D 1 107 ? 122.245 -16.913 18.717 1.00 141.54 445 ALA D O 1
ATOM 4280 N N . VAL D 1 108 ? 121.114 -18.626 19.640 1.00 104.85 446 VAL D N 1
ATOM 4281 C CA . VAL D 1 108 ? 120.348 -17.735 20.505 1.00 106.97 446 VAL D CA 1
ATOM 4282 C C . VAL D 1 108 ? 121.233 -17.086 21.563 1.00 122.31 446 VAL D C 1
ATOM 4283 O O . VAL D 1 108 ? 120.823 -16.096 22.181 1.00 132.30 446 VAL D O 1
ATOM 4287 N N . GLU D 1 109 ? 122.438 -17.613 21.775 1.00 124.40 447 GLU D N 1
ATOM 4288 C CA . GLU D 1 109 ? 123.408 -17.049 22.713 1.00 119.56 447 GLU D CA 1
ATOM 4289 C C . GLU D 1 109 ? 122.837 -16.916 24.121 1.00 119.52 447 GLU D C 1
ATOM 4290 O O . GLU D 1 109 ? 121.910 -17.633 24.495 1.00 117.74 447 GLU D O 1
ATOM 4292 N N . SER D 1 124 ? 116.900 -23.142 27.533 1.00 108.87 462 SER D N 1
ATOM 4293 C CA . SER D 1 124 ? 116.125 -24.290 27.988 1.00 108.57 462 SER D CA 1
ATOM 4294 C C . SER D 1 124 ? 115.480 -25.021 26.818 1.00 106.31 462 SER D C 1
ATOM 4295 O O . SER D 1 124 ? 114.602 -24.479 26.158 1.00 107.58 462 SER D O 1
ATOM 4298 N N . ILE D 1 125 ? 115.898 -26.261 26.576 1.00 99.91 463 ILE D N 1
ATOM 4299 C CA . ILE D 1 125 ? 115.390 -27.066 25.470 1.00 90.81 463 ILE D CA 1
ATOM 4300 C C . ILE D 1 125 ? 115.085 -28.465 25.988 1.00 86.27 463 ILE D C 1
ATOM 4301 O O . ILE D 1 125 ? 115.952 -29.115 26.584 1.00 84.00 463 ILE D O 1
ATOM 4306 N N . GLY D 1 126 ? 113.857 -28.923 25.759 1.00 84.88 464 GLY D N 1
ATOM 4307 C CA . GLY D 1 126 ? 113.439 -30.246 26.179 1.00 77.42 464 GLY D CA 1
ATOM 4308 C C . GLY D 1 126 ? 113.232 -31.201 25.021 1.00 72.05 464 GLY D C 1
ATOM 4309 O O . GLY D 1 126 ? 112.232 -31.110 24.304 1.00 69.23 464 GLY D O 1
ATOM 4310 N N . ILE D 1 127 ? 114.167 -32.126 24.835 1.00 68.97 465 ILE D N 1
ATOM 4311 C CA . ILE D 1 127 ? 114.165 -33.034 23.694 1.00 66.50 465 ILE D CA 1
ATOM 4312 C C . ILE D 1 127 ? 113.389 -34.296 24.044 1.00 65.09 465 ILE D C 1
ATOM 4313 O O . ILE D 1 127 ? 113.454 -34.793 25.174 1.00 65.75 465 ILE D O 1
ATOM 4318 N N . SER D 1 128 ? 112.639 -34.806 23.069 1.00 72.91 466 SER D N 1
ATOM 4319 C CA . SER D 1 128 ? 112.023 -36.120 23.150 1.00 61.57 466 SER D CA 1
ATOM 4320 C C . SER D 1 128 ? 112.266 -36.838 21.831 1.00 59.73 466 SER D C 1
ATOM 4321 O O . SER D 1 128 ? 112.624 -36.218 20.828 1.00 60.07 466 SER D O 1
ATOM 4324 N N . THR D 1 129 ? 112.080 -38.157 21.837 1.00 58.28 467 THR D N 1
ATOM 4325 C CA . THR D 1 129 ? 112.332 -38.944 20.635 1.00 57.03 467 THR D CA 1
ATOM 4326 C C . THR D 1 129 ? 111.576 -40.260 20.707 1.00 55.34 467 THR D C 1
ATOM 4327 O O . THR D 1 129 ? 111.629 -40.957 21.724 1.00 56.84 467 THR D O 1
ATOM 4331 N N . TRP D 1 130 ? 110.880 -40.593 19.624 1.00 54.11 468 TRP D N 1
ATOM 4332 C CA . TRP D 1 130 ? 110.206 -41.874 19.473 1.00 52.47 468 TRP D CA 1
ATOM 4333 C C . TRP D 1 130 ? 111.031 -42.762 18.553 1.00 51.67 468 TRP D C 1
ATOM 4334 O O . TRP D 1 130 ? 111.455 -42.325 17.480 1.00 54.04 468 TRP D O 1
ATOM 4345 N N . THR D 1 131 ? 111.266 -43.998 18.978 1.00 50.87 469 THR D N 1
ATOM 4346 C CA . THR D 1 131 ? 111.909 -45.005 18.150 1.00 49.97 469 THR D CA 1
ATOM 4347 C C . THR D 1 131 ? 110.983 -46.206 18.020 1.00 48.36 469 THR D C 1
ATOM 4348 O O . THR D 1 131 ? 109.994 -46.337 18.745 1.00 48.03 469 THR D O 1
ATOM 4352 N N . ALA D 1 132 ? 111.314 -47.087 17.073 1.00 47.40 470 ALA D N 1
ATOM 4353 C CA . ALA D 1 132 ? 110.476 -48.255 16.827 1.00 45.88 470 ALA D CA 1
ATOM 4354 C C . ALA D 1 132 ? 110.346 -49.129 18.066 1.00 51.98 470 ALA D C 1
ATOM 4355 O O . ALA D 1 132 ? 109.312 -49.776 18.265 1.00 55.24 470 ALA D O 1
ATOM 4357 N N . THR D 1 133 ? 111.377 -49.157 18.911 1.00 57.43 471 THR D N 1
ATOM 4358 C CA . THR D 1 133 ? 111.342 -49.958 20.127 1.00 65.25 471 THR D CA 1
ATOM 4359 C C . THR D 1 133 ? 110.725 -49.217 21.304 1.00 69.67 471 THR D C 1
ATOM 4360 O O . THR D 1 133 ? 110.414 -49.850 22.319 1.00 72.76 471 THR D O 1
ATOM 4364 N N . SER D 1 134 ? 110.545 -47.898 21.192 1.00 66.70 472 SER D N 1
ATOM 4365 C CA . SER D 1 134 ? 110.085 -47.107 22.330 1.00 60.82 472 SER D CA 1
ATOM 4366 C C . SER D 1 134 ? 108.716 -47.569 22.810 1.00 59.37 472 SER D C 1
ATOM 4367 O O . SER D 1 134 ? 108.499 -47.757 24.012 1.00 65.49 472 SER D O 1
ATOM 4370 N N . GLU D 1 135 ? 107.783 -47.766 21.879 1.00 58.51 473 GLU D N 1
ATOM 4371 C CA . GLU D 1 135 ? 106.425 -48.202 22.198 1.00 69.19 473 GLU D CA 1
ATOM 4372 C C . GLU D 1 135 ? 105.785 -47.269 23.224 1.00 72.46 473 GLU D C 1
ATOM 4373 O O . GLU D 1 135 ? 105.188 -47.698 24.214 1.00 77.47 473 GLU D O 1
ATOM 4379 N N . ILE D 1 136 ? 105.933 -45.970 22.986 1.00 70.10 474 ILE D N 1
ATOM 4380 C CA . ILE D 1 136 ? 105.388 -44.949 23.871 1.00 67.59 474 ILE D CA 1
ATOM 4381 C C . ILE D 1 136 ? 104.213 -44.276 23.178 1.00 69.79 474 ILE D C 1
ATOM 4382 O O . ILE D 1 136 ? 104.147 -44.199 21.945 1.00 72.60 474 ILE D O 1
ATOM 4387 N N . SER D 1 137 ? 103.275 -43.792 23.985 1.00 66.47 475 SER D N 1
ATOM 4388 C CA . SER D 1 137 ? 102.110 -43.105 23.458 1.00 63.69 475 SER D CA 1
ATOM 4389 C C . SER D 1 137 ? 102.507 -41.773 22.828 1.00 54.54 475 SER D C 1
ATOM 4390 O O . SER D 1 137 ? 103.563 -41.205 23.117 1.00 55.33 475 SER D O 1
ATOM 4393 N N . LEU D 1 138 ? 101.641 -41.284 21.939 1.00 54.23 476 LEU D N 1
ATOM 4394 C CA . LEU D 1 138 ? 101.812 -39.934 21.415 1.00 55.08 476 LEU D CA 1
ATOM 4395 C C . LEU D 1 138 ? 101.758 -38.908 22.538 1.00 57.34 476 LEU D C 1
ATOM 4396 O O . LEU D 1 138 ? 102.554 -37.963 22.569 1.00 58.33 476 LEU D O 1
ATOM 4401 N N . GLU D 1 139 ? 100.824 -39.084 23.473 1.00 66.66 477 GLU D N 1
ATOM 4402 C CA . GLU D 1 139 ? 100.738 -38.186 24.616 1.00 69.60 477 GLU D CA 1
ATOM 4403 C C . GLU D 1 139 ? 101.970 -38.295 25.504 1.00 71.00 477 GLU D C 1
ATOM 4404 O O . GLU D 1 139 ? 102.399 -37.298 26.096 1.00 76.26 477 GLU D O 1
ATOM 4410 N N . GLN D 1 140 ? 102.552 -39.493 25.605 1.00 72.45 478 GLN D N 1
ATOM 4411 C CA . GLN D 1 140 ? 103.764 -39.665 26.398 1.00 60.57 478 GLN D CA 1
ATOM 4412 C C . GLN D 1 140 ? 104.947 -38.945 25.765 1.00 60.58 478 GLN D C 1
ATOM 4413 O O . GLN D 1 140 ? 105.794 -38.394 26.475 1.00 66.88 478 GLN D O 1
ATOM 4419 N N . LEU D 1 141 ? 105.029 -38.948 24.432 1.00 59.09 479 LEU D N 1
ATOM 4420 C CA . LEU D 1 141 ? 106.086 -38.202 23.759 1.00 59.18 479 LEU D CA 1
ATOM 4421 C C . LEU D 1 141 ? 105.980 -36.710 24.041 1.00 61.20 479 LEU D C 1
ATOM 4422 O O . LEU D 1 141 ? 106.998 -36.009 24.072 1.00 62.09 479 LEU D O 1
ATOM 4427 N N . LEU D 1 142 ? 104.762 -36.209 24.254 1.00 62.03 480 LEU D N 1
ATOM 4428 C CA . LEU D 1 142 ? 104.582 -34.785 24.511 1.00 64.03 480 LEU D CA 1
ATOM 4429 C C . LEU D 1 142 ? 105.001 -34.420 25.929 1.00 69.48 480 LEU D C 1
ATOM 4430 O O . LEU D 1 142 ? 105.640 -33.384 26.146 1.00 67.65 480 LEU D O 1
ATOM 4435 N N . PHE D 1 143 ? 104.653 -35.260 26.907 1.00 70.27 481 PHE D N 1
ATOM 4436 C CA . PHE D 1 143 ? 105.040 -34.992 28.289 1.00 81.24 481 PHE D CA 1
ATOM 4437 C C . PHE D 1 143 ? 106.548 -35.095 28.472 1.00 68.32 481 PHE D C 1
ATOM 4438 O O . PHE D 1 143 ? 107.148 -34.275 29.174 1.00 70.24 481 PHE D O 1
ATOM 4446 N N . ALA D 1 144 ? 107.173 -36.097 27.849 1.00 66.36 482 ALA D N 1
ATOM 4447 C CA . ALA D 1 144 ? 108.607 -36.306 28.024 1.00 66.42 482 ALA D CA 1
ATOM 4448 C C . ALA D 1 144 ? 109.404 -35.088 27.578 1.00 67.45 482 ALA D C 1
ATOM 4449 O O . ALA D 1 144 ? 110.371 -34.693 28.240 1.00 78.61 482 ALA D O 1
ATOM 4451 N N . ALA D 1 145 ? 109.017 -34.478 26.458 1.00 66.83 483 ALA D N 1
ATOM 4452 C CA . ALA D 1 145 ? 109.666 -33.241 26.040 1.00 67.99 483 ALA D CA 1
ATOM 4453 C C . ALA D 1 145 ? 109.335 -32.106 26.999 1.00 70.56 483 ALA D C 1
ATOM 4454 O O . ALA D 1 145 ? 110.186 -31.255 27.283 1.00 72.16 483 ALA D O 1
ATOM 4456 N N . ASP D 1 146 ? 108.101 -32.076 27.506 1.00 87.84 484 ASP D N 1
ATOM 4457 C CA . ASP D 1 146 ? 107.749 -31.106 28.536 1.00 91.58 484 ASP D CA 1
ATOM 4458 C C . ASP D 1 146 ? 108.467 -31.417 29.842 1.00 99.30 484 ASP D C 1
ATOM 4459 O O . ASP D 1 146 ? 108.891 -30.503 30.559 1.00 105.90 484 ASP D O 1
ATOM 4464 N N . LYS D 1 147 ? 108.610 -32.704 30.164 1.00 95.92 485 LYS D N 1
ATOM 4465 C CA . LYS D 1 147 ? 109.353 -33.102 31.355 1.00 88.71 485 LYS D CA 1
ATOM 4466 C C . LYS D 1 147 ? 110.827 -32.744 31.221 1.00 86.92 485 LYS D C 1
ATOM 4467 O O . LYS D 1 147 ? 111.407 -32.108 32.107 1.00 92.54 485 LYS D O 1
ATOM 4473 N N . ALA D 1 148 ? 111.450 -33.140 30.107 1.00 76.46 486 ALA D N 1
ATOM 4474 C CA . ALA D 1 148 ? 112.848 -32.796 29.875 1.00 73.85 486 ALA D CA 1
ATOM 4475 C C . ALA D 1 148 ? 113.067 -31.291 29.811 1.00 82.83 486 ALA D C 1
ATOM 4476 O O . ALA D 1 148 ? 114.210 -30.837 29.930 1.00 77.74 486 ALA D O 1
ATOM 4478 N N . LEU D 1 149 ? 112.005 -30.508 29.626 1.00 91.79 487 LEU D N 1
ATOM 4479 C CA . LEU D 1 149 ? 112.116 -29.056 29.683 1.00 95.23 487 LEU D CA 1
ATOM 4480 C C . LEU D 1 149 ? 111.884 -28.520 31.090 1.00 104.34 487 LEU D C 1
ATOM 4481 O O . LEU D 1 149 ? 112.560 -27.576 31.511 1.00 103.12 487 LEU D O 1
ATOM 4486 N N . TYR D 1 150 ? 110.931 -29.103 31.823 1.00 107.33 488 TYR D N 1
ATOM 4487 C CA . TYR D 1 150 ? 110.729 -28.724 33.217 1.00 112.92 488 TYR D CA 1
ATOM 4488 C C . TYR D 1 150 ? 111.989 -28.972 34.035 1.00 111.15 488 TYR D C 1
ATOM 4489 O O . TYR D 1 150 ? 112.307 -28.207 34.953 1.00 113.68 488 TYR D O 1
ATOM 4498 N N . GLN D 1 151 ? 112.722 -30.039 33.712 1.00 108.60 489 GLN D N 1
ATOM 4499 C CA . GLN D 1 151 ? 114.012 -30.286 34.340 1.00 106.92 489 GLN D CA 1
ATOM 4500 C C . GLN D 1 151 ? 115.095 -29.374 33.785 1.00 111.89 489 GLN D C 1
ATOM 4501 O O . GLN D 1 151 ? 116.081 -29.098 34.476 1.00 118.29 489 GLN D O 1
ATOM 4507 N N . ALA D 1 152 ? 114.933 -28.901 32.546 1.00 105.83 490 ALA D N 1
ATOM 4508 C CA . ALA D 1 152 ? 115.959 -28.077 31.920 1.00 107.50 490 ALA D CA 1
ATOM 4509 C C . ALA D 1 152 ? 116.157 -26.751 32.639 1.00 110.19 490 ALA D C 1
ATOM 4510 O O . ALA D 1 152 ? 117.208 -26.124 32.473 1.00 113.69 490 ALA D O 1
ATOM 4512 N N . LYS D 1 153 ? 115.178 -26.309 33.430 1.00 112.39 491 LYS D N 1
ATOM 4513 C CA . LYS D 1 153 ? 115.354 -25.087 34.208 1.00 118.97 491 LYS D CA 1
ATOM 4514 C C . LYS D 1 153 ? 116.419 -25.270 35.282 1.00 123.92 491 LYS D C 1
ATOM 4515 O O . LYS D 1 153 ? 117.280 -24.403 35.473 1.00 127.74 491 LYS D O 1
ATOM 4521 N N . GLU D 1 154 ? 116.377 -26.402 35.988 1.00 124.27 492 GLU D N 1
ATOM 4522 C CA . GLU D 1 154 ? 117.233 -26.592 37.154 1.00 125.87 492 GLU D CA 1
ATOM 4523 C C . GLU D 1 154 ? 118.701 -26.713 36.765 1.00 124.60 492 GLU D C 1
ATOM 4524 O O . GLU D 1 154 ? 119.580 -26.232 37.488 1.00 131.23 492 GLU D O 1
ATOM 4530 N N . GLY D 1 155 ? 118.988 -27.343 35.629 1.00 117.13 493 GLY D N 1
ATOM 4531 C CA . GLY D 1 155 ? 120.360 -27.505 35.190 1.00 112.38 493 GLY D CA 1
ATOM 4532 C C . GLY D 1 155 ? 120.929 -26.270 34.521 1.00 110.40 493 GLY D C 1
ATOM 4533 O O . GLY D 1 155 ? 121.882 -26.359 33.742 1.00 103.34 493 GLY D O 1
ATOM 4534 N N . GLY D 1 156 ? 120.358 -25.117 34.822 1.00 117.18 494 GLY D N 1
ATOM 4535 C CA . GLY D 1 156 ? 120.755 -23.874 34.197 1.00 123.42 494 GLY D CA 1
ATOM 4536 C C . GLY D 1 156 ? 119.778 -23.453 33.115 1.00 125.99 494 GLY D C 1
ATOM 4537 O O . GLY D 1 156 ? 119.189 -24.284 32.415 1.00 123.27 494 GLY D O 1
ATOM 4538 N N . ARG D 1 157 ? 119.602 -22.139 32.977 1.00 128.28 495 ARG D N 1
ATOM 4539 C CA . ARG D 1 157 ? 118.671 -21.614 31.981 1.00 130.02 495 ARG D CA 1
ATOM 4540 C C . ARG D 1 157 ? 119.024 -22.112 30.585 1.00 129.30 495 ARG D C 1
ATOM 4541 O O . ARG D 1 157 ? 118.166 -22.631 29.862 1.00 137.72 495 ARG D O 1
ATOM 4543 N N . ASN D 1 158 ? 120.287 -21.971 30.192 1.00 124.25 496 ASN D N 1
ATOM 4544 C CA . ASN D 1 158 ? 120.774 -22.503 28.922 1.00 115.55 496 ASN D CA 1
ATOM 4545 C C . ASN D 1 158 ? 121.203 -23.946 29.155 1.00 114.21 496 ASN D C 1
ATOM 4546 O O . ASN D 1 158 ? 122.265 -24.206 29.726 1.00 114.27 496 ASN D O 1
ATOM 4551 N N . ARG D 1 159 ? 120.372 -24.890 28.717 1.00 112.95 497 ARG D N 1
ATOM 4552 C CA . ARG D 1 159 ? 120.655 -26.307 28.935 1.00 104.53 497 ARG D CA 1
ATOM 4553 C C . ARG D 1 159 ? 119.824 -27.134 27.969 1.00 94.93 497 ARG D C 1
ATOM 4554 O O . ARG D 1 159 ? 118.596 -27.006 27.945 1.00 89.39 497 ARG D O 1
ATOM 4556 N N . VAL D 1 160 ? 120.486 -27.975 27.181 1.00 90.99 498 VAL D N 1
ATOM 4557 C CA . VAL D 1 160 ? 119.810 -28.932 26.311 1.00 86.71 498 VAL D CA 1
ATOM 4558 C C . VAL D 1 160 ? 119.706 -30.256 27.060 1.00 86.42 498 VAL D C 1
ATOM 4559 O O . VAL D 1 160 ? 120.723 -30.863 27.414 1.00 84.42 498 VAL D O 1
ATOM 4563 N N . VAL D 1 161 ? 118.478 -30.702 27.312 1.00 89.94 499 VAL D N 1
ATOM 4564 C CA . VAL D 1 161 ? 118.216 -31.842 28.185 1.00 84.25 499 VAL D CA 1
ATOM 4565 C C . VAL D 1 161 ? 117.390 -32.868 27.421 1.00 77.92 499 VAL D C 1
ATOM 4566 O O . VAL D 1 161 ? 116.262 -32.578 27.002 1.00 72.17 499 VAL D O 1
ATOM 4570 N N . VAL D 1 162 ? 117.946 -34.067 27.256 1.00 73.27 500 VAL D N 1
ATOM 4571 C CA . VAL D 1 162 ? 117.247 -35.185 26.632 1.00 68.11 500 VAL D CA 1
ATOM 4572 C C . VAL D 1 162 ? 116.387 -35.855 27.700 1.00 78.31 500 VAL D C 1
ATOM 4573 O O . VAL D 1 162 ? 116.562 -35.603 28.897 1.00 82.89 500 VAL D O 1
ATOM 4577 N N . ALA D 1 163 ? 115.446 -36.695 27.281 1.00 70.36 501 ALA D N 1
ATOM 4578 C CA . ALA D 1 163 ? 114.508 -37.329 28.193 1.00 69.60 501 ALA D CA 1
ATOM 4579 C C . ALA D 1 163 ? 114.941 -38.754 28.520 1.00 69.74 501 ALA D C 1
ATOM 4580 O O . ALA D 1 163 ? 115.871 -39.308 27.930 1.00 74.78 501 ALA D O 1
ATOM 4582 N N . ALA D 1 164 ? 114.235 -39.348 29.478 1.00 73.37 502 ALA D N 1
ATOM 4583 C CA . ALA D 1 164 ? 114.523 -40.698 29.946 1.00 64.76 502 ALA D CA 1
ATOM 4584 C C . ALA D 1 164 ? 114.281 -41.737 28.858 1.00 62.63 502 ALA D C 1
ATOM 4585 O O . ALA D 1 164 ? 114.275 -42.939 29.126 1.00 61.28 502 ALA D O 1
#